Protein 2AA4 (pdb70)

Sequence (578 aa):
MTTLAIDIGGTKLAAALIGADGQIRDRRELPTPASQTPEALRDALSALVSPLQAHAQRVAIASTGIIRDGSLLALNPHNLGGLLHFPLVKTLEQLTNLPTIAINDAQAAAWAEFQALDGDITDMVFITVSTGVGGGVVSGCKLLLTGPGGLAGHIGHTLADPHGPVCGCGRTGCVEAIASGRGIAAAAQGELAGADAKTIFTRAGQGDEQAQQLIHRRSARTLARLIADIKATTDCQCVVVGGSVGLAEGYLALVETYLAQEPAAFHVDLLAAHYRHDAGLLGAALLAQGEMTTLAIDIGGTKLAAALIGADGQIRDRRELPTPASQTPEALRDALSALVSPLQAHAQRVAIASTGIIRDGSLLALNPHNLGGLLHFPLVKTLEQLTNLPTIAINDAQAAAWAEFQALDGDITDMVFITVSTGVGGGVVSGCKLLLTGPGGLAGHIGHTLADPHGPVCGCGRTGCVEAIASGRGIAAAAQGELAGADAKTIFTRAGQGDEQAQQLIHRSARTLARLIADIKATTDCQCVVVGGSVGLAEGYLALVETYLAQEPAAFHVDLLAAHYRHDAGLLGAALLAQGE

B-factor: mean 35.48, std 14.45, range [10.66, 89.27]

Foldseek 3Di:
DWEFFWEAEQFKIKTAIADPVLDTHPIDIDTDDPPLALVRNLVRVLVRCVVPLVPHQAYFYAYAAFQFPQAHDHLQRVVSPNRHRNNNQVSVCVSRVHRYDYAHLQLLLQQLQVVPDDDPFQWEKEWEAEQFIFIWTGHRNRTDLDNGRCPGRLQADALDQCAPQDPSGHHHGLRCQQHQNNLQVVDDDPSNPPTLVVLLVVVVVPPPSSVVSLLRNLLSVLVSLLVCCVVGVGQEYEYAYPSRQPPPSVVSNQVNNVPDDPSSDHHYHYGPDHPDSSSSSRRVVVVVD/DWEWFWEAEPFKIKTFIADPVLDTHPIFIDTDDPDLALVSVLVVVLVRCVVPLVVHAAYFYAYAAFAAPCAHAHLQRVVNPNRHRNNNQVSCCVSRVHHYDYAHLQLLLQQLQVVVDDPVFQWEKEWEAAQFIFIWTGHRNRTDLDNGRCPGRLQADALDQCAPQDPSGHHHGLGCQQHQNNLQVVDDDPSNPPTSVVLLVCVVVVPPSSVVSLLRNLLSVLVSLLVCCVVRVGQEYEYAYPSRQRPPNVVSNQVNNVVDDPSSDHHYHYGPDHDCSSSSSRRVVVVVD

Solvent-accessible surface area: 23504 Å² total; per-residue (Å²): 154,20,1,0,0,0,36,8,19,64,110,109,0,4,0,0,4,3,8,88,105,29,106,59,90,89,110,82,73,53,101,31,31,107,64,70,56,56,125,24,3,84,95,17,0,40,51,0,0,62,66,7,46,90,113,8,95,34,1,0,0,0,0,58,19,10,16,110,116,18,21,6,33,22,22,43,62,160,100,19,42,46,11,62,105,7,44,0,26,108,2,0,74,104,42,15,134,29,93,15,38,16,16,8,50,5,2,0,10,0,34,0,3,16,95,42,43,115,84,107,35,50,8,0,0,8,0,29,0,33,98,22,8,19,2,0,3,2,23,50,60,138,25,34,51,12,65,18,8,9,0,1,23,0,0,16,6,5,6,23,16,145,12,62,110,8,59,11,45,5,57,0,0,2,39,16,10,0,1,6,182,4,0,31,88,35,9,134,67,155,2,58,81,16,82,16,169,45,0,38,75,85,10,74,142,50,43,110,58,0,59,92,12,11,56,79,0,0,66,8,0,0,57,4,0,0,12,5,26,0,9,7,5,1,59,4,0,2,0,1,21,83,6,1,33,25,179,49,2,33,60,40,0,90,75,29,5,65,112,21,30,81,34,1,72,19,103,17,69,61,14,127,65,165,142,38,12,7,1,18,0,0,0,48,33,2,68,67,166,169,34,2,0,0,0,35,7,18,64,112,106,0,4,0,0,11,3,16,91,101,25,102,52,125,92,109,78,84,52,101,34,34,107,63,69,56,54,120,22,4,86,96,14,0,41,51,0,0,52,76,6,52,90,114,6,88,34,1,0,0,0,0,63,21,8,17,110,116,19,19,8,33,20,24,42,55,159,97,23,48,44,12,72,98,9,47,0,26,107,2,0,73,99,43,13,134,26,87,13,41,14,17,11,50,6,2,0,10,0,36,1,2,17,94,45,38,114,82,106,35,47,7,0,0,7,0,32,0,34,102,24,7,19,3,0,3,1,25,49,59,137,26,34,48,14,60,19,7,10,0,1,22,0,0,15,6,4,7,23,21,148,15,57,109,8,62,10,45,4,61,0,0,1,36,15,9,0,1,6,184,6,0,29,88,34,11,137,63,146,0,62,83,19,84,18,169,46,0,39,78,96,14,68,139,49,34,128,56,0,66,92,15,9,60,88,0,0,62,7,0,0,62,3,0,0,12,4,26,0,10,6,5,1,58,4,0,1,1,1,19,80,5,3,31,23,175,50,1,38,63,44,0,92,78,24,5,62,114,23,32,83,40,0,70,17,106,16,71,64,14,129,66,159,137,41,14,7,2,17,0,0,0,48,33,2,68,70,160

Organism: Escherichia coli (strain K12) (NCBI:txid83333)

GO terms:
  GO:0009384 N-acylmannosamine kinase activity (F, IDA)
  GO:0019262 N-acetylneuraminate catabolic process (P, IMP)
  GO:0006974 DNA damage response (P, IEP)

Structure (mmCIF, N/CA/C/O backbone):
data_2AA4
#
_entry.id   2AA4
#
_cell.length_a   40.991
_cell.length_b   75.841
_cell.length_c   166.646
_cell.angle_alpha   90.00
_cell.angle_beta   90.00
_cell.angle_gamma   90.00
#
_symmetry.space_group_name_H-M   'P 21 21 21'
#
loop_
_entity.id
_entity.type
_entity.pdbx_description
1 polymer 'Putative N-acetylmannosamine kinase'
2 non-polymer 'ZINC ION'
3 water water
#
loop_
_atom_site.group_PDB
_atom_site.id
_atom_site.type_symbol
_atom_site.label_atom_id
_atom_site.label_alt_id
_atom_site.label_comp_id
_atom_site.label_asym_id
_atom_site.label_entity_id
_atom_site.label_seq_id
_atom_site.pdbx_PDB_ins_code
_atom_site.Cartn_x
_atom_site.Cartn_y
_atom_site.Cartn_z
_atom_site.occupancy
_atom_site.B_iso_or_equiv
_atom_site.auth_seq_id
_atom_site.auth_comp_id
_atom_site.auth_asym_id
_atom_site.auth_atom_id
_atom_site.pdbx_PDB_model_num
ATOM 1 N N . MET A 1 1 ? 29.268 28.365 22.417 1.00 63.08 1 MET A N 1
ATOM 2 C CA . MET A 1 1 ? 30.629 28.266 21.805 1.00 63.88 1 MET A CA 1
ATOM 3 C C . MET A 1 1 ? 30.665 27.328 20.592 1.00 55.39 1 MET A C 1
ATOM 4 O O . MET A 1 1 ? 29.871 26.389 20.490 1.00 55.82 1 MET A O 1
ATOM 9 N N . THR A 1 2 ? 31.599 27.601 19.685 1.00 45.11 2 THR A N 1
ATOM 10 C CA . THR A 1 2 ? 31.684 26.938 18.384 1.00 40.42 2 THR A CA 1
ATOM 11 C C . THR A 1 2 ? 32.866 25.969 18.328 1.00 39.75 2 THR A C 1
ATOM 12 O O . THR A 1 2 ? 33.949 26.261 18.844 1.00 35.33 2 THR A O 1
ATOM 16 N N . THR A 1 3 ? 32.642 24.810 17.713 1.00 39.05 3 THR A N 1
ATOM 17 C CA . THR A 1 3 ? 33.704 23.841 17.477 1.00 34.23 3 THR A CA 1
ATOM 18 C C . THR A 1 3 ? 34.139 23.864 16.020 1.00 29.26 3 THR A C 1
ATOM 19 O O . THR A 1 3 ? 33.307 23.827 15.115 1.00 31.81 3 THR A O 1
ATOM 23 N N . LEU A 1 4 ? 35.448 23.952 15.806 1.00 29.22 4 LEU A N 1
ATOM 24 C CA . LEU A 1 4 ? 36.051 23.666 14.514 1.00 29.40 4 LEU A CA 1
ATOM 25 C C . LEU A 1 4 ? 36.148 22.141 14.383 1.00 31.97 4 LEU A C 1
ATOM 26 O O . LEU A 1 4 ? 37.090 21.519 14.880 1.00 31.37 4 LEU A O 1
ATOM 31 N N . ALA A 1 5 ? 35.145 21.548 13.739 1.00 35.50 5 ALA A N 1
ATOM 32 C CA . ALA A 1 5 ? 35.107 20.108 13.514 1.00 34.35 5 ALA A CA 1
ATOM 33 C C . ALA A 1 5 ? 35.918 19.759 12.277 1.00 33.95 5 ALA A C 1
ATOM 34 O O . ALA A 1 5 ? 35.840 20.451 11.265 1.00 30.38 5 ALA A O 1
ATOM 36 N N . ILE A 1 6 ? 36.711 18.695 12.374 1.00 29.72 6 ILE A N 1
ATOM 37 C CA . ILE A 1 6 ? 37.538 18.230 11.263 1.00 29.39 6 ILE A CA 1
ATOM 38 C C . ILE A 1 6 ? 37.284 16.740 11.039 1.00 31.82 6 ILE A C 1
ATOM 39 O O . ILE A 1 6 ? 37.083 15.989 11.994 1.00 33.60 6 ILE A O 1
ATOM 44 N N . ASP A 1 7 ? 37.250 16.331 9.774 1.00 34.96 7 ASP A N 1
ATOM 45 C CA . ASP A 1 7 ? 37.160 14.922 9.411 1.00 37.64 7 ASP A CA 1
ATOM 46 C C . ASP A 1 7 ? 38.318 14.568 8.487 1.00 40.59 7 ASP A C 1
ATOM 47 O O . ASP A 1 7 ? 38.415 15.079 7.371 1.00 37.32 7 ASP A O 1
ATOM 52 N N . ILE A 1 8 ? 39.199 13.699 8.975 1.00 40.24 8 ILE A N 1
ATOM 53 C CA . ILE A 1 8 ? 40.361 13.250 8.222 1.00 40.40 8 ILE A CA 1
ATOM 54 C C . ILE A 1 8 ? 40.099 11.841 7.706 1.00 42.30 8 ILE A C 1
ATOM 55 O O . ILE A 1 8 ? 39.897 10.908 8.482 1.00 42.45 8 ILE A O 1
ATOM 60 N N . GLY A 1 9 ? 40.071 11.707 6.387 1.00 48.54 9 GLY A N 1
ATOM 61 C CA . GLY A 1 9 ? 39.830 10.420 5.748 1.00 53.62 9 GLY A CA 1
ATOM 62 C C . GLY A 1 9 ? 41.002 10.023 4.878 1.00 55.08 9 GLY A C 1
ATOM 63 O O . GLY A 1 9 ? 42.058 10.657 4.919 1.00 53.34 9 GLY A O 1
ATOM 64 N N . GLY A 1 10 ? 40.818 8.965 4.095 1.00 59.85 10 GLY A N 1
ATOM 65 C CA . GLY A 1 10 ? 41.856 8.495 3.183 1.00 58.55 10 GLY A CA 1
ATOM 66 C C . GLY A 1 10 ? 41.987 9.382 1.958 1.00 59.29 10 GLY A C 1
ATOM 67 O O . GLY A 1 10 ? 43.094 9.632 1.478 1.00 58.57 10 GLY A O 1
ATOM 68 N N . THR A 1 11 ? 40.855 9.867 1.457 1.00 59.74 11 THR A N 1
ATOM 69 C CA . THR A 1 11 ? 40.849 10.679 0.244 1.00 60.04 11 THR A CA 1
ATOM 70 C C . THR A 1 11 ? 40.753 12.181 0.523 1.00 59.73 11 THR A C 1
ATOM 71 O O . THR A 1 11 ? 41.527 12.971 -0.023 1.00 55.75 11 THR A O 1
ATOM 75 N N . LYS A 1 12 ? 39.810 12.571 1.376 1.00 59.81 12 LYS A N 1
ATOM 76 C CA . LYS A 1 12 ? 39.523 13.989 1.576 1.00 59.84 12 LYS A CA 1
ATOM 77 C C . LYS A 1 12 ? 39.593 14.449 3.028 1.00 56.78 12 LYS A C 1
ATOM 78 O O . LYS A 1 12 ? 39.186 13.735 3.950 1.00 56.50 12 LYS A O 1
ATOM 84 N N . LEU A 1 13 ? 40.122 15.655 3.207 1.00 52.40 13 LEU A N 1
ATOM 85 C CA . LEU A 1 13 ? 40.147 16.324 4.494 1.00 47.81 13 LEU A CA 1
ATOM 86 C C . LEU A 1 13 ? 39.035 17.370 4.504 1.00 45.98 13 LEU A C 1
ATOM 87 O O . LEU A 1 13 ? 39.017 18.257 3.654 1.00 47.19 13 LEU A O 1
ATOM 92 N N . ALA A 1 14 ? 38.106 17.256 5.453 1.00 41.71 14 ALA A N 1
ATOM 93 C CA . ALA A 1 14 ? 36.994 18.202 5.562 1.00 35.33 14 ALA A CA 1
ATOM 94 C C . ALA A 1 14 ? 36.957 18.901 6.926 1.00 38.07 14 ALA A C 1
ATOM 95 O O . ALA A 1 14 ? 37.423 18.352 7.926 1.00 35.23 14 ALA A O 1
ATOM 97 N N . ALA A 1 15 ? 36.412 20.118 6.946 1.00 39.25 15 ALA A N 1
ATOM 98 C CA . ALA A 1 15 ? 36.322 20.936 8.161 1.00 39.36 15 ALA A CA 1
ATOM 99 C C . ALA A 1 15 ? 35.130 21.890 8.136 1.00 38.96 15 ALA A C 1
ATOM 100 O O . ALA A 1 15 ? 34.766 22.411 7.084 1.00 43.95 15 ALA A O 1
ATOM 102 N N . ALA A 1 16 ? 34.539 22.130 9.303 1.00 37.35 16 ALA A N 1
ATOM 103 C CA . ALA A 1 16 ? 33.393 23.031 9.421 1.00 39.64 16 ALA A CA 1
ATOM 104 C C . ALA A 1 16 ? 33.330 23.712 10.783 1.00 36.23 16 ALA A C 1
ATOM 105 O O . ALA A 1 16 ? 34.003 23.297 11.730 1.00 39.00 16 ALA A O 1
ATOM 107 N N . LEU A 1 17 ? 32.514 24.757 10.873 1.00 37.55 17 LEU A N 1
ATOM 108 C CA . LEU A 1 17 ? 32.200 25.384 12.156 1.00 35.23 17 LEU A CA 1
ATOM 109 C C . LEU A 1 17 ? 30.834 24.910 12.629 1.00 36.40 17 LEU A C 1
ATOM 110 O O . LEU A 1 17 ? 29.847 24.985 11.892 1.00 40.22 17 LEU A O 1
ATOM 115 N N . ILE A 1 18 ? 30.780 24.405 13.856 1.00 37.38 18 ILE A N 1
ATOM 116 C CA . ILE A 1 18 ? 29.549 23.836 14.388 1.00 38.44 18 ILE A CA 1
ATOM 117 C C . ILE A 1 18 ? 29.262 24.348 15.798 1.00 40.31 18 ILE A C 1
ATOM 118 O O . ILE A 1 18 ? 29.989 24.038 16.748 1.00 32.83 18 ILE A O 1
ATOM 123 N N . GLY A 1 19 ? 28.191 25.131 15.916 1.00 40.92 19 GLY A N 1
ATOM 124 C CA . GLY A 1 19 ? 27.769 25.690 17.197 1.00 46.28 19 GLY A CA 1
ATOM 125 C C . GLY A 1 19 ? 26.861 24.752 17.973 1.00 51.35 19 GLY A C 1
ATOM 126 O O . GLY A 1 19 ? 26.749 23.566 17.645 1.00 51.55 19 GLY A O 1
ATOM 127 N N . ALA A 1 20 ? 26.202 25.291 18.998 1.00 52.82 20 ALA A N 1
ATOM 128 C CA . ALA A 1 20 ? 25.361 24.496 19.898 1.00 55.09 20 ALA A CA 1
ATOM 129 C C . ALA A 1 20 ? 24.096 23.952 19.229 1.00 55.60 20 ALA A C 1
ATOM 130 O O . ALA A 1 20 ? 23.564 22.920 19.643 1.00 58.65 20 ALA A O 1
ATOM 132 N N . ASP A 1 21 ? 23.629 24.640 18.189 1.00 53.90 21 ASP A N 1
ATOM 133 C CA . ASP A 1 21 ? 22.429 24.233 17.458 1.00 53.27 21 ASP A CA 1
ATOM 134 C C . ASP A 1 21 ? 22.651 23.003 16.567 1.00 53.04 21 ASP A C 1
ATOM 135 O O . ASP A 1 21 ? 21.693 22.411 16.062 1.00 50.50 21 ASP A O 1
ATOM 140 N N . GLY A 1 22 ? 23.915 22.635 16.369 1.00 53.69 22 GLY A N 1
ATOM 141 C CA . GLY A 1 22 ? 24.269 21.473 15.558 1.00 50.91 22 GLY A CA 1
ATOM 142 C C . GLY A 1 22 ? 24.284 21.738 14.062 1.00 50.64 22 GLY A C 1
ATOM 143 O O . GLY A 1 22 ? 24.344 20.804 13.263 1.00 48.76 22 GLY A O 1
ATOM 144 N N . GLN A 1 23 ? 24.233 23.010 13.678 1.00 51.65 23 GLN A N 1
ATOM 145 C CA . GLN A 1 23 ? 24.255 23.384 12.266 1.00 51.87 23 GLN A CA 1
ATOM 146 C C . GLN A 1 23 ? 25.674 23.367 11.715 1.00 50.10 23 GLN A C 1
ATOM 147 O O . GLN A 1 23 ? 26.556 24.042 12.250 1.00 49.85 23 GLN A O 1
ATOM 153 N N . ILE A 1 24 ? 25.889 22.599 10.652 1.00 48.24 24 ILE A N 1
ATOM 154 C CA . ILE A 1 24 ? 27.181 22.568 9.978 1.00 49.90 24 ILE A CA 1
ATOM 155 C C . ILE A 1 24 ? 27.372 23.797 9.095 1.00 50.27 24 ILE A C 1
ATOM 156 O O . ILE A 1 24 ? 26.708 23.946 8.069 1.00 51.00 24 ILE A O 1
ATOM 161 N N . ARG A 1 25 ? 28.246 24.708 9.516 1.00 52.37 25 ARG A N 1
ATOM 162 C CA . ARG A 1 25 ? 28.423 25.991 8.835 1.00 52.16 25 ARG A CA 1
ATOM 163 C C . ARG A 1 25 ? 29.804 26.137 8.227 1.00 54.53 25 ARG A C 1
ATOM 164 O O . ARG A 1 25 ? 30.788 25.681 8.799 1.00 49.07 25 ARG A O 1
ATOM 172 N N . ASP A 1 26 ? 29.870 26.794 7.075 1.00 55.10 26 ASP A N 1
ATOM 173 C CA . ASP A 1 26 ? 31.140 27.157 6.459 1.00 58.33 26 ASP A CA 1
ATOM 174 C C . ASP A 1 26 ? 31.984 25.921 6.166 1.00 57.33 26 ASP A C 1
ATOM 175 O O . ASP A 1 26 ? 33.189 25.907 6.417 1.00 56.85 26 ASP A O 1
ATOM 180 N N . ARG A 1 27 ? 31.343 24.885 5.635 1.00 60.05 27 ARG A N 1
ATOM 181 C CA . ARG A 1 27 ? 32.034 23.634 5.315 1.00 62.06 27 ARG A CA 1
ATOM 182 C C . ARG A 1 27 ? 33.083 23.822 4.214 1.00 62.20 27 ARG A C 1
ATOM 183 O O . ARG A 1 27 ? 32.793 24.400 3.173 1.00 64.56 27 ARG A O 1
ATOM 191 N N . ARG A 1 28 ? 34.301 23.350 4.468 1.00 62.71 28 ARG A N 1
ATOM 192 C CA . ARG A 1 28 ? 35.395 23.413 3.496 1.00 63.80 28 ARG A CA 1
ATOM 193 C C . ARG A 1 28 ? 35.927 22.008 3.226 1.00 64.91 28 ARG A C 1
ATOM 194 O O . ARG A 1 28 ? 35.562 21.061 3.926 1.00 64.36 28 ARG A O 1
ATOM 202 N N . GLU A 1 29 ? 36.799 21.877 2.226 1.00 66.49 29 GLU A N 1
ATOM 203 C CA . GLU A 1 29 ? 37.352 20.575 1.852 1.00 67.08 29 GLU A CA 1
ATOM 204 C C . GLU A 1 29 ? 38.694 20.679 1.125 1.00 66.10 29 GLU A C 1
ATOM 205 O O . GLU A 1 29 ? 38.953 21.644 0.408 1.00 68.44 29 GLU A O 1
ATOM 211 N N . LEU A 1 30 ? 39.540 19.672 1.330 1.00 65.33 30 LEU A N 1
ATOM 212 C CA . LEU A 1 30 ? 40.826 19.541 0.644 1.00 65.33 30 LEU A CA 1
ATOM 213 C C . LEU A 1 30 ? 41.150 18.054 0.431 1.00 67.41 30 LEU A C 1
ATOM 214 O O . LEU A 1 30 ? 40.721 17.211 1.222 1.00 62.02 30 LEU A O 1
ATOM 219 N N . PRO A 1 31 ? 41.891 17.722 -0.646 1.00 68.01 31 PRO A N 1
ATOM 220 C CA . PRO A 1 31 ? 42.326 16.338 -0.824 1.00 66.18 31 PRO A CA 1
ATOM 221 C C . PRO A 1 31 ? 43.473 15.968 0.121 1.00 62.75 31 PRO A C 1
ATOM 222 O O . PRO A 1 31 ? 44.343 16.800 0.395 1.00 58.17 31 PRO A O 1
ATOM 226 N N . THR A 1 32 ? 43.456 14.731 0.615 1.00 59.92 32 THR A N 1
ATOM 227 C CA . THR A 1 32 ? 44.531 14.193 1.449 1.00 57.73 32 THR A CA 1
ATOM 228 C C . THR A 1 32 ? 45.796 14.079 0.600 1.00 58.93 32 THR A C 1
ATOM 229 O O . THR A 1 32 ? 45.736 13.549 -0.512 1.00 57.37 32 THR A O 1
ATOM 233 N N . PRO A 1 33 ? 46.933 14.605 1.106 1.00 58.95 33 PRO A N 1
ATOM 234 C CA . PRO A 1 33 ? 48.230 14.520 0.429 1.00 61.61 33 PRO A CA 1
ATOM 235 C C . PRO A 1 33 ? 48.633 13.090 0.080 1.00 63.19 33 PRO A C 1
ATOM 236 O O . PRO A 1 33 ? 48.512 12.189 0.915 1.00 62.49 33 PRO A O 1
ATOM 240 N N . ALA A 1 34 ? 49.104 12.896 -1.149 1.00 64.97 34 ALA A N 1
ATOM 241 C CA . ALA A 1 34 ? 49.595 11.596 -1.594 1.00 64.10 34 ALA A CA 1
ATOM 242 C C . ALA A 1 34 ? 50.892 11.227 -0.873 1.00 61.42 34 ALA A C 1
ATOM 243 O O . ALA A 1 34 ? 51.090 10.068 -0.494 1.00 56.98 34 ALA A O 1
ATOM 245 N N . SER A 1 35 ? 51.766 12.218 -0.682 1.00 60.33 35 SER A N 1
ATOM 246 C CA . SER A 1 35 ? 52.976 12.039 0.118 1.00 60.46 35 SER A CA 1
ATOM 247 C C . SER A 1 35 ? 52.594 12.051 1.586 1.00 62.66 35 SER A C 1
ATOM 248 O O . SER A 1 35 ? 52.313 13.107 2.161 1.00 67.32 35 SER A O 1
ATOM 251 N N . GLN A 1 36 ? 52.583 10.869 2.188 1.00 58.08 36 GLN A N 1
ATOM 252 C CA . GLN A 1 36 ? 52.205 10.720 3.582 1.00 53.22 36 GLN A CA 1
ATOM 253 C C . GLN A 1 36 ? 53.350 11.125 4.516 1.00 51.64 36 GLN A C 1
ATOM 254 O O . GLN A 1 36 ? 53.825 10.322 5.315 1.00 55.41 36 GLN A O 1
ATOM 260 N N . THR A 1 37 ? 53.792 12.376 4.404 1.00 47.70 37 THR A N 1
ATOM 261 C CA . THR A 1 37 ? 54.793 12.927 5.310 1.00 48.63 37 THR A CA 1
ATOM 262 C C . THR A 1 37 ? 54.072 13.794 6.347 1.00 47.45 37 THR A C 1
ATOM 263 O O . THR A 1 37 ? 52.988 14.319 6.057 1.00 44.86 37 THR A O 1
ATOM 267 N N . PRO A 1 38 ? 54.646 13.917 7.564 1.00 45.12 38 PRO A N 1
ATOM 268 C CA . PRO A 1 38 ? 54.105 14.829 8.579 1.00 49.13 38 PRO A CA 1
ATOM 269 C C . PRO A 1 38 ? 54.105 16.305 8.156 1.00 54.63 38 PRO A C 1
ATOM 270 O O . PRO A 1 38 ? 53.185 17.042 8.526 1.00 56.87 38 PRO A O 1
ATOM 274 N N . GLU A 1 39 ? 55.115 16.727 7.392 1.00 52.26 39 GLU A N 1
ATOM 275 C CA . GLU A 1 39 ? 55.177 18.103 6.886 1.00 50.58 39 GLU A CA 1
ATOM 276 C C . GLU A 1 39 ? 54.037 18.427 5.918 1.00 48.35 39 GLU A C 1
ATOM 277 O O . GLU A 1 39 ? 53.461 19.514 5.981 1.00 50.42 39 GLU A O 1
ATOM 283 N N . ALA A 1 40 ? 53.718 17.483 5.034 1.00 42.25 40 ALA A N 1
ATOM 284 C CA . ALA A 1 40 ? 52.670 17.677 4.030 1.00 42.09 40 ALA A CA 1
ATOM 285 C C . ALA A 1 40 ? 51.271 17.650 4.639 1.00 46.69 40 ALA A C 1
ATOM 286 O O . ALA A 1 40 ? 50.392 18.392 4.198 1.00 48.58 40 ALA A O 1
ATOM 288 N N . LEU A 1 41 ? 51.061 16.790 5.637 1.00 40.60 41 LEU A N 1
ATOM 289 C CA . LEU A 1 41 ? 49.782 16.762 6.331 1.00 41.95 41 LEU A CA 1
ATOM 290 C C . LEU A 1 41 ? 49.605 18.030 7.165 1.00 43.29 41 LEU A C 1
ATOM 291 O O . LEU A 1 41 ? 48.509 18.591 7.190 1.00 40.93 41 LEU A O 1
ATOM 296 N N . ARG A 1 42 ? 50.683 18.487 7.814 1.00 41.27 42 ARG A N 1
ATOM 297 C CA . ARG A 1 42 ? 50.664 19.754 8.564 1.00 46.96 42 ARG A CA 1
ATOM 298 C C . ARG A 1 42 ? 50.262 20.940 7.682 1.00 48.38 42 ARG A C 1
ATOM 299 O O . ARG A 1 42 ? 49.448 21.765 8.091 1.00 48.56 42 ARG A O 1
ATOM 307 N N . ASP A 1 43 ? 50.827 21.006 6.475 1.00 51.98 43 ASP A N 1
ATOM 308 C CA . ASP A 1 43 ? 50.500 22.056 5.501 1.00 52.48 43 ASP A CA 1
ATOM 309 C C . ASP A 1 43 ? 49.051 21.979 5.021 1.00 49.05 43 ASP A C 1
ATOM 310 O O . ASP A 1 43 ? 48.363 22.998 4.938 1.00 49.77 43 ASP A O 1
ATOM 315 N N . ALA A 1 44 ? 48.597 20.768 4.707 1.00 44.71 44 ALA A N 1
ATOM 316 C CA . ALA A 1 44 ? 47.242 20.554 4.206 1.00 44.71 44 ALA A CA 1
ATOM 317 C C . ALA A 1 44 ? 46.166 20.794 5.270 1.00 49.53 44 ALA A C 1
ATOM 318 O O . ALA A 1 44 ? 45.044 21.194 4.945 1.00 44.73 44 ALA A O 1
ATOM 320 N N . LEU A 1 45 ? 46.505 20.538 6.532 1.00 46.63 45 LEU A N 1
ATOM 321 C CA . LEU A 1 45 ? 45.608 20.848 7.643 1.00 44.30 45 LEU A CA 1
ATOM 322 C C . LEU A 1 45 ? 45.599 22.349 7.930 1.00 47.37 45 LEU A C 1
ATOM 323 O O . LEU A 1 45 ? 44.535 22.932 8.150 1.00 46.96 45 LEU A O 1
ATOM 328 N N . SER A 1 46 ? 46.788 22.958 7.923 1.00 48.79 46 SER A N 1
ATOM 329 C CA . SER A 1 46 ? 46.950 24.395 8.154 1.00 48.61 46 SER A CA 1
ATOM 330 C C . SER A 1 46 ? 46.117 25.204 7.168 1.00 46.60 46 SER A C 1
ATOM 331 O O . SER A 1 46 ? 45.392 26.117 7.564 1.00 43.15 46 SER A O 1
ATOM 334 N N . ALA A 1 47 ? 46.218 24.839 5.892 1.00 43.88 47 ALA A N 1
ATOM 335 C CA . ALA A 1 47 ? 45.465 25.482 4.820 1.00 46.82 47 ALA A CA 1
ATOM 336 C C . ALA A 1 47 ? 43.956 25.284 4.957 1.00 46.99 47 ALA A C 1
ATOM 337 O O . ALA A 1 47 ? 43.180 26.200 4.685 1.00 47.74 47 ALA A O 1
ATOM 339 N N . LEU A 1 48 ? 43.551 24.087 5.378 1.00 48.71 48 LEU A N 1
ATOM 340 C CA . LEU A 1 48 ? 42.136 23.737 5.514 1.00 44.49 48 LEU A CA 1
ATOM 341 C C . LEU A 1 48 ? 41.402 24.559 6.582 1.00 42.61 48 LEU A C 1
ATOM 342 O O . LEU A 1 48 ? 40.264 24.985 6.372 1.00 40.38 48 LEU A O 1
ATOM 347 N N . VAL A 1 49 ? 42.066 24.790 7.711 1.00 42.19 49 VAL A N 1
ATOM 348 C CA . VAL A 1 49 ? 41.417 25.372 8.888 1.00 42.96 49 VAL A CA 1
ATOM 349 C C . VAL A 1 49 ? 41.702 26.860 9.129 1.00 48.14 49 VAL A C 1
ATOM 350 O O . VAL A 1 49 ? 41.073 27.472 9.993 1.00 49.15 49 VAL A O 1
ATOM 354 N N . SER A 1 50 ? 42.640 27.437 8.375 1.00 51.36 50 SER A N 1
ATOM 355 C CA . SER A 1 50 ? 43.006 28.855 8.549 1.00 53.95 50 SER A CA 1
ATOM 356 C C . SER A 1 50 ? 41.874 29.884 8.349 1.00 47.47 50 SER A C 1
ATOM 357 O O . SER A 1 50 ? 41.835 30.876 9.075 1.00 47.65 50 SER A O 1
ATOM 360 N N . PRO A 1 51 ? 40.960 29.668 7.375 1.00 45.72 51 PRO A N 1
ATOM 361 C CA . PRO A 1 51 ? 39.815 30.587 7.312 1.00 47.42 51 PRO A CA 1
ATOM 362 C C . PRO A 1 51 ? 38.770 30.400 8.418 1.00 50.15 51 PRO A C 1
ATOM 363 O O . PRO A 1 51 ? 37.911 31.265 8.589 1.00 51.38 51 PRO A O 1
ATOM 367 N N . LEU A 1 52 ? 38.838 29.290 9.154 1.00 49.04 52 LEU A N 1
ATOM 368 C CA . LEU A 1 52 ? 37.806 28.959 10.144 1.00 45.31 52 LEU A CA 1
ATOM 369 C C . LEU A 1 52 ? 38.252 29.124 11.597 1.00 39.95 52 LEU A C 1
ATOM 370 O O . LEU A 1 52 ? 37.426 29.373 12.478 1.00 42.37 52 LEU A O 1
ATOM 375 N N . GLN A 1 53 ? 39.553 28.993 11.835 1.00 41.68 53 GLN A N 1
ATOM 376 C CA . GLN A 1 53 ? 40.099 28.870 13.191 1.00 42.22 53 GLN A CA 1
ATOM 377 C C . GLN A 1 53 ? 39.926 30.087 14.101 1.00 43.71 53 GLN A C 1
ATOM 378 O O . GLN A 1 53 ? 39.915 29.946 15.321 1.00 40.64 53 GLN A O 1
ATOM 384 N N . ALA A 1 54 ? 39.785 31.273 13.511 1.00 44.23 54 ALA A N 1
ATOM 385 C CA . ALA A 1 54 ? 39.561 32.492 14.287 1.00 48.89 54 ALA A CA 1
ATOM 386 C C . ALA A 1 54 ? 38.119 32.606 14.778 1.00 49.39 54 ALA A C 1
ATOM 387 O O . ALA A 1 54 ? 37.787 33.527 15.522 1.00 47.52 54 ALA A O 1
ATOM 389 N N . HIS A 1 55 ? 37.272 31.668 14.359 1.00 48.20 55 HIS A N 1
ATOM 390 C CA . HIS A 1 55 ? 35.849 31.698 14.688 1.00 49.32 55 HIS A CA 1
ATOM 391 C C . HIS A 1 55 ? 35.418 30.504 15.542 1.00 46.89 55 HIS A C 1
ATOM 392 O O . HIS A 1 55 ? 34.228 30.187 15.638 1.00 46.71 55 HIS A O 1
ATOM 399 N N . ALA A 1 56 ? 36.388 29.848 16.168 1.00 39.89 56 ALA A N 1
ATOM 400 C CA . ALA A 1 56 ? 36.108 28.680 16.995 1.00 36.00 56 ALA A CA 1
ATOM 401 C C . ALA A 1 56 ? 36.812 28.749 18.342 1.00 32.08 56 ALA A C 1
ATOM 402 O O . ALA A 1 56 ? 37.836 29.414 18.490 1.00 30.32 56 ALA A O 1
ATOM 404 N N . GLN A 1 57 ? 36.247 28.052 19.320 1.00 32.58 57 GLN A N 1
ATOM 405 C CA . GLN A 1 57 ? 36.794 28.012 20.666 1.00 33.00 57 GLN A CA 1
ATOM 406 C C . GLN A 1 57 ? 37.537 26.697 20.920 1.00 35.60 57 GLN A C 1
ATOM 407 O O . GLN A 1 57 ? 38.390 26.618 21.802 1.00 34.73 57 GLN A O 1
ATOM 413 N N . ARG A 1 58 ? 37.217 25.670 20.132 1.00 37.50 58 ARG A N 1
ATOM 414 C CA . ARG A 1 58 ? 37.809 24.342 20.299 1.00 34.72 58 ARG A CA 1
ATOM 415 C C . ARG A 1 58 ? 37.860 23.563 18.990 1.00 31.89 58 ARG A C 1
ATOM 416 O O . ARG A 1 58 ? 37.058 23.787 18.090 1.00 33.49 58 ARG A O 1
ATOM 424 N N . VAL A 1 59 ? 38.816 22.648 18.893 1.00 32.39 59 VAL A N 1
ATOM 425 C CA . VAL A 1 59 ? 38.949 21.789 17.722 1.00 32.94 59 VAL A CA 1
ATOM 426 C C . VAL A 1 59 ? 38.570 20.352 18.082 1.00 30.85 59 VAL A C 1
ATOM 427 O O . VAL A 1 59 ? 38.924 19.859 19.152 1.00 34.09 59 VAL A O 1
ATOM 431 N N . ALA A 1 60 ? 37.840 19.693 17.189 1.00 30.91 60 ALA A N 1
ATOM 432 C CA . ALA A 1 60 ? 37.526 18.272 17.336 1.00 31.62 60 ALA A CA 1
ATOM 433 C C . ALA A 1 60 ? 37.741 17.547 16.013 1.00 30.51 60 ALA A C 1
ATOM 434 O O . ALA A 1 60 ? 37.204 17.949 14.984 1.00 31.26 60 ALA A O 1
ATOM 436 N N . ILE A 1 61 ? 38.536 16.482 16.045 1.00 30.61 61 ILE A N 1
ATOM 437 C CA . ILE A 1 61 ? 38.881 15.745 14.833 1.00 28.82 61 ILE A CA 1
ATOM 438 C C . ILE A 1 61 ? 38.316 14.322 14.839 1.00 31.57 61 ILE A C 1
ATOM 439 O O . ILE A 1 61 ? 38.615 13.531 15.730 1.00 33.20 61 ILE A O 1
ATOM 444 N N . ALA A 1 62 ? 37.486 14.021 13.845 1.00 29.32 62 ALA A N 1
ATOM 445 C CA . ALA A 1 62 ? 37.082 12.659 13.540 1.00 25.46 62 ALA A CA 1
ATOM 446 C C . ALA A 1 62 ? 38.078 12.138 12.517 1.00 34.84 62 ALA A C 1
ATOM 447 O O . ALA A 1 62 ? 38.293 12.762 11.478 1.00 31.59 62 ALA A O 1
ATOM 449 N N . SER A 1 63 ? 38.704 11.008 12.819 1.00 33.90 63 SER A N 1
ATOM 450 C CA . SER A 1 63 ? 39.756 10.482 11.961 1.00 33.22 63 SER A CA 1
ATOM 451 C C . SER A 1 63 ? 39.582 8.990 11.687 1.00 35.41 63 SER A C 1
ATOM 452 O O . SER A 1 63 ? 39.097 8.232 12.537 1.00 30.67 63 SER A O 1
ATOM 455 N N . THR A 1 64 ? 39.968 8.588 10.481 1.00 30.89 64 THR A N 1
ATOM 456 C CA . THR A 1 64 ? 40.071 7.188 10.128 1.00 38.80 64 THR A CA 1
ATOM 457 C C . THR A 1 64 ? 41.265 6.575 10.882 1.00 39.30 64 THR A C 1
ATOM 458 O O . THR A 1 64 ? 42.173 7.292 11.317 1.00 39.76 64 THR A O 1
ATOM 462 N N . GLY A 1 65 ? 41.256 5.259 11.061 1.00 37.05 65 GLY A N 1
ATOM 463 C CA . GLY A 1 65 ? 42.307 4.594 11.833 1.00 35.02 65 GLY A CA 1
ATOM 464 C C . GLY A 1 65 ? 42.073 4.684 13.333 1.00 31.89 65 GLY A C 1
ATOM 465 O O . GLY A 1 65 ? 40.934 4.759 13.786 1.00 34.41 65 GLY A O 1
ATOM 466 N N . ILE A 1 66 ? 43.165 4.700 14.096 1.00 32.40 66 ILE A N 1
ATOM 467 C CA . ILE A 1 66 ? 43.135 4.610 15.555 1.00 27.23 66 ILE A CA 1
ATOM 468 C C . ILE A 1 66 ? 43.776 5.855 16.174 1.00 31.67 66 ILE A C 1
ATOM 469 O O . ILE A 1 66 ? 44.860 6.264 15.764 1.00 35.47 66 ILE A O 1
ATOM 474 N N . ILE A 1 67 ? 43.109 6.456 17.157 1.00 32.48 67 ILE A N 1
ATOM 475 C CA . ILE A 1 67 ? 43.697 7.580 17.887 1.00 32.88 67 ILE A CA 1
ATOM 476 C C . ILE A 1 67 ? 44.178 7.145 19.265 1.00 29.35 67 ILE A C 1
ATOM 477 O O . ILE A 1 67 ? 43.378 6.843 20.144 1.00 33.44 67 ILE A O 1
ATOM 482 N N . ARG A 1 68 ? 45.496 7.109 19.435 1.00 33.55 68 ARG A N 1
ATOM 483 C CA . ARG A 1 68 ? 46.112 6.725 20.697 1.00 36.60 68 ARG A CA 1
ATOM 484 C C . ARG A 1 68 ? 47.018 7.850 21.194 1.00 35.67 68 ARG A C 1
ATOM 485 O O . ARG A 1 68 ? 47.967 8.229 20.509 1.00 33.56 68 ARG A O 1
ATOM 493 N N . ASP A 1 69 ? 46.714 8.371 22.384 1.00 39.17 69 ASP A N 1
ATOM 494 C CA . ASP A 1 69 ? 47.444 9.502 22.977 1.00 47.14 69 ASP A CA 1
ATOM 495 C C . ASP A 1 69 ? 47.531 10.684 22.010 1.00 46.31 69 ASP A C 1
ATOM 496 O O . ASP A 1 69 ? 48.595 11.292 21.852 1.00 46.01 69 ASP A O 1
ATOM 501 N N . GLY A 1 70 ? 46.413 10.985 21.351 1.00 41.86 70 GLY A N 1
ATOM 502 C CA . GLY A 1 70 ? 46.344 12.075 20.377 1.00 40.77 70 GLY A CA 1
ATOM 503 C C . GLY A 1 70 ? 47.140 11.861 19.101 1.00 37.20 70 GLY A C 1
ATOM 504 O O . GLY A 1 70 ? 47.316 12.791 18.315 1.00 40.81 70 GLY A O 1
ATOM 505 N N . SER A 1 71 ? 47.608 10.634 18.879 1.00 37.74 71 SER A N 1
ATOM 506 C CA . SER A 1 71 ? 48.411 10.325 17.703 1.00 38.73 71 SER A CA 1
ATOM 507 C C . SER A 1 71 ? 47.751 9.303 16.789 1.00 39.38 71 SER A C 1
ATOM 508 O O . SER A 1 71 ? 46.936 8.493 17.226 1.00 39.91 71 SER A O 1
ATOM 511 N N . LEU A 1 72 ? 48.138 9.345 15.517 1.00 35.42 72 LEU A N 1
ATOM 512 C CA . LEU A 1 72 ? 47.502 8.546 14.478 1.00 40.03 72 LEU A CA 1
ATOM 513 C C . LEU A 1 72 ? 48.129 7.159 14.373 1.00 42.27 72 LEU A C 1
ATOM 514 O O . LEU A 1 72 ? 49.334 7.018 14.168 1.00 38.02 72 LEU A O 1
ATOM 519 N N . LEU A 1 73 ? 47.289 6.142 14.517 1.00 41.16 73 LEU A N 1
ATOM 520 C CA . LEU A 1 73 ? 47.686 4.751 14.340 1.00 40.34 73 LEU A CA 1
ATOM 521 C C . LEU A 1 73 ? 46.698 4.117 13.380 1.00 34.14 73 LEU A C 1
ATOM 522 O O . LEU A 1 73 ? 45.660 4.704 13.088 1.00 32.39 73 LEU A O 1
ATOM 527 N N . ALA A 1 74 ? 47.025 2.928 12.884 1.00 35.46 74 ALA A N 1
ATOM 528 C CA . ALA A 1 74 ? 46.092 2.134 12.078 1.00 37.28 74 ALA A CA 1
ATOM 529 C C . ALA A 1 74 ? 46.335 0.645 12.280 1.00 37.74 74 ALA A C 1
ATOM 530 O O . ALA A 1 74 ? 47.406 0.238 12.739 1.00 37.43 74 ALA A O 1
ATOM 532 N N . LEU A 1 75 ? 45.337 -0.159 11.918 1.00 34.51 75 LEU A N 1
ATOM 533 C CA . LEU A 1 75 ? 45.449 -1.616 11.965 1.00 39.60 75 LEU A CA 1
ATOM 534 C C . LEU A 1 75 ? 46.428 -2.191 10.923 1.00 47.01 75 LEU A C 1
ATOM 535 O O . LEU A 1 75 ? 46.791 -3.366 10.981 1.00 51.04 75 LEU A O 1
ATOM 540 N N . ASN A 1 76 ? 46.856 -1.359 9.977 1.00 50.71 76 ASN A N 1
ATOM 541 C CA . ASN A 1 76 ? 48.035 -1.668 9.171 1.00 49.36 76 ASN A CA 1
ATOM 542 C C . ASN A 1 76 ? 49.006 -0.483 9.158 1.00 46.44 76 ASN A C 1
ATOM 543 O O . ASN A 1 76 ? 48.877 0.413 8.325 1.00 49.77 76 ASN A O 1
ATOM 548 N N . PRO A 1 77 ? 49.987 -0.484 10.084 1.00 46.35 77 PRO A N 1
ATOM 549 C CA . PRO A 1 77 ? 50.945 0.612 10.291 1.00 49.73 77 PRO A CA 1
ATOM 550 C C . PRO A 1 77 ? 51.705 1.044 9.032 1.00 51.86 77 PRO A C 1
ATOM 551 O O . PRO A 1 77 ? 52.145 2.197 8.946 1.00 51.58 77 PRO A O 1
ATOM 555 N N . HIS A 1 78 ? 51.852 0.128 8.075 1.00 55.12 78 HIS A N 1
ATOM 556 C CA . HIS A 1 78 ? 52.513 0.423 6.802 1.00 60.51 78 HIS A CA 1
ATOM 557 C C . HIS A 1 78 ? 51.650 1.311 5.899 1.00 61.47 78 HIS A C 1
ATOM 558 O O . HIS A 1 78 ? 52.177 2.025 5.044 1.00 62.85 78 HIS A O 1
ATOM 565 N N . ASN A 1 79 ? 50.332 1.266 6.094 1.00 59.33 79 ASN A N 1
ATOM 566 C CA . ASN A 1 79 ? 49.397 2.055 5.282 1.00 63.21 79 ASN A CA 1
ATOM 567 C C . ASN A 1 79 ? 49.353 3.552 5.596 1.00 59.84 79 ASN A C 1
ATOM 568 O O . ASN A 1 79 ? 48.717 4.319 4.871 1.00 61.09 79 ASN A O 1
ATOM 573 N N . LEU A 1 80 ? 50.015 3.961 6.676 1.00 56.12 80 LEU A N 1
ATOM 574 C CA . LEU A 1 80 ? 50.111 5.376 7.032 1.00 52.54 80 LEU A CA 1
ATOM 575 C C . LEU A 1 80 ? 51.404 6.018 6.524 1.00 53.89 80 LEU A C 1
ATOM 576 O O . LEU A 1 80 ? 51.511 7.242 6.476 1.00 56.32 80 LEU A O 1
ATOM 581 N N . GLY A 1 81 ? 52.380 5.193 6.153 1.00 51.40 81 GLY A N 1
ATOM 582 C CA . GLY A 1 81 ? 53.666 5.686 5.668 1.00 49.13 81 GLY A CA 1
ATOM 583 C C . GLY A 1 81 ? 54.432 6.431 6.745 1.00 51.30 81 GLY A C 1
ATOM 584 O O . GLY A 1 81 ? 54.700 5.890 7.821 1.00 52.66 81 GLY A O 1
ATOM 585 N N . GLY A 1 82 ? 54.779 7.684 6.457 1.00 49.07 82 GLY A N 1
ATOM 586 C CA . GLY A 1 82 ? 55.428 8.544 7.443 1.00 48.28 82 GLY A CA 1
ATOM 587 C C . GLY A 1 82 ? 54.436 9.182 8.404 1.00 46.87 82 GLY A C 1
ATOM 588 O O . GLY A 1 82 ? 54.826 9.987 9.253 1.00 50.17 82 GLY A O 1
ATOM 589 N N . LEU A 1 83 ? 53.157 8.824 8.272 1.00 42.19 83 LEU A N 1
ATOM 590 C CA . LEU A 1 83 ? 52.103 9.336 9.157 1.00 43.27 83 LEU A CA 1
ATOM 591 C C . LEU A 1 83 ? 51.793 8.438 10.365 1.00 42.51 83 LEU A C 1
ATOM 592 O O . LEU A 1 83 ? 50.921 8.764 11.173 1.00 40.54 83 LEU A O 1
ATOM 597 N N . LEU A 1 84 ? 52.490 7.310 10.486 1.00 38.60 84 LEU A N 1
ATOM 598 C CA . LEU A 1 84 ? 52.384 6.507 11.696 1.00 37.40 84 LEU A CA 1
ATOM 599 C C . LEU A 1 84 ? 52.913 7.335 12.859 1.00 36.03 84 LEU A C 1
ATOM 600 O O . LEU A 1 84 ? 53.992 7.920 12.767 1.00 38.87 84 LEU A O 1
ATOM 605 N N . HIS A 1 85 ? 52.121 7.395 13.930 1.00 36.27 85 HIS A N 1
ATOM 606 C CA . HIS A 1 85 ? 52.410 8.188 15.133 1.00 40.16 85 HIS A CA 1
ATOM 607 C C . HIS A 1 85 ? 52.442 9.702 14.904 1.00 39.08 85 HIS A C 1
ATOM 608 O O . HIS A 1 85 ? 53.068 10.435 15.682 1.00 34.70 85 HIS A O 1
ATOM 615 N N . PHE A 1 86 ? 51.769 10.165 13.848 1.00 35.26 86 PHE A N 1
ATOM 616 C CA . PHE A 1 86 ? 51.602 11.598 13.618 1.00 41.07 86 PHE A CA 1
ATOM 617 C C . PHE A 1 86 ? 50.865 12.233 14.789 1.00 40.97 86 PHE A C 1
ATOM 618 O O . PHE A 1 86 ? 49.746 11.825 15.102 1.00 43.24 86 PHE A O 1
ATOM 626 N N . PRO A 1 87 ? 51.479 13.248 15.423 1.00 40.99 87 PRO A N 1
ATOM 627 C CA . PRO A 1 87 ? 50.890 13.872 16.606 1.00 41.06 87 PRO A CA 1
ATOM 628 C C . PRO A 1 87 ? 49.737 14.806 16.222 1.00 43.18 87 PRO A C 1
ATOM 629 O O . PRO A 1 87 ? 49.884 16.033 16.248 1.00 41.05 87 PRO A O 1
ATOM 633 N N . LEU A 1 88 ? 48.601 14.196 15.881 1.00 43.49 88 LEU A N 1
ATOM 634 C CA . LEU A 1 88 ? 47.425 14.883 15.354 1.00 40.24 88 LEU A CA 1
ATOM 635 C C . LEU A 1 88 ? 46.902 15.994 16.257 1.00 34.72 88 LEU A C 1
ATOM 636 O O . LEU A 1 88 ? 46.722 17.121 15.800 1.00 40.76 88 LEU A O 1
ATOM 641 N N . VAL A 1 89 ? 46.660 15.674 17.528 1.00 36.35 89 VAL A N 1
ATOM 642 C CA . VAL A 1 89 ? 46.182 16.662 18.497 1.00 36.04 89 VAL A CA 1
ATOM 643 C C . VAL A 1 89 ? 47.197 17.791 18.680 1.00 39.71 89 VAL A C 1
ATOM 644 O O . VAL A 1 89 ? 46.828 18.968 18.640 1.00 37.56 89 VAL A O 1
ATOM 648 N N . LYS A 1 90 ? 48.468 17.423 18.844 1.00 40.30 90 LYS A N 1
ATOM 649 C CA . LYS A 1 90 ? 49.543 18.392 19.068 1.00 42.58 90 LYS A CA 1
ATOM 650 C C . LYS A 1 90 ? 49.700 19.349 17.885 1.00 37.89 90 LYS A C 1
ATOM 651 O O . LYS A 1 90 ? 49.893 20.553 18.074 1.00 37.79 90 LYS A O 1
ATOM 657 N N . THR A 1 91 ? 49.596 18.805 16.675 1.00 35.34 91 THR A N 1
ATOM 658 C CA . THR A 1 91 ? 49.701 19.589 15.448 1.00 37.43 91 THR A CA 1
ATOM 659 C C . THR A 1 91 ? 48.660 20.700 15.410 1.00 41.06 91 THR A C 1
ATOM 660 O O . THR A 1 91 ? 48.997 21.865 15.206 1.00 44.59 91 THR A O 1
ATOM 664 N N . LEU A 1 92 ? 47.399 20.328 15.607 1.00 41.88 92 LEU A N 1
ATOM 665 C CA . LEU A 1 92 ? 46.306 21.291 15.627 1.00 41.21 92 LEU A CA 1
ATOM 666 C C . LEU A 1 92 ? 46.499 22.319 16.735 1.00 36.18 92 LEU A C 1
ATOM 667 O O . LEU A 1 92 ? 46.315 23.517 16.520 1.00 42.17 92 LEU A O 1
ATOM 672 N N . GLU A 1 93 ? 46.872 21.848 17.921 1.00 32.97 93 GLU A N 1
ATOM 673 C CA . GLU A 1 93 ? 47.084 22.740 19.055 1.00 40.37 93 GLU A CA 1
ATOM 674 C C . GLU A 1 93 ? 48.092 23.832 18.688 1.00 44.24 93 GLU A C 1
ATOM 675 O O . GLU A 1 93 ? 47.933 24.989 19.062 1.00 46.18 93 GLU A O 1
ATOM 681 N N . GLN A 1 94 ? 49.128 23.452 17.950 1.00 45.31 94 GLN A N 1
ATOM 682 C CA . GLN A 1 94 ? 50.160 24.392 17.536 1.00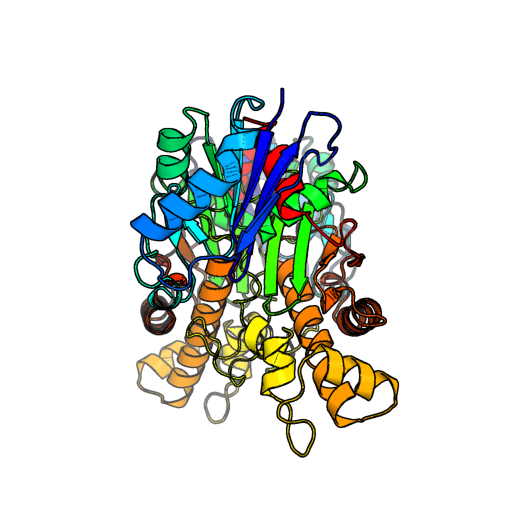 51.54 94 GLN A CA 1
ATOM 683 C C . GLN A 1 94 ? 49.687 25.319 16.414 1.00 50.54 94 GLN A C 1
ATOM 684 O O . GLN A 1 94 ? 50.041 26.501 16.390 1.00 49.13 94 GLN A O 1
ATOM 690 N N . LEU A 1 95 ? 48.886 24.781 15.498 1.00 44.18 95 LEU A N 1
ATOM 691 C CA . LEU A 1 95 ? 48.383 25.551 14.362 1.00 43.32 95 LEU A CA 1
ATOM 692 C C . LEU A 1 95 ? 47.298 26.563 14.738 1.00 44.35 95 LEU A C 1
ATOM 693 O O . LEU A 1 95 ? 47.245 27.649 14.166 1.00 41.63 95 LEU A O 1
ATOM 698 N N . THR A 1 96 ? 46.437 26.205 15.692 1.00 39.73 96 THR A N 1
ATOM 699 C CA . THR A 1 96 ? 45.258 27.022 16.009 1.00 36.93 96 THR A CA 1
ATOM 700 C C . THR A 1 96 ? 45.298 27.682 17.391 1.00 38.28 96 THR A C 1
ATOM 701 O O . THR A 1 96 ? 44.670 28.722 17.593 1.00 37.00 96 THR A O 1
ATOM 705 N N . ASN A 1 97 ? 46.029 27.070 18.325 1.00 37.63 97 ASN A N 1
ATOM 706 C CA . ASN A 1 97 ? 46.089 27.501 19.730 1.00 43.78 97 ASN A CA 1
ATOM 707 C C . ASN A 1 97 ? 44.787 27.196 20.476 1.00 40.14 97 ASN A C 1
ATOM 708 O O . ASN A 1 97 ? 44.496 27.774 21.521 1.00 43.70 97 ASN A O 1
ATOM 713 N N . LEU A 1 98 ? 44.012 26.263 19.936 1.00 37.18 98 LEU A N 1
ATOM 714 C CA . LEU A 1 98 ? 42.737 25.891 20.526 1.00 34.97 98 LEU A CA 1
ATOM 715 C C . LEU A 1 98 ? 42.837 24.534 21.208 1.00 34.72 98 LEU A C 1
ATOM 716 O O . LEU A 1 98 ? 43.631 23.689 20.784 1.00 32.72 98 LEU A O 1
ATOM 721 N N . PRO A 1 99 ? 42.050 24.327 22.282 1.00 36.29 99 PRO A N 1
ATOM 722 C CA . PRO A 1 99 ? 41.937 22.990 22.874 1.00 38.29 99 PRO A CA 1
ATOM 723 C C . PRO A 1 99 ? 41.450 21.980 21.825 1.00 36.23 99 PRO A C 1
ATOM 724 O O . PRO A 1 99 ? 40.488 22.250 21.100 1.00 30.77 99 PRO A O 1
ATOM 728 N N . THR A 1 100 ? 42.135 20.842 21.741 1.00 39.57 100 THR A N 1
ATOM 729 C CA . THR A 1 100 ? 41.944 19.895 20.643 1.00 36.03 100 THR A CA 1
ATOM 730 C C . THR A 1 100 ? 41.705 18.479 21.160 1.00 35.61 100 THR A C 1
ATOM 731 O O . THR A 1 100 ? 42.404 18.006 22.056 1.00 33.15 100 THR A O 1
ATOM 735 N N . ILE A 1 101 ? 40.684 17.824 20.613 1.00 36.75 101 ILE A N 1
ATOM 736 C CA . ILE A 1 101 ? 40.467 16.401 20.844 1.00 32.87 101 ILE A CA 1
ATOM 737 C C . ILE A 1 101 ? 40.475 15.670 19.505 1.00 32.23 101 ILE A C 1
ATOM 738 O O . ILE A 1 101 ? 40.153 16.255 18.468 1.00 35.08 101 ILE A O 1
ATOM 743 N N . ALA A 1 102 ? 40.871 14.402 19.523 1.00 30.52 102 ALA A N 1
ATOM 744 C CA . ALA A 1 102 ? 40.774 13.559 18.338 1.00 30.36 102 ALA A CA 1
ATOM 745 C C . ALA A 1 102 ? 40.126 12.232 18.705 1.00 28.20 102 ALA A C 1
ATOM 746 O O . ALA A 1 102 ? 40.324 11.726 19.807 1.00 24.88 102 ALA A O 1
ATOM 748 N N . ILE A 1 103 ? 39.342 11.689 17.776 1.00 26.93 103 ILE A N 1
ATOM 749 C CA . ILE A 1 103 ? 38.611 10.433 17.968 1.00 30.16 103 ILE A CA 1
ATOM 750 C C . ILE A 1 103 ? 38.516 9.698 16.640 1.00 28.15 103 ILE A C 1
ATOM 751 O O . ILE A 1 103 ? 38.611 10.318 15.578 1.00 30.57 103 ILE A O 1
ATOM 756 N N . ASN A 1 104 ? 38.336 8.380 16.700 1.00 27.64 104 ASN A N 1
ATOM 757 C CA . ASN A 1 104 ? 38.068 7.581 15.505 1.00 27.91 104 ASN A CA 1
ATOM 758 C C . ASN A 1 104 ? 36.761 8.037 14.849 1.00 24.31 104 ASN A C 1
ATOM 759 O O . ASN A 1 104 ? 35.797 8.348 15.548 1.00 26.61 104 ASN A O 1
ATOM 764 N N . ASP A 1 105 ? 36.735 8.079 13.516 1.00 23.69 105 ASP A N 1
ATOM 765 C CA . ASP A 1 105 ? 35.568 8.579 12.766 1.00 28.50 105 ASP A CA 1
ATOM 766 C C . ASP A 1 105 ? 34.265 7.794 12.974 1.00 27.60 105 ASP A C 1
ATOM 767 O O . ASP A 1 105 ? 33.181 8.381 12.953 1.00 27.85 105 ASP A O 1
ATOM 772 N N . ALA A 1 106 ? 34.363 6.480 13.169 1.00 25.28 106 ALA A N 1
ATOM 773 C CA . ALA A 1 106 ? 33.165 5.669 13.411 1.00 27.24 106 ALA A CA 1
ATOM 774 C C . ALA A 1 106 ? 32.659 5.829 14.841 1.00 23.46 106 ALA A C 1
ATOM 775 O O . ALA A 1 106 ? 31.450 5.752 15.093 1.00 28.12 106 ALA A O 1
ATOM 777 N N . GLN A 1 107 ? 33.589 6.068 15.767 1.00 24.34 107 GLN A N 1
ATOM 778 C CA . GLN A 1 107 ? 33.263 6.412 17.156 1.00 21.80 107 GLN A CA 1
ATOM 779 C C . GLN A 1 107 ? 32.579 7.775 17.215 1.00 26.88 107 GLN A C 1
ATOM 780 O O . GLN A 1 107 ? 31.626 7.970 17.972 1.00 24.46 107 GLN A O 1
ATOM 786 N N . ALA A 1 108 ? 33.088 8.714 16.418 1.00 27.50 108 ALA A N 1
ATOM 787 C CA . ALA A 1 108 ? 32.480 10.034 16.246 1.00 27.03 108 ALA A CA 1
ATOM 788 C C . ALA A 1 108 ? 31.056 9.905 15.710 1.00 28.66 108 ALA A C 1
ATOM 789 O O . ALA A 1 108 ? 30.116 10.463 16.275 1.00 29.16 108 ALA A O 1
ATOM 791 N N . ALA A 1 109 ? 30.911 9.152 14.621 1.00 25.73 109 ALA A N 1
ATOM 792 C CA . ALA A 1 109 ? 29.610 8.928 13.994 1.00 22.92 109 ALA A CA 1
ATOM 793 C C . ALA A 1 109 ? 28.612 8.252 14.930 1.00 26.22 109 ALA A C 1
ATOM 794 O O . ALA A 1 109 ? 27.429 8.596 14.916 1.00 27.43 109 ALA A O 1
ATOM 796 N N . ALA A 1 110 ? 29.096 7.311 15.747 1.00 29.19 110 ALA A N 1
ATOM 797 C CA . ALA A 1 110 ? 28.267 6.603 16.732 1.00 25.86 110 ALA A CA 1
ATOM 798 C C . ALA A 1 110 ? 27.650 7.542 17.758 1.00 29.93 110 ALA A C 1
ATOM 799 O O . ALA A 1 110 ? 26.463 7.428 18.092 1.00 28.22 110 ALA A O 1
ATOM 801 N N . TRP A 1 111 ? 28.465 8.463 18.265 1.00 28.33 111 TRP A N 1
ATOM 802 C CA . TRP A 1 111 ? 27.994 9.418 19.249 1.00 26.54 111 TRP A CA 1
ATOM 803 C C . TRP A 1 111 ? 26.906 10.345 18.698 1.00 24.92 111 TRP A C 1
ATOM 804 O O . TRP A 1 111 ? 25.940 10.638 19.386 1.00 31.98 111 TRP A O 1
ATOM 815 N N . ALA A 1 112 ? 27.080 10.798 17.461 1.00 22.66 112 ALA A N 1
ATOM 816 C CA . ALA A 1 112 ? 26.073 11.591 16.769 1.00 29.01 112 ALA A CA 1
ATOM 817 C C . ALA A 1 112 ? 24.781 10.800 16.585 1.00 30.97 112 ALA A C 1
ATOM 818 O O . ALA A 1 112 ? 23.688 11.328 16.801 1.00 29.86 112 ALA A O 1
ATOM 820 N N . GLU A 1 113 ? 24.909 9.535 16.191 1.00 29.41 113 GLU A N 1
ATOM 821 C CA . GLU A 1 113 ? 23.741 8.683 15.999 1.00 24.87 113 GLU A CA 1
ATOM 822 C C . GLU A 1 113 ? 23.033 8.414 17.319 1.00 24.62 113 GLU A C 1
ATOM 823 O O . GLU A 1 113 ? 21.807 8.423 17.373 1.00 26.79 113 GLU A O 1
ATOM 829 N N . PHE A 1 114 ? 23.805 8.196 18.379 1.00 21.80 114 PHE A N 1
ATOM 830 C CA . PHE A 1 114 ? 23.234 7.998 19.709 1.00 25.66 114 PHE A CA 1
ATOM 831 C C . PHE A 1 114 ? 22.406 9.203 20.159 1.00 29.02 114 PHE A C 1
ATOM 832 O O . PHE A 1 114 ? 21.305 9.045 20.689 1.00 25.89 114 PHE A O 1
ATOM 840 N N . GLN A 1 115 ? 22.935 10.404 19.933 1.00 28.08 115 GLN A N 1
ATOM 841 C CA . GLN A 1 115 ? 22.259 11.625 20.365 1.00 30.21 115 GLN A CA 1
ATOM 842 C C . GLN A 1 115 ? 20.975 11.888 19.587 1.00 28.31 115 GLN A C 1
ATOM 843 O O . GLN A 1 115 ? 20.021 12.444 20.132 1.00 36.26 115 GLN A O 1
ATOM 849 N N . ALA A 1 116 ? 20.943 11.454 18.330 1.00 26.83 116 ALA A N 1
ATOM 850 C CA . ALA A 1 116 ? 19.755 11.594 17.483 1.00 30.77 116 ALA A CA 1
ATOM 851 C C . ALA A 1 116 ? 18.649 10.582 17.801 1.00 34.74 116 ALA A C 1
ATOM 852 O O . ALA A 1 116 ? 17.556 10.668 17.247 1.00 38.85 116 ALA A O 1
ATOM 854 N N . LEU A 1 117 ? 18.938 9.623 18.680 1.00 37.34 117 LEU A N 1
ATOM 855 C CA . LEU A 1 117 ? 17.941 8.644 19.117 1.00 43.04 117 LEU A CA 1
ATOM 856 C C . LEU A 1 117 ? 17.047 9.220 20.205 1.00 50.30 117 LEU A C 1
ATOM 857 O O . LEU A 1 117 ? 17.325 10.289 20.748 1.00 57.26 117 LEU A O 1
ATOM 862 N N . ASP A 1 118 ? 15.980 8.496 20.527 1.00 61.82 118 ASP A N 1
ATOM 863 C CA . ASP A 1 118 ? 15.097 8.867 21.631 1.00 72.50 118 ASP A CA 1
ATOM 864 C C . ASP A 1 118 ? 15.790 8.677 22.987 1.00 72.80 118 ASP A C 1
ATOM 865 O O . ASP A 1 118 ? 16.770 7.930 23.100 1.00 69.75 118 ASP A O 1
ATOM 870 N N . GLY A 1 119 ? 15.270 9.355 24.008 1.00 71.65 119 GLY A N 1
ATOM 871 C CA . GLY A 1 119 ? 15.934 9.452 25.310 1.00 70.36 119 GLY A CA 1
ATOM 872 C C . GLY A 1 119 ? 16.041 8.194 26.160 1.00 67.79 119 GLY A C 1
ATOM 873 O O . GLY A 1 119 ? 16.824 8.158 27.113 1.00 71.40 119 GLY A O 1
ATOM 874 N N . ASP A 1 120 ? 15.265 7.164 25.827 1.00 59.19 120 ASP A N 1
ATOM 875 C CA . ASP A 1 120 ? 15.238 5.940 26.636 1.00 57.36 120 ASP A CA 1
ATOM 876 C C . ASP A 1 120 ? 16.441 5.009 26.417 1.00 50.36 120 ASP A C 1
ATOM 877 O O . ASP A 1 120 ? 16.838 4.290 27.331 1.00 46.80 120 ASP A O 1
ATOM 882 N N . ILE A 1 121 ? 17.020 5.033 25.219 1.00 42.38 121 ILE A N 1
ATOM 883 C CA . ILE A 1 121 ? 18.167 4.181 24.900 1.00 37.25 121 ILE A CA 1
ATOM 884 C C . ILE A 1 121 ? 19.429 4.653 25.620 1.00 32.98 121 ILE A C 1
ATOM 885 O O . ILE A 1 121 ? 19.853 5.802 25.476 1.00 30.81 121 ILE A O 1
ATOM 890 N N . THR A 1 122 ? 20.011 3.750 26.404 1.00 29.22 122 THR A N 1
ATOM 891 C CA . THR A 1 122 ? 21.253 4.021 27.116 1.00 31.47 122 THR A CA 1
ATOM 892 C C . THR A 1 122 ? 22.422 3.291 26.465 1.00 30.43 122 THR A C 1
ATOM 893 O O . THR A 1 122 ? 23.577 3.702 26.615 1.00 27.20 122 THR A O 1
ATOM 897 N N . ASP A 1 123 ? 22.107 2.207 25.750 1.00 29.91 123 ASP A N 1
ATOM 898 C CA . ASP A 1 123 ? 23.114 1.321 25.158 1.00 28.17 123 ASP A CA 1
ATOM 899 C C . ASP A 1 123 ? 22.888 1.105 23.665 1.00 27.01 123 ASP A C 1
ATOM 900 O O . ASP A 1 123 ? 21.880 0.517 23.259 1.00 24.44 123 ASP A O 1
ATOM 905 N N . MET A 1 124 ? 23.843 1.571 22.861 1.00 22.91 124 MET A N 1
ATOM 906 C CA . MET A 1 124 ? 23.737 1.522 21.407 1.00 25.22 124 MET A CA 1
ATOM 907 C C . MET A 1 124 ? 25.076 1.163 20.769 1.00 26.22 124 MET A C 1
ATOM 908 O O . MET A 1 124 ? 26.132 1.586 21.241 1.00 24.29 124 MET A O 1
ATOM 913 N N . VAL A 1 125 ? 25.026 0.387 19.689 1.00 20.08 125 VAL A N 1
ATOM 914 C CA . VAL A 1 125 ? 26.198 0.156 18.851 1.00 19.15 125 VAL A CA 1
ATOM 915 C C . VAL A 1 125 ? 25.941 0.675 17.434 1.00 20.79 125 VAL A C 1
ATOM 916 O O . VAL A 1 125 ? 24.858 0.480 16.874 1.00 22.28 125 VAL A O 1
ATOM 920 N N . PHE A 1 126 ? 26.925 1.374 16.876 1.00 22.48 126 PHE A N 1
ATOM 921 C CA . PHE A 1 126 ? 26.842 1.866 15.502 1.00 20.68 126 PHE A CA 1
ATOM 922 C C . PHE A 1 126 ? 27.785 1.065 14.620 1.00 21.95 126 PHE A C 1
ATOM 923 O O . PHE A 1 126 ? 28.913 0.770 15.016 1.00 20.35 126 PHE A O 1
ATOM 931 N N . ILE A 1 127 ? 27.303 0.688 13.440 1.00 20.82 127 ILE A N 1
ATOM 932 C CA . ILE A 1 127 ? 28.109 -0.008 12.443 1.00 20.73 127 ILE A CA 1
ATOM 933 C C . ILE A 1 127 ? 28.024 0.726 11.110 1.00 22.74 127 ILE A C 1
ATOM 934 O O . ILE A 1 127 ? 26.937 0.992 10.613 1.00 20.84 127 ILE A O 1
ATOM 939 N N . THR A 1 128 ? 29.167 1.060 10.526 1.00 17.46 128 THR A N 1
ATOM 940 C CA . THR A 1 128 ? 29.154 1.613 9.187 1.00 22.37 128 THR A CA 1
ATOM 941 C C . THR A 1 128 ? 29.775 0.630 8.211 1.00 23.98 128 THR A C 1
ATOM 942 O O . THR A 1 128 ? 30.846 0.087 8.468 1.00 24.09 128 THR A O 1
ATOM 946 N N . VAL A 1 129 ? 29.066 0.371 7.115 1.00 21.85 129 VAL A N 1
ATOM 947 C CA . VAL A 1 129 ? 29.581 -0.493 6.064 1.00 19.66 129 VAL A CA 1
ATOM 948 C C . VAL A 1 129 ? 29.637 0.308 4.779 1.00 28.26 129 VAL A C 1
ATOM 949 O O . VAL A 1 129 ? 28.606 0.700 4.231 1.00 26.42 129 VAL A O 1
ATOM 953 N N . SER A 1 130 ? 30.854 0.592 4.331 1.00 30.11 130 SER A N 1
ATOM 954 C CA . SER A 1 130 ? 31.083 1.223 3.037 1.00 31.16 130 SER A CA 1
ATOM 955 C C . SER A 1 130 ? 32.277 0.524 2.425 1.00 27.43 130 SER A C 1
ATOM 956 O O . SER A 1 130 ? 32.218 -0.683 2.179 1.00 25.49 130 SER A O 1
ATOM 959 N N . THR A 1 131 ? 33.367 1.252 2.203 1.00 27.69 131 THR A N 1
ATOM 960 C CA . THR A 1 131 ? 34.583 0.623 1.690 1.00 28.88 131 THR A CA 1
ATOM 961 C C . THR A 1 131 ? 35.131 -0.353 2.737 1.00 23.69 131 THR A C 1
ATOM 962 O O . THR A 1 131 ? 35.571 -1.453 2.404 1.00 26.90 131 THR A O 1
ATOM 966 N N . GLY A 1 132 ? 35.082 0.061 4.001 1.00 22.20 132 GLY A N 1
ATOM 967 C CA . GLY A 1 132 ? 35.450 -0.790 5.127 1.00 17.06 132 GLY A CA 1
ATOM 968 C C . GLY A 1 132 ? 34.288 -1.007 6.081 1.00 21.12 132 GLY A C 1
ATOM 969 O O . GLY A 1 132 ? 33.163 -0.591 5.806 1.00 23.49 132 GLY A O 1
ATOM 970 N N . VAL A 1 133 ? 34.548 -1.671 7.204 1.00 22.80 133 VAL A N 1
ATOM 971 C CA . VAL A 1 133 ? 33.544 -1.785 8.258 1.00 19.66 133 VAL A CA 1
ATOM 972 C C . VAL A 1 133 ? 34.065 -1.162 9.554 1.00 26.15 133 VAL A C 1
ATOM 973 O O . VAL A 1 133 ? 35.089 -1.590 10.089 1.00 27.78 133 VAL A O 1
ATOM 977 N N . GLY A 1 134 ? 33.359 -0.148 10.049 1.00 23.83 134 GLY A N 1
ATOM 978 C CA . GLY A 1 134 ? 33.733 0.512 11.297 1.00 23.22 134 GLY A CA 1
ATOM 979 C C . GLY A 1 134 ? 32.606 0.532 12.313 1.00 23.06 134 GLY A C 1
ATOM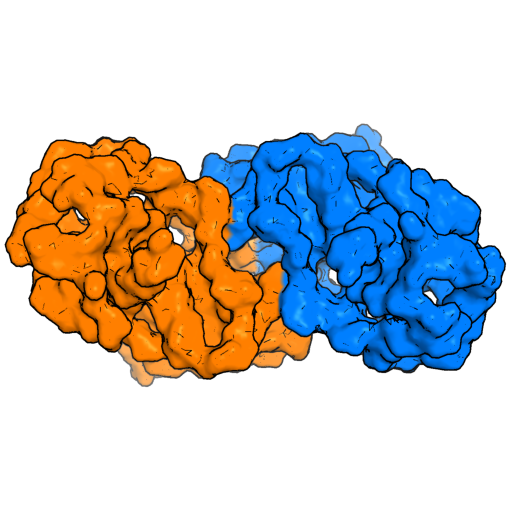 980 O O . GLY A 1 134 ? 31.439 0.353 11.966 1.00 21.63 134 GLY A O 1
ATOM 981 N N . GLY A 1 135 ? 32.952 0.744 13.576 1.00 22.74 135 GLY A N 1
ATOM 982 C CA . GLY A 1 135 ? 31.943 0.815 14.622 1.00 21.83 135 GLY A CA 1
ATOM 983 C C . GLY A 1 135 ? 32.247 1.726 15.798 1.00 23.69 135 GLY A C 1
ATOM 984 O O . GLY A 1 135 ? 33.355 2.252 15.940 1.00 19.46 135 GLY A O 1
ATOM 985 N N . GLY A 1 136 ? 31.235 1.915 16.637 1.00 21.40 136 GLY A N 1
ATOM 986 C CA . GLY A 1 136 ? 31.368 2.646 17.891 1.00 25.44 136 GLY A CA 1
ATOM 987 C C . GLY A 1 136 ? 30.432 2.025 18.912 1.00 26.00 136 GLY A C 1
ATOM 988 O O . GLY A 1 136 ? 29.333 1.587 18.570 1.00 25.63 136 GLY A O 1
ATOM 989 N N . VAL A 1 137 ? 30.880 1.961 20.160 1.00 23.82 137 VAL A N 1
ATOM 990 C CA . VAL A 1 137 ? 30.085 1.379 21.239 1.00 19.38 137 VAL A CA 1
ATOM 991 C C . VAL A 1 137 ? 29.732 2.488 22.215 1.00 24.30 137 VAL A C 1
ATOM 992 O O . VAL A 1 137 ? 30.609 3.223 22.686 1.00 23.88 137 VAL A O 1
ATOM 996 N N . VAL A 1 138 ? 28.440 2.627 22.487 1.00 25.95 138 VAL A N 1
ATOM 997 C CA . VAL A 1 138 ? 27.974 3.506 23.542 1.00 26.05 138 VAL A CA 1
ATOM 998 C C . VAL A 1 138 ? 27.328 2.637 24.606 1.00 23.49 138 VAL A C 1
ATOM 999 O O . VAL A 1 138 ? 26.356 1.939 24.329 1.00 23.69 138 VAL A O 1
ATOM 1003 N N . SER A 1 139 ? 27.892 2.672 25.813 1.00 26.18 139 SER A N 1
ATOM 1004 C CA . SER A 1 139 ? 27.351 1.945 26.963 1.00 33.02 139 SER A CA 1
ATOM 1005 C C . SER A 1 139 ? 27.064 2.933 28.090 1.00 33.72 139 SER A C 1
ATOM 1006 O O . SER A 1 139 ? 27.886 3.805 28.380 1.00 32.76 139 SER A O 1
ATOM 1009 N N . GLY A 1 140 ? 25.902 2.793 28.719 1.00 33.02 140 GLY A N 1
ATOM 1010 C CA . GLY A 1 140 ? 25.490 3.684 29.805 1.00 37.21 140 GLY A CA 1
ATOM 1011 C C . GLY A 1 140 ? 25.590 5.153 29.434 1.00 38.43 140 GLY A C 1
ATOM 1012 O O . GLY A 1 140 ? 26.079 5.962 30.224 1.00 33.16 140 GLY A O 1
ATOM 1013 N N . CYS A 1 141 ? 25.144 5.477 28.217 1.00 33.19 141 CYS A N 1
ATOM 1014 C CA . CYS A 1 141 ? 25.187 6.831 27.654 1.00 31.20 141 CYS A CA 1
ATOM 1015 C C . CYS A 1 141 ? 26.600 7.407 27.532 1.00 31.60 141 CYS A C 1
ATOM 1016 O O . CYS A 1 141 ? 26.782 8.625 27.470 1.00 35.09 141 CYS A O 1
ATOM 1019 N N . LYS A 1 142 ? 27.596 6.530 27.494 1.00 31.36 142 LYS A N 1
ATOM 1020 C CA . LYS A 1 142 ? 28.979 6.956 27.331 1.00 35.92 142 LYS A CA 1
ATOM 1021 C C . LYS A 1 142 ? 29.610 6.263 26.137 1.00 30.49 142 LYS A C 1
ATOM 1022 O O . LYS A 1 142 ? 29.486 5.049 25.978 1.00 27.56 142 LYS A O 1
ATOM 1028 N N . LEU A 1 143 ? 30.287 7.045 25.304 1.00 26.15 143 LEU A N 1
ATOM 1029 C CA . LEU A 1 143 ? 31.053 6.500 24.193 1.00 28.54 143 LEU A CA 1
ATOM 1030 C C . LEU A 1 143 ? 32.306 5.830 24.718 1.00 29.09 143 LEU A C 1
ATOM 1031 O O . LEU A 1 143 ? 33.092 6.442 25.443 1.00 30.94 143 LEU A O 1
ATOM 1036 N N . LEU A 1 144 ? 32.483 4.565 24.357 1.00 27.86 144 LEU A N 1
ATOM 1037 C CA A LEU A 1 144 ? 33.680 3.824 24.722 0.50 26.18 144 LEU A CA 1
ATOM 1038 C CA B LEU A 1 144 ? 33.686 3.847 24.734 0.50 26.79 144 LEU A CA 1
ATOM 1039 C C . LEU A 1 144 ? 34.733 3.986 23.632 1.00 26.36 144 LEU A C 1
ATOM 1040 O O . LEU A 1 144 ? 34.573 3.462 22.533 1.00 26.71 144 LEU A O 1
ATOM 1049 N N . THR A 1 145 ? 35.797 4.730 23.932 1.00 23.67 145 THR A N 1
ATOM 1050 C CA . THR A 1 145 ? 36.905 4.909 22.999 1.00 25.82 145 THR A CA 1
ATOM 1051 C C . THR A 1 145 ? 37.976 3.853 23.244 1.00 26.41 145 THR A C 1
ATOM 1052 O O . THR A 1 145 ? 38.658 3.426 22.317 1.00 24.40 145 THR A O 1
ATOM 1056 N N . GLY A 1 146 ? 38.110 3.433 24.499 1.00 26.17 146 GLY A N 1
ATOM 1057 C CA . GLY A 1 146 ? 39.182 2.529 24.909 1.00 27.98 146 GLY A CA 1
ATOM 1058 C C . GLY A 1 146 ? 40.433 3.316 25.265 1.00 30.42 146 GLY A C 1
ATOM 1059 O O . GLY A 1 146 ? 40.667 4.388 24.702 1.00 33.43 146 GLY A O 1
ATOM 1060 N N . PRO A 1 147 ? 41.243 2.794 26.207 1.00 31.31 147 PRO A N 1
ATOM 1061 C CA . PRO A 1 147 ? 42.487 3.438 26.639 1.00 31.85 147 PRO A CA 1
ATOM 1062 C C . PRO A 1 147 ? 43.478 3.687 25.497 1.00 32.93 147 PRO A C 1
ATOM 1063 O O . PRO A 1 147 ? 44.260 4.638 25.559 1.00 35.67 147 PRO A O 1
ATOM 1067 N N . GLY A 1 148 ? 43.431 2.858 24.460 1.00 26.91 148 GLY A N 1
ATOM 1068 C CA . GLY A 1 148 ? 44.278 3.056 23.281 1.00 26.95 148 GLY A CA 1
ATOM 1069 C C . GLY A 1 148 ? 43.520 3.507 22.042 1.00 26.96 148 GLY A C 1
ATOM 1070 O O . GLY A 1 148 ? 44.068 3.516 20.946 1.00 29.12 148 GLY A O 1
ATOM 1071 N N . GLY A 1 149 ? 42.258 3.880 22.226 1.00 24.75 149 GLY A N 1
ATOM 1072 C CA . GLY A 1 149 ? 41.464 4.442 21.148 1.00 25.31 149 GLY A CA 1
ATOM 1073 C C . GLY A 1 149 ? 40.984 3.388 20.171 1.00 29.68 149 GLY A C 1
ATOM 1074 O O . GLY A 1 149 ? 40.647 3.695 19.027 1.00 29.55 149 GLY A O 1
ATOM 1075 N N . LEU A 1 150 ? 40.953 2.138 20.623 1.00 23.46 150 LEU A N 1
ATOM 1076 C CA . LEU A 1 150 ? 40.690 1.009 19.739 1.00 25.17 150 LEU A CA 1
ATOM 1077 C C . LEU A 1 150 ? 39.201 0.688 19.683 1.00 25.40 150 LEU A C 1
ATOM 1078 O O . LEU A 1 150 ? 38.661 0.381 18.620 1.00 24.25 150 LEU A O 1
ATOM 1083 N N . ALA A 1 151 ? 38.542 0.759 20.835 1.00 21.37 151 ALA A N 1
ATOM 1084 C CA . ALA A 1 151 ? 37.262 0.088 21.029 1.00 25.02 151 ALA A CA 1
ATOM 1085 C C . ALA A 1 151 ? 36.321 0.345 19.857 1.00 22.75 151 ALA A C 1
ATOM 1086 O O . ALA A 1 151 ? 36.419 1.372 19.184 1.00 21.16 151 ALA A O 1
ATOM 1088 N N . GLY A 1 152 ? 35.411 -0.593 19.618 1.00 24.39 152 GLY A N 1
ATOM 1089 C CA . GLY A 1 152 ? 34.448 -0.468 18.527 1.00 22.03 152 GLY A CA 1
ATOM 1090 C C . GLY A 1 152 ? 34.979 -0.863 17.161 1.00 24.30 152 GLY A C 1
ATOM 1091 O O . GLY A 1 152 ? 34.326 -0.626 16.152 1.00 21.40 152 GLY A O 1
ATOM 1092 N N . HIS A 1 153 ? 36.159 -1.478 17.114 1.00 21.59 153 HIS A N 1
ATOM 1093 C CA . HIS A 1 153 ? 36.722 -1.927 15.840 1.00 22.27 153 HIS A CA 1
ATOM 1094 C C . HIS A 1 153 ? 36.178 -3.297 15.439 1.00 24.27 153 HIS A C 1
ATOM 1095 O O . HIS A 1 153 ? 36.924 -4.262 15.255 1.00 22.90 153 HIS A O 1
ATOM 1102 N N . ILE A 1 154 ? 34.859 -3.349 15.281 1.00 25.28 154 ILE A N 1
ATOM 1103 C CA . ILE A 1 154 ? 34.118 -4.593 15.089 1.00 20.94 154 ILE A CA 1
ATOM 1104 C C . ILE A 1 154 ? 34.198 -5.139 13.669 1.00 21.23 154 ILE A C 1
ATOM 1105 O O . ILE A 1 154 ? 33.788 -6.271 13.413 1.00 22.63 154 ILE A O 1
ATOM 1110 N N . GLY A 1 155 ? 34.720 -4.340 12.745 1.00 18.80 155 GLY A N 1
ATOM 1111 C CA . GLY A 1 155 ? 34.983 -4.832 11.399 1.00 19.24 155 GLY A CA 1
ATOM 1112 C C . GLY A 1 155 ? 36.093 -5.867 11.404 1.00 22.67 155 GLY A C 1
ATOM 1113 O O . GLY A 1 155 ? 36.201 -6.679 10.486 1.00 18.61 155 GLY A O 1
ATOM 1114 N N . HIS A 1 156 ? 36.907 -5.837 12.461 1.00 21.07 156 HIS A N 1
ATOM 1115 C CA . HIS A 1 156 ? 38.066 -6.711 12.587 1.00 19.70 156 HIS A CA 1
ATOM 1116 C C . HIS A 1 156 ? 37.921 -7.737 13.714 1.00 19.41 156 HIS A C 1
ATOM 1117 O O . HIS A 1 156 ? 38.866 -8.061 14.448 1.00 19.60 156 HIS A O 1
ATOM 1124 N N . THR A 1 157 ? 36.700 -8.241 13.817 1.00 17.53 157 THR A N 1
ATOM 1125 C CA . THR A 1 157 ? 36.388 -9.397 14.619 1.00 17.62 157 THR A CA 1
ATOM 1126 C C . THR A 1 157 ? 36.088 -10.531 13.647 1.00 17.61 157 THR A C 1
ATOM 1127 O O . THR A 1 157 ? 35.777 -10.294 12.479 1.00 23.34 157 THR A O 1
ATOM 1131 N N . LEU A 1 158 ? 36.178 -11.759 14.129 1.00 19.55 158 LEU A N 1
ATOM 1132 C CA . LEU A 1 158 ? 36.138 -12.926 13.264 1.00 19.42 158 LEU A CA 1
ATOM 1133 C C . LEU A 1 158 ? 34.755 -13.227 12.682 1.00 17.41 158 LEU A C 1
ATOM 1134 O O . LEU A 1 158 ? 33.768 -13.345 13.413 1.00 20.21 158 LEU A O 1
ATOM 1139 N N . ALA A 1 159 ? 34.702 -13.343 11.359 1.00 15.02 159 ALA A N 1
ATOM 1140 C CA . ALA A 1 159 ? 33.513 -13.817 10.656 1.00 18.87 159 ALA A CA 1
ATOM 1141 C C . ALA A 1 159 ? 33.642 -15.287 10.248 1.00 15.35 159 ALA A C 1
ATOM 1142 O O . ALA A 1 159 ? 32.668 -16.041 10.321 1.00 22.84 159 ALA A O 1
ATOM 1144 N N . ASP A 1 160 ? 34.835 -15.681 9.801 1.00 16.86 160 ASP A N 1
ATOM 1145 C CA . ASP A 1 160 ? 35.097 -17.047 9.335 1.00 16.12 160 ASP A CA 1
ATOM 1146 C C . ASP A 1 160 ? 36.600 -17.315 9.372 1.00 22.64 160 ASP A C 1
ATOM 1147 O O . ASP A 1 160 ? 37.354 -16.623 8.694 1.00 24.23 160 ASP A O 1
ATOM 1152 N N . PRO A 1 161 ? 37.043 -18.315 10.168 1.00 21.46 161 PRO A N 1
ATOM 1153 C CA . PRO A 1 161 ? 38.467 -18.693 10.232 1.00 21.73 161 PRO A CA 1
ATOM 1154 C C . PRO A 1 161 ? 39.054 -19.266 8.935 1.00 24.52 161 PRO A C 1
ATOM 1155 O O . PRO A 1 161 ? 40.278 -19.327 8.805 1.00 22.78 161 PRO A O 1
ATOM 1159 N N . HIS A 1 162 ? 38.196 -19.673 7.997 1.00 18.94 162 HIS A N 1
ATOM 1160 C CA . HIS A 1 162 ? 38.629 -20.063 6.654 1.00 20.25 162 HIS A CA 1
ATOM 1161 C C . HIS A 1 162 ? 38.200 -19.026 5.611 1.00 22.85 162 HIS A C 1
ATOM 1162 O O . HIS A 1 162 ? 38.078 -19.335 4.425 1.00 23.82 162 HIS A O 1
ATOM 1169 N N . GLY A 1 163 ? 37.973 -17.795 6.070 1.00 22.12 163 GLY A N 1
ATOM 1170 C CA . GLY A 1 163 ? 37.633 -16.677 5.196 1.00 20.45 163 GLY A CA 1
ATOM 1171 C C . GLY A 1 163 ? 38.878 -16.073 4.573 1.00 26.20 163 GLY A C 1
ATOM 1172 O O . GLY A 1 163 ? 39.993 -16.528 4.855 1.00 21.51 163 GLY A O 1
ATOM 1173 N N . PRO A 1 164 ? 38.699 -15.053 3.710 1.00 22.08 164 PRO A N 1
ATOM 1174 C CA . PRO A 1 164 ? 39.835 -14.367 3.083 1.00 22.62 164 PRO A CA 1
ATOM 1175 C C . PRO A 1 164 ? 40.649 -13.540 4.074 1.00 25.49 164 PRO A C 1
ATOM 1176 O O . PRO A 1 164 ? 40.123 -13.087 5.093 1.00 25.66 164 PRO A O 1
ATOM 1180 N N . VAL A 1 165 ? 41.927 -13.362 3.767 1.00 22.75 165 VAL A N 1
ATOM 1181 C CA . VAL A 1 165 ? 42.833 -12.587 4.603 1.00 25.70 165 VAL A CA 1
ATOM 1182 C C . VAL A 1 165 ? 42.465 -11.098 4.551 1.00 29.70 165 VAL A C 1
ATOM 1183 O O . VAL A 1 165 ? 42.256 -10.518 3.483 1.00 29.98 165 VAL A O 1
ATOM 1187 N N . CYS A 1 166 ? 42.366 -10.496 5.726 1.00 27.13 166 CYS A N 1
ATOM 1188 C CA . CYS A 1 166 ? 42.010 -9.102 5.848 1.00 28.58 166 CYS A CA 1
ATOM 1189 C C . CYS A 1 166 ? 43.265 -8.240 5.751 1.00 29.04 166 CYS A C 1
ATOM 1190 O O . CYS A 1 166 ? 44.382 -8.725 5.961 1.00 31.60 166 CYS A O 1
ATOM 1193 N N . GLY A 1 167 ? 43.076 -6.963 5.431 1.00 27.59 167 GLY A N 1
ATOM 1194 C CA . GLY A 1 167 ? 44.179 -6.007 5.355 1.00 29.85 167 GLY A CA 1
ATOM 1195 C C . GLY A 1 167 ? 44.853 -5.738 6.691 1.00 32.09 167 GLY A C 1
ATOM 1196 O O . GLY A 1 167 ? 45.986 -5.254 6.729 1.00 37.23 167 GLY A O 1
ATOM 1197 N N . CYS A 1 168 ? 44.168 -6.054 7.791 1.00 29.51 168 CYS A N 1
ATOM 1198 C CA . CYS A 1 168 ? 44.756 -5.903 9.124 1.00 24.24 168 CYS A CA 1
ATOM 1199 C C . CYS A 1 168 ? 45.764 -7.017 9.434 1.00 23.50 168 CYS A C 1
ATOM 1200 O O . CYS A 1 168 ? 46.549 -6.906 10.379 1.00 24.64 168 CYS A O 1
ATOM 1203 N N . GLY A 1 169 ? 45.743 -8.080 8.631 1.00 22.85 169 GLY A N 1
ATOM 1204 C CA . GLY A 1 169 ? 46.617 -9.225 8.842 1.00 20.28 169 GLY A CA 1
ATOM 1205 C C . GLY A 1 169 ? 45.918 -10.456 9.395 1.00 24.15 169 GLY A C 1
ATOM 1206 O O . GLY A 1 169 ? 46.446 -11.572 9.291 1.00 21.58 169 GLY A O 1
ATOM 1207 N N . ARG A 1 170 ? 44.738 -10.270 9.988 1.00 20.06 170 ARG A N 1
ATOM 1208 C CA . ARG A 1 170 ? 43.953 -11.414 10.452 1.00 17.91 170 ARG A CA 1
ATOM 1209 C C . ARG A 1 170 ? 43.315 -12.137 9.274 1.00 20.58 170 ARG A C 1
ATOM 1210 O O . ARG A 1 170 ? 43.089 -11.554 8.221 1.00 17.41 170 ARG A O 1
ATOM 1218 N N . THR A 1 171 ? 43.015 -13.413 9.471 1.00 18.97 171 THR A N 1
ATOM 1219 C CA . THR A 1 171 ? 42.242 -14.161 8.505 1.00 20.93 171 THR A CA 1
ATOM 1220 C C . THR A 1 171 ? 40.765 -14.112 8.865 1.00 19.72 171 THR A C 1
ATOM 1221 O O . THR A 1 171 ? 40.389 -14.380 10.008 1.00 21.89 171 THR A O 1
ATOM 1225 N N . GLY A 1 172 ? 39.942 -13.727 7.893 1.00 19.07 172 GLY A N 1
ATOM 1226 C CA . GLY A 1 172 ? 38.495 -13.890 7.980 1.00 15.67 172 GLY A CA 1
ATOM 1227 C C . GLY A 1 172 ? 37.717 -12.881 8.802 1.00 19.79 172 GLY A C 1
ATOM 1228 O O . GLY A 1 172 ? 36.666 -13.212 9.361 1.00 16.30 172 GLY A O 1
ATOM 1229 N N . CYS A 1 173 ? 38.219 -11.651 8.863 1.00 18.82 173 CYS A N 1
ATOM 1230 C CA . CYS A 1 173 ? 37.516 -10.559 9.523 1.00 20.22 173 CYS A CA 1
ATOM 1231 C C . CYS A 1 173 ? 36.202 -10.247 8.814 1.00 20.42 173 CYS A C 1
ATOM 1232 O O . CYS A 1 173 ? 36.103 -10.392 7.598 1.00 15.71 173 CYS A O 1
ATOM 1235 N N . VAL A 1 174 ? 35.212 -9.800 9.581 1.00 18.75 174 VAL A N 1
ATOM 1236 C CA . VAL A 1 174 ? 33.967 -9.273 9.032 1.00 17.69 174 VAL A CA 1
ATOM 1237 C C . VAL A 1 174 ? 34.235 -8.339 7.849 1.00 22.61 174 VAL A C 1
ATOM 1238 O O . VAL A 1 174 ? 33.678 -8.534 6.771 1.00 22.67 174 VAL A O 1
ATOM 1242 N N . GLU A 1 175 ? 35.117 -7.356 8.042 1.00 21.33 175 GLU A N 1
ATOM 1243 C CA . GLU A 1 175 ? 35.438 -6.395 6.989 1.00 23.91 175 GLU A CA 1
ATOM 1244 C C . GLU A 1 175 ? 35.859 -7.020 5.654 1.00 23.45 175 GLU A C 1
ATOM 1245 O O . GLU A 1 175 ? 35.499 -6.509 4.596 1.00 22.21 175 GLU A O 1
ATOM 1251 N N . ALA A 1 176 ? 36.610 -8.122 5.714 1.00 17.94 176 ALA A N 1
ATOM 1252 C CA . ALA A 1 176 ? 37.169 -8.753 4.518 1.00 21.32 176 ALA A CA 1
ATOM 1253 C C . ALA A 1 176 ? 36.116 -9.489 3.678 1.00 21.81 176 ALA A C 1
ATOM 1254 O O . ALA A 1 176 ? 36.386 -9.905 2.547 1.00 23.02 176 ALA A O 1
ATOM 1256 N N . ILE A 1 177 ? 34.927 -9.654 4.246 1.00 22.44 177 ILE A N 1
ATOM 1257 C CA . ILE A 1 177 ? 33.838 -10.390 3.609 1.00 17.32 177 ILE A CA 1
ATOM 1258 C C . ILE A 1 177 ? 32.665 -9.463 3.317 1.00 23.56 177 ILE A C 1
ATOM 1259 O O . ILE A 1 177 ? 32.128 -9.465 2.209 1.00 22.08 177 ILE A O 1
ATOM 1264 N N . ALA A 1 178 ? 32.304 -8.646 4.306 1.00 21.51 178 ALA A N 1
ATOM 1265 C CA . ALA A 1 178 ? 31.039 -7.911 4.292 1.00 19.81 178 ALA A CA 1
ATOM 1266 C C . ALA A 1 178 ? 31.113 -6.498 3.724 1.00 25.15 178 ALA A C 1
ATOM 1267 O O . ALA A 1 178 ? 30.099 -5.964 3.275 1.00 23.03 178 ALA A O 1
ATOM 1269 N N . SER A 1 179 ? 32.304 -5.900 3.737 1.00 22.35 179 SER A N 1
ATOM 1270 C CA . SER A 1 179 ? 32.477 -4.520 3.287 1.00 22.67 179 SER A CA 1
ATOM 1271 C C . SER A 1 179 ? 32.369 -4.415 1.779 1.00 21.12 179 SER A C 1
ATOM 1272 O O . SER A 1 179 ? 32.403 -5.426 1.080 1.00 26.40 179 SER A O 1
ATOM 1275 N N . GLY A 1 180 ? 32.255 -3.184 1.282 1.00 23.37 180 GLY A N 1
ATOM 1276 C CA . GLY A 1 180 ? 32.250 -2.918 -0.160 1.00 20.57 180 GLY A CA 1
ATOM 1277 C C . GLY A 1 180 ? 33.468 -3.455 -0.890 1.00 27.20 180 GLY A C 1
ATOM 1278 O O . GLY A 1 180 ? 33.347 -3.988 -1.996 1.00 27.87 180 GLY A O 1
ATOM 1279 N N . ARG A 1 181 ? 34.643 -3.317 -0.275 1.00 25.97 181 ARG A N 1
ATOM 1280 C CA . ARG A 1 181 ? 35.868 -3.886 -0.836 1.00 26.60 181 ARG A CA 1
ATOM 1281 C C . ARG A 1 181 ? 35.876 -5.404 -0.728 1.00 25.81 181 ARG A C 1
ATOM 1282 O O . ARG A 1 181 ? 36.400 -6.083 -1.605 1.00 28.55 181 ARG A O 1
ATOM 1290 N N . GLY A 1 182 ? 35.296 -5.926 0.349 1.00 21.07 182 GLY A N 1
ATOM 1291 C CA . GLY A 1 182 ? 35.123 -7.371 0.510 1.00 22.58 182 GLY A CA 1
ATOM 1292 C C . GLY A 1 182 ? 34.209 -7.957 -0.558 1.00 19.79 182 GLY A C 1
ATOM 1293 O O . GLY A 1 182 ? 34.503 -9.011 -1.123 1.00 20.69 182 GLY A O 1
ATOM 1294 N N . ILE A 1 183 ? 33.101 -7.269 -0.831 1.00 17.83 183 ILE A N 1
ATOM 1295 C CA . ILE A 1 183 ? 32.153 -7.686 -1.871 1.00 19.12 183 ILE A CA 1
ATOM 1296 C C . ILE A 1 183 ? 32.835 -7.689 -3.242 1.00 24.42 183 ILE A C 1
ATOM 1297 O O . ILE A 1 183 ? 32.718 -8.656 -3.996 1.00 21.14 183 ILE A O 1
ATOM 1302 N N . ALA A 1 184 ? 33.576 -6.624 -3.547 1.00 27.72 184 ALA A N 1
ATOM 1303 C CA . ALA A 1 184 ? 34.271 -6.518 -4.834 1.00 29.25 184 ALA A CA 1
ATOM 1304 C C . ALA A 1 184 ? 35.373 -7.569 -5.004 1.00 30.34 184 ALA A C 1
ATOM 1305 O O . ALA A 1 184 ? 35.605 -8.053 -6.109 1.00 34.53 184 ALA A O 1
ATOM 1307 N N . ALA A 1 185 ? 36.033 -7.932 -3.908 1.00 28.16 185 ALA A N 1
ATOM 1308 C CA . ALA A 1 185 ? 37.167 -8.866 -3.968 1.00 29.69 185 ALA A CA 1
ATOM 1309 C C . ALA A 1 185 ? 36.774 -10.324 -4.248 1.00 28.50 185 ALA A C 1
ATOM 1310 O O . ALA A 1 185 ? 37.572 -11.086 -4.788 1.00 28.81 185 ALA A O 1
ATOM 1312 N N . ALA A 1 186 ? 35.552 -10.707 -3.884 1.00 26.43 186 ALA A N 1
ATOM 1313 C CA . ALA A 1 186 ? 35.094 -12.089 -4.056 1.00 25.45 186 ALA A CA 1
ATOM 1314 C C . ALA A 1 186 ? 34.362 -12.323 -5.380 1.00 23.92 186 ALA A C 1
ATOM 1315 O O . ALA A 1 186 ? 33.930 -13.440 -5.671 1.00 29.97 186 ALA A O 1
ATOM 1317 N N . ALA A 1 187 ? 34.222 -11.262 -6.167 1.00 26.75 187 ALA A N 1
ATOM 1318 C CA . ALA A 1 187 ? 33.545 -11.313 -7.464 1.00 27.80 187 ALA A CA 1
ATOM 1319 C C . ALA A 1 187 ? 34.369 -12.089 -8.480 1.00 30.36 187 ALA A C 1
ATOM 1320 O O . ALA A 1 187 ? 35.568 -11.851 -8.633 1.00 32.19 187 ALA A O 1
ATOM 1322 N N . GLN A 1 188 ? 33.715 -13.022 -9.165 1.00 30.59 188 GLN A N 1
ATOM 1323 C CA . GLN A 1 188 ? 34.377 -13.882 -10.142 1.00 35.56 188 GLN A CA 1
ATOM 1324 C C . GLN A 1 188 ? 33.702 -13.745 -11.506 1.00 37.27 188 GLN A C 1
ATOM 1325 O O . GLN A 1 188 ? 32.666 -13.087 -11.623 1.00 34.44 188 GLN A O 1
ATOM 1331 N N . GLY A 1 189 ? 34.292 -14.358 -12.531 1.00 37.08 189 GLY A N 1
ATOM 1332 C CA . GLY A 1 189 ? 33.733 -14.319 -13.884 1.00 42.25 189 GLY A CA 1
ATOM 1333 C C . GLY A 1 189 ? 33.793 -12.924 -14.479 1.00 40.91 189 GLY A C 1
ATOM 1334 O O . GLY A 1 189 ? 34.798 -12.222 -14.319 1.00 40.15 189 GLY A O 1
ATOM 1335 N N . GLU A 1 190 ? 32.717 -12.510 -15.149 1.00 40.27 190 GLU A N 1
ATOM 1336 C CA . GLU A 1 190 ? 32.665 -11.161 -15.721 1.00 47.49 190 GLU A CA 1
ATOM 1337 C C . GLU A 1 190 ? 32.460 -10.107 -14.643 1.00 45.12 190 GLU A C 1
ATOM 1338 O O . GLU A 1 190 ? 32.708 -8.921 -14.872 1.00 48.28 190 GLU A O 1
ATOM 1344 N N . LEU A 1 191 ? 32.010 -10.548 -13.469 1.00 42.77 191 LEU A N 1
ATOM 1345 C CA . LEU A 1 191 ? 31.720 -9.639 -12.370 1.00 37.91 191 LEU A CA 1
ATOM 1346 C C . LEU A 1 191 ? 33.005 -9.123 -11.732 1.00 33.58 191 LEU A C 1
ATOM 1347 O O . LEU A 1 191 ? 33.008 -8.057 -11.132 1.00 36.31 191 LEU A O 1
ATOM 1352 N N . ALA A 1 192 ? 34.093 -9.879 -11.886 1.00 31.47 192 ALA A N 1
ATOM 1353 C CA . ALA A 1 192 ? 35.406 -9.486 -11.369 1.00 33.81 192 ALA A CA 1
ATOM 1354 C C . ALA A 1 192 ? 35.825 -8.121 -11.906 1.00 34.60 192 ALA A C 1
ATOM 1355 O O . ALA A 1 192 ? 35.827 -7.898 -13.118 1.00 33.27 192 ALA A O 1
ATOM 1357 N N . GLY A 1 193 ? 36.158 -7.209 -10.995 1.00 32.52 193 GLY A N 1
ATOM 1358 C CA . GLY A 1 193 ? 36.593 -5.860 -11.363 1.00 31.00 193 GLY A CA 1
ATOM 1359 C C . GLY A 1 193 ? 35.531 -4.800 -11.137 1.00 32.55 193 GLY A C 1
ATOM 1360 O O . GLY A 1 193 ? 35.834 -3.603 -11.116 1.00 34.71 193 GLY A O 1
ATOM 1361 N N . ALA A 1 194 ? 34.284 -5.238 -10.979 1.00 32.32 194 ALA A N 1
ATOM 1362 C CA . ALA A 1 194 ? 33.172 -4.341 -10.690 1.00 34.80 194 ALA A CA 1
ATOM 1363 C C . ALA A 1 194 ? 33.218 -3.881 -9.232 1.00 41.40 194 ALA A C 1
ATOM 1364 O O . ALA A 1 194 ? 33.550 -4.664 -8.339 1.00 45.03 194 ALA A O 1
ATOM 1366 N N . ASP A 1 195 ? 32.877 -2.619 -8.987 1.00 34.48 195 ASP A N 1
ATOM 1367 C CA . ASP A 1 195 ? 32.837 -2.113 -7.622 1.00 33.11 195 ASP A CA 1
ATOM 1368 C C . ASP A 1 195 ? 31.558 -2.562 -6.916 1.00 37.19 195 ASP A C 1
ATOM 1369 O O . ASP A 1 195 ? 30.684 -3.167 -7.538 1.00 34.77 195 ASP A O 1
ATOM 1374 N N . ALA A 1 196 ? 31.438 -2.252 -5.628 1.00 30.90 196 ALA A N 1
ATOM 1375 C CA . ALA A 1 196 ? 30.277 -2.680 -4.854 1.00 33.38 196 ALA A CA 1
ATOM 1376 C C . ALA A 1 196 ? 28.972 -2.057 -5.355 1.00 34.18 196 ALA A C 1
ATOM 1377 O O . ALA A 1 196 ? 27.908 -2.685 -5.276 1.00 35.78 196 ALA A O 1
ATOM 1379 N N . LYS A 1 197 ? 29.061 -0.834 -5.878 1.00 35.22 197 LYS A N 1
ATOM 1380 C CA . LYS A 1 197 ? 27.895 -0.134 -6.415 1.00 37.64 197 LYS A CA 1
ATOM 1381 C C . LYS A 1 197 ? 27.320 -0.888 -7.610 1.00 34.58 197 LYS A C 1
ATOM 1382 O O . LYS A 1 197 ? 26.117 -1.176 -7.658 1.00 38.40 197 LYS A O 1
ATOM 1388 N N . THR A 1 198 ? 28.193 -1.216 -8.558 1.00 32.45 198 THR A N 1
ATOM 1389 C CA . THR A 1 198 ? 27.820 -1.984 -9.740 1.00 32.14 198 THR A CA 1
ATOM 1390 C C . THR A 1 198 ? 27.236 -3.343 -9.360 1.00 34.25 198 THR A C 1
ATOM 1391 O O . THR A 1 198 ? 26.207 -3.752 -9.897 1.00 37.14 198 THR A O 1
ATOM 1395 N N . ILE A 1 199 ? 27.885 -4.017 -8.412 1.00 29.69 199 ILE A N 1
ATOM 1396 C CA . ILE A 1 199 ? 27.424 -5.309 -7.916 1.00 25.42 199 ILE A CA 1
ATOM 1397 C C . ILE A 1 199 ? 26.016 -5.215 -7.307 1.00 27.89 199 ILE A C 1
ATOM 1398 O O . ILE A 1 199 ? 25.176 -6.091 -7.536 1.00 31.89 199 ILE A O 1
ATOM 1403 N N . PHE A 1 200 ? 25.754 -4.138 -6.569 1.00 26.78 200 PHE A N 1
ATOM 1404 C CA . PHE A 1 200 ? 24.429 -3.889 -6.002 1.00 30.52 200 PHE A CA 1
ATOM 1405 C C . PHE A 1 200 ? 23.346 -3.668 -7.056 1.00 33.39 200 PHE A C 1
ATOM 1406 O O . PHE A 1 200 ? 22.212 -4.121 -6.881 1.00 34.14 200 PHE A O 1
ATOM 1414 N N . THR A 1 201 ? 23.694 -2.974 -8.138 1.00 30.31 201 THR A N 1
ATOM 1415 C CA . THR A 1 201 ? 22.734 -2.716 -9.211 1.00 37.42 201 THR A CA 1
ATOM 1416 C C . THR A 1 201 ? 22.383 -4.018 -9.929 1.00 35.64 201 THR A C 1
ATOM 1417 O O . THR A 1 201 ? 21.205 -4.371 -10.046 1.00 34.55 201 THR A O 1
ATOM 1421 N N . ARG A 1 202 ? 23.415 -4.734 -10.371 1.00 30.98 202 ARG A N 1
ATOM 1422 C CA . ARG A 1 202 ? 23.259 -6.010 -11.067 1.00 29.41 202 ARG A CA 1
ATOM 1423 C C . ARG A 1 202 ? 22.474 -7.037 -10.264 1.00 30.52 202 ARG A C 1
ATOM 1424 O O . ARG A 1 202 ? 21.693 -7.801 -10.834 1.00 37.53 202 ARG A O 1
ATOM 1432 N N . ALA A 1 203 ? 22.657 -7.026 -8.945 1.00 31.47 203 ALA A N 1
ATOM 1433 C CA . ALA A 1 203 ? 21.881 -7.866 -8.028 1.00 31.71 203 ALA A CA 1
ATOM 1434 C C . ALA A 1 203 ? 20.379 -7.592 -8.097 1.00 35.53 203 ALA A C 1
ATOM 1435 O O . ALA A 1 203 ? 19.564 -8.523 -8.112 1.00 33.03 203 ALA A O 1
ATOM 1437 N N . GLY A 1 204 ? 20.021 -6.311 -8.141 1.00 38.04 204 GLY A N 1
ATOM 1438 C CA . GLY A 1 204 ? 18.620 -5.899 -8.164 1.00 37.18 204 GL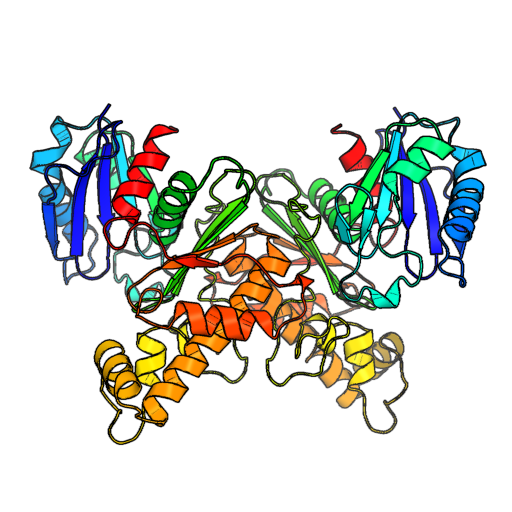Y A CA 1
ATOM 1439 C C . GLY A 1 204 ? 17.951 -6.295 -9.462 1.00 39.15 204 GLY A C 1
ATOM 1440 O O . GLY A 1 204 ? 16.728 -6.467 -9.517 1.00 40.53 204 GLY A O 1
ATOM 1441 N N . GLN A 1 205 ? 18.777 -6.460 -10.495 1.00 39.97 205 GLN A N 1
ATOM 1442 C CA . GLN A 1 205 ? 18.338 -6.848 -11.831 1.00 38.46 205 GLN A CA 1
ATOM 1443 C C . GLN A 1 205 ? 18.270 -8.366 -12.009 1.00 39.75 205 GLN A C 1
ATOM 1444 O O . GLN A 1 205 ? 17.863 -8.855 -13.062 1.00 43.77 205 GLN A O 1
ATOM 1450 N N . GLY A 1 206 ? 18.666 -9.104 -10.975 1.00 39.45 206 GLY A N 1
ATOM 1451 C CA . GLY A 1 206 ? 18.536 -10.561 -10.969 1.00 34.54 206 GLY A CA 1
ATOM 1452 C C . GLY A 1 206 ? 19.812 -11.344 -11.234 1.00 33.42 206 GLY A C 1
ATOM 1453 O O . GLY A 1 206 ? 19.756 -12.552 -11.452 1.00 35.64 206 GLY A O 1
ATOM 1454 N N . ASP A 1 207 ? 20.958 -10.663 -11.227 1.00 32.44 207 ASP A N 1
ATOM 1455 C CA . ASP A 1 207 ? 22.257 -11.326 -11.360 1.00 30.77 207 ASP A CA 1
ATOM 1456 C C . ASP A 1 207 ? 22.492 -12.126 -10.079 1.00 28.46 207 ASP A C 1
ATOM 1457 O O . ASP A 1 207 ? 22.653 -11.553 -9.001 1.00 28.19 207 ASP A O 1
ATOM 1462 N N . GLU A 1 208 ? 22.498 -13.451 -10.215 1.00 29.28 208 GLU A N 1
ATOM 1463 C CA . GLU A 1 208 ? 22.571 -14.369 -9.077 1.00 33.95 208 GLU A CA 1
ATOM 1464 C C . GLU A 1 208 ? 23.909 -14.318 -8.329 1.00 31.17 208 GLU A C 1
ATOM 1465 O O . GLU A 1 208 ? 23.925 -14.435 -7.101 1.00 23.28 208 GLU A O 1
ATOM 1471 N N . GLN A 1 209 ? 25.018 -14.135 -9.056 1.00 21.88 209 GLN A N 1
ATOM 1472 C CA . GLN A 1 209 ? 26.325 -14.023 -8.401 1.00 29.87 209 GLN A CA 1
ATOM 1473 C C . GLN A 1 209 ? 26.386 -12.763 -7.549 1.00 26.01 209 GLN A C 1
ATOM 1474 O O . GLN A 1 209 ? 26.788 -12.814 -6.387 1.00 28.36 209 GLN A O 1
ATOM 1480 N N . ALA A 1 210 ? 25.964 -11.643 -8.131 1.00 22.66 210 ALA A N 1
ATOM 1481 C CA . ALA A 1 210 ? 25.952 -10.363 -7.434 1.00 27.12 210 ALA A CA 1
ATOM 1482 C C . ALA A 1 210 ? 25.091 -10.436 -6.179 1.00 25.94 210 ALA A C 1
ATOM 1483 O O . ALA A 1 210 ? 25.486 -9.935 -5.118 1.00 30.10 210 ALA A O 1
ATOM 1485 N N . GLN A 1 211 ? 23.930 -11.080 -6.296 1.00 26.03 211 GLN A N 1
ATOM 1486 C CA . GLN A 1 211 ? 23.043 -11.290 -5.155 1.00 27.30 211 GLN A CA 1
ATOM 1487 C C . GLN A 1 211 ? 23.712 -12.118 -4.065 1.00 26.88 211 GLN A C 1
ATOM 1488 O O . GLN A 1 211 ? 23.616 -11.783 -2.890 1.00 25.93 211 GLN A O 1
ATOM 1494 N N . GLN A 1 212 ? 24.384 -13.199 -4.457 1.00 26.50 212 GLN A N 1
ATOM 1495 C CA . GLN A 1 212 ? 25.095 -14.042 -3.498 1.00 26.58 212 GLN A CA 1
ATOM 1496 C C . GLN A 1 212 ? 26.165 -13.266 -2.731 1.00 24.25 212 GLN A C 1
ATOM 1497 O O . GLN A 1 212 ? 26.274 -13.413 -1.521 1.00 25.60 212 GLN A O 1
ATOM 1503 N N . LEU A 1 213 ? 26.924 -12.426 -3.431 1.00 20.43 213 LEU A N 1
ATOM 1504 C CA . LEU A 1 213 ? 27.922 -11.559 -2.788 1.00 23.57 213 LEU A CA 1
ATOM 1505 C C . LEU A 1 213 ? 27.339 -10.609 -1.735 1.00 22.59 213 LEU A C 1
ATOM 1506 O O . LEU A 1 213 ? 27.944 -10.391 -0.688 1.00 18.83 213 LEU A O 1
ATOM 1511 N N . ILE A 1 214 ? 26.159 -10.064 -2.012 1.00 24.91 214 ILE A N 1
ATOM 1512 C CA . ILE A 1 214 ? 25.469 -9.173 -1.071 1.00 26.31 214 ILE A CA 1
ATOM 1513 C C . ILE A 1 214 ? 24.774 -9.937 0.059 1.00 24.38 214 ILE A C 1
ATOM 1514 O O . ILE A 1 214 ? 24.759 -9.481 1.202 1.00 26.01 214 ILE A O 1
ATOM 1519 N N . HIS A 1 215 ? 24.219 -11.107 -0.256 1.00 25.49 215 HIS A N 1
ATOM 1520 C CA . HIS A 1 215 ? 23.612 -11.973 0.762 1.00 22.12 215 HIS A CA 1
ATOM 1521 C C . HIS A 1 215 ? 24.670 -12.403 1.774 1.00 22.86 215 HIS A C 1
ATOM 1522 O O . HIS A 1 215 ? 24.419 -12.414 2.981 1.00 25.56 215 HIS A O 1
ATOM 1529 N N A ARG A 1 216 ? 25.848 -12.751 1.254 0.50 22.88 216 ARG A N 1
ATOM 1530 N N B ARG A 1 216 ? 25.850 -12.747 1.266 0.50 18.20 216 ARG A N 1
ATOM 1531 C CA A ARG A 1 216 ? 27.018 -13.148 2.038 0.50 25.34 216 ARG A CA 1
ATOM 1532 C CA B ARG A 1 216 ? 26.984 -13.159 2.086 0.50 15.83 216 ARG A CA 1
ATOM 1533 C C A ARG A 1 216 ? 27.484 -12.023 2.965 0.50 24.46 216 ARG A C 1
ATOM 1534 C C B ARG A 1 216 ? 27.481 -12.017 2.981 0.50 17.65 216 ARG A C 1
ATOM 1535 O O A ARG A 1 216 ? 27.826 -12.268 4.118 0.50 28.09 216 ARG A O 1
ATOM 1536 O O B ARG A 1 216 ? 27.842 -12.242 4.132 0.50 20.41 216 ARG A O 1
ATOM 1551 N N . SER A 1 217 ? 27.480 -10.797 2.454 1.00 20.72 217 SER A N 1
ATOM 1552 C CA . SER A 1 217 ? 27.780 -9.603 3.257 1.00 20.18 217 SER A CA 1
ATOM 1553 C C . SER A 1 217 ? 26.724 -9.360 4.349 1.00 21.20 217 SER A C 1
ATOM 1554 O O . SER A 1 217 ? 27.063 -9.088 5.506 1.00 19.75 217 SER A O 1
ATOM 1557 N N . ALA A 1 218 ? 25.450 -9.484 3.980 1.00 23.28 218 ALA A N 1
ATOM 1558 C CA . ALA A 1 218 ? 24.333 -9.270 4.914 1.00 21.04 218 ALA A CA 1
ATOM 1559 C C . ALA A 1 218 ? 24.293 -10.326 6.015 1.00 19.42 218 ALA A C 1
ATOM 1560 O O . ALA A 1 218 ? 24.026 -10.014 7.179 1.00 20.51 218 ALA A O 1
ATOM 1562 N N . ARG A 1 219 ? 24.567 -11.572 5.635 1.00 16.04 219 ARG A N 1
ATOM 1563 C CA . ARG A 1 219 ? 24.626 -12.682 6.574 1.00 18.82 219 ARG A CA 1
ATOM 1564 C C . ARG A 1 219 ? 25.798 -12.520 7.547 1.00 19.12 219 ARG A C 1
ATOM 1565 O O . ARG A 1 219 ? 25.643 -12.710 8.759 1.00 20.04 219 ARG A O 1
ATOM 1573 N N . THR A 1 220 ? 26.957 -12.151 7.012 1.00 17.57 220 THR A N 1
ATOM 1574 C CA . THR A 1 220 ? 28.130 -11.878 7.831 1.00 20.30 220 THR A CA 1
ATOM 1575 C C . THR A 1 220 ? 27.858 -10.772 8.850 1.00 20.56 220 THR A C 1
ATOM 1576 O O . THR A 1 220 ? 28.183 -10.926 10.031 1.00 24.03 220 THR A O 1
ATOM 1580 N N . LEU A 1 221 ? 27.240 -9.681 8.399 1.00 18.88 221 LEU A N 1
ATOM 1581 C CA . LEU A 1 221 ? 26.886 -8.574 9.287 1.00 18.11 221 LEU A CA 1
ATOM 1582 C C . LEU A 1 221 ? 25.877 -8.962 10.374 1.00 21.12 221 LEU A C 1
ATOM 1583 O O . LEU A 1 221 ? 25.961 -8.469 11.490 1.00 23.83 221 LEU A O 1
ATOM 1588 N N . ALA A 1 222 ? 24.934 -9.841 10.044 1.00 18.89 222 ALA A N 1
ATOM 1589 C CA . ALA A 1 222 ? 23.953 -10.323 11.019 1.00 22.42 222 ALA A CA 1
ATOM 1590 C C . ALA A 1 222 ? 24.618 -11.095 12.156 1.00 15.09 222 ALA A C 1
ATOM 1591 O O . ALA A 1 222 ? 24.244 -10.942 13.317 1.00 20.11 222 ALA A O 1
ATOM 1593 N N . ARG A 1 223 ? 25.593 -11.933 11.803 1.00 17.93 223 ARG A N 1
ATOM 1594 C CA . ARG A 1 223 ? 26.318 -12.741 12.776 1.00 17.60 223 ARG A CA 1
ATOM 1595 C C . ARG A 1 223 ? 27.200 -11.867 13.669 1.00 16.39 223 ARG A C 1
ATOM 1596 O O . ARG A 1 223 ? 27.338 -12.126 14.862 1.00 22.31 223 ARG A O 1
ATOM 1604 N N . LEU A 1 224 ? 27.789 -10.833 13.077 1.00 14.79 224 LEU A N 1
ATOM 1605 C CA . LEU A 1 224 ? 28.493 -9.800 13.833 1.00 15.62 224 LEU A CA 1
ATOM 1606 C C . LEU A 1 224 ? 27.567 -9.130 14.854 1.00 19.34 224 LEU A C 1
ATOM 1607 O O . LEU A 1 224 ? 27.927 -8.968 16.023 1.00 17.94 224 LEU A O 1
ATOM 1612 N N . ILE A 1 225 ? 26.375 -8.744 14.406 1.00 19.60 225 ILE A N 1
ATOM 1613 C CA . ILE A 1 225 ? 25.390 -8.101 15.276 1.00 18.74 225 ILE A CA 1
ATOM 1614 C C . ILE A 1 225 ? 24.955 -9.015 16.419 1.00 17.66 225 ILE A C 1
ATOM 1615 O O . ILE A 1 225 ? 24.811 -8.564 17.556 1.00 23.51 225 ILE A O 1
ATOM 1620 N N . ALA A 1 226 ? 24.774 -10.301 16.117 1.00 18.53 226 ALA A N 1
ATOM 1621 C CA . ALA A 1 226 ? 24.537 -11.305 17.150 1.00 16.41 226 ALA A CA 1
ATOM 1622 C C . ALA A 1 226 ? 25.698 -11.384 18.158 1.00 18.72 226 ALA A C 1
ATOM 1623 O O . ALA A 1 226 ? 25.463 -11.462 19.359 1.00 21.60 226 ALA A O 1
ATOM 1625 N N . ASP A 1 227 ? 26.939 -11.350 17.669 1.00 17.46 227 ASP A N 1
ATOM 1626 C CA . ASP A 1 227 ? 28.129 -11.317 18.537 1.00 19.71 227 ASP A CA 1
ATOM 1627 C C . ASP A 1 227 ? 28.140 -10.087 19.444 1.00 19.33 227 ASP A C 1
ATOM 1628 O O . ASP A 1 227 ? 28.369 -10.192 20.644 1.00 18.11 227 ASP A O 1
ATOM 1633 N N . ILE A 1 228 ? 27.926 -8.920 18.842 1.00 17.96 228 ILE A N 1
ATOM 1634 C CA . ILE A 1 228 ? 27.925 -7.649 19.563 1.00 21.60 228 ILE A CA 1
ATOM 1635 C C . ILE A 1 228 ? 26.813 -7.581 20.610 1.00 18.32 228 ILE A C 1
ATOM 1636 O O . ILE A 1 228 ? 27.012 -7.018 21.684 1.00 19.31 228 ILE A O 1
ATOM 1641 N N . LYS A 1 229 ? 25.651 -8.150 20.289 1.00 20.89 229 LYS A N 1
ATOM 1642 C CA . LYS A 1 229 ? 24.552 -8.264 21.247 1.00 19.31 229 LYS A CA 1
ATOM 1643 C C . LYS A 1 229 ? 24.961 -9.129 22.447 1.00 20.99 229 LYS A C 1
ATOM 1644 O O . LYS A 1 229 ? 24.676 -8.780 23.594 1.00 23.04 229 LYS A O 1
ATOM 1650 N N . ALA A 1 230 ? 25.645 -10.240 22.183 1.00 19.40 230 ALA A N 1
ATOM 1651 C CA . ALA A 1 230 ? 26.121 -11.123 23.246 1.00 18.10 230 ALA A CA 1
ATOM 1652 C C . ALA A 1 230 ? 27.150 -10.426 24.138 1.00 23.24 230 ALA A C 1
ATOM 1653 O O . ALA A 1 230 ? 27.176 -10.643 25.349 1.00 22.01 230 ALA A O 1
ATOM 1655 N N . THR A 1 231 ? 27.983 -9.583 23.527 1.00 22.92 231 THR A N 1
ATOM 1656 C CA . THR A 1 231 ? 29.090 -8.932 24.223 1.00 25.88 231 THR A CA 1
ATOM 1657 C C . THR A 1 231 ? 28.667 -7.670 24.982 1.00 24.04 231 THR A C 1
ATOM 1658 O O . THR A 1 231 ? 29.048 -7.491 26.142 1.00 21.19 231 THR A O 1
ATOM 1662 N N . THR A 1 232 ? 27.868 -6.818 24.337 1.00 19.68 232 THR A N 1
ATOM 1663 C CA . THR A 1 232 ? 27.562 -5.479 24.862 1.00 19.69 232 THR A CA 1
ATOM 1664 C C . THR A 1 232 ? 26.174 -5.360 25.470 1.00 21.35 232 THR A C 1
ATOM 1665 O O . THR A 1 232 ? 25.936 -4.481 26.302 1.00 23.86 232 THR A O 1
ATOM 1669 N N . ASP A 1 233 ? 25.261 -6.224 25.037 1.00 21.29 233 ASP A N 1
ATOM 1670 C CA . ASP A 1 233 ? 23.837 -6.120 25.391 1.00 21.15 233 ASP A CA 1
ATOM 1671 C C . ASP A 1 233 ? 23.191 -4.810 24.908 1.00 22.92 233 ASP A C 1
ATOM 1672 O O . ASP A 1 233 ? 22.288 -4.267 25.564 1.00 25.59 233 ASP A O 1
ATOM 1677 N N . CYS A 1 234 ? 23.656 -4.307 23.763 1.00 22.44 234 CYS A N 1
ATOM 1678 C CA . CYS A 1 234 ? 23.119 -3.071 23.175 1.00 25.52 234 CYS A CA 1
ATOM 1679 C C . CYS A 1 234 ? 21.616 -3.185 22.948 1.00 24.50 234 CYS A C 1
ATOM 1680 O O . CYS A 1 234 ? 21.114 -4.267 22.638 1.00 27.23 234 CYS A O 1
ATOM 1683 N N . GLN A 1 235 ? 20.902 -2.075 23.129 1.00 25.64 235 GLN A N 1
ATOM 1684 C CA . GLN A 1 235 ? 19.447 -2.059 22.978 1.00 27.47 235 GLN A CA 1
ATOM 1685 C C . GLN A 1 235 ? 19.043 -1.913 21.523 1.00 26.40 235 GLN A C 1
ATOM 1686 O O . GLN A 1 235 ? 17.961 -2.346 21.128 1.00 28.98 235 GLN A O 1
ATOM 1692 N N . CYS A 1 236 ? 19.921 -1.302 20.731 1.00 26.04 236 CYS A N 1
ATOM 1693 C CA . CYS A 1 236 ? 19.709 -1.177 19.293 1.00 23.31 236 CYS A CA 1
ATOM 1694 C C . CYS A 1 236 ? 21.027 -1.012 18.539 1.00 24.42 236 CYS A C 1
ATOM 1695 O O . CYS A 1 236 ? 22.034 -0.567 19.108 1.00 21.87 236 CYS A O 1
ATOM 1698 N N . VAL A 1 237 ? 21.012 -1.383 17.261 1.00 22.23 237 VAL A N 1
ATOM 1699 C CA . VAL A 1 237 ? 22.172 -1.214 16.392 1.00 22.37 237 VAL A CA 1
ATOM 1700 C C . VAL A 1 237 ? 21.813 -0.295 15.230 1.00 21.56 237 VAL A C 1
ATOM 1701 O O . VAL A 1 237 ? 20.871 -0.564 14.489 1.00 22.37 237 VAL A O 1
ATOM 1705 N N . VAL A 1 238 ? 22.553 0.805 15.098 1.00 24.62 238 VAL A N 1
ATOM 1706 C CA . VAL A 1 238 ? 22.364 1.757 14.005 1.00 17.62 238 VAL A CA 1
ATOM 1707 C C . VAL A 1 238 ? 23.369 1.449 12.896 1.00 22.96 238 VAL A C 1
ATOM 1708 O O . VAL A 1 238 ? 24.576 1.358 13.151 1.00 20.89 238 VAL A O 1
ATOM 1712 N N . VAL A 1 239 ? 22.871 1.275 11.673 1.00 16.95 239 VAL A N 1
ATOM 1713 C CA . VAL A 1 239 ? 23.708 0.852 10.554 1.00 19.45 239 VAL A CA 1
ATOM 1714 C C . VAL A 1 239 ? 23.786 1.940 9.475 1.00 24.29 239 VAL A C 1
ATOM 1715 O O . VAL A 1 239 ? 22.766 2.367 8.931 1.00 22.55 239 VAL A O 1
ATOM 1719 N N . GLY A 1 240 ? 25.000 2.386 9.169 1.00 25.35 240 GLY A N 1
ATOM 1720 C CA . GLY A 1 240 ? 25.200 3.434 8.172 1.00 20.01 240 GLY A CA 1
ATOM 1721 C C . GLY A 1 240 ? 26.160 3.014 7.080 1.00 20.86 240 GLY A C 1
ATOM 1722 O O . GLY A 1 240 ? 26.455 1.826 6.917 1.00 21.48 240 GLY A O 1
ATOM 1723 N N . GLY A 1 241 ? 26.655 3.996 6.333 1.00 20.28 241 GLY A N 1
ATOM 1724 C CA . GLY A 1 241 ? 27.583 3.736 5.235 1.00 21.30 241 GLY A CA 1
ATOM 1725 C C . GLY A 1 241 ? 26.896 3.431 3.920 1.00 22.54 241 GLY A C 1
ATOM 1726 O O . GLY A 1 241 ? 25.735 3.015 3.888 1.00 24.40 241 GLY A O 1
ATOM 1727 N N . SER A 1 242 ? 27.628 3.622 2.826 1.00 25.01 242 SER A N 1
ATOM 1728 C CA . SER A 1 242 ? 27.077 3.465 1.481 1.00 25.60 242 SER A CA 1
ATOM 1729 C C . SER A 1 242 ? 26.516 2.067 1.234 1.00 27.27 242 SER A C 1
ATOM 1730 O O . SER A 1 242 ? 25.471 1.915 0.599 1.00 31.44 242 SER A O 1
ATOM 1733 N N . VAL A 1 243 ? 27.198 1.048 1.748 1.00 28.25 243 VAL A N 1
ATOM 1734 C CA . VAL A 1 243 ? 26.692 -0.320 1.662 1.00 22.79 243 VAL A CA 1
ATOM 1735 C C . VAL A 1 243 ? 25.560 -0.559 2.671 1.00 25.46 243 VAL A C 1
ATOM 1736 O O . VAL A 1 243 ? 24.520 -1.114 2.321 1.00 26.59 243 VAL A O 1
ATOM 1740 N N . GLY A 1 244 ? 25.751 -0.117 3.913 1.00 25.53 244 GLY A N 1
ATOM 1741 C CA . GLY A 1 244 ? 24.764 -0.357 4.970 1.00 20.87 244 GLY A CA 1
ATOM 1742 C C . GLY A 1 244 ? 23.411 0.300 4.728 1.00 23.91 244 GLY A C 1
ATOM 1743 O O . GLY A 1 244 ? 22.374 -0.216 5.155 1.00 23.25 244 GLY A O 1
ATOM 1744 N N . LEU A 1 245 ? 23.432 1.443 4.046 1.00 20.48 245 LEU A N 1
ATOM 1745 C CA . LEU A 1 245 ? 22.225 2.195 3.702 1.00 24.69 245 LEU A CA 1
ATOM 1746 C C . LEU A 1 245 ? 21.662 1.846 2.325 1.00 27.08 245 LEU A C 1
ATOM 1747 O O . LEU A 1 245 ? 20.649 2.415 1.917 1.00 27.64 245 LEU A O 1
ATOM 1752 N N . ALA A 1 246 ? 22.309 0.921 1.612 1.00 25.23 246 ALA A N 1
ATOM 1753 C CA . ALA A 1 246 ? 21.847 0.527 0.277 1.00 25.81 246 ALA A CA 1
ATOM 1754 C C . ALA A 1 246 ? 20.457 -0.088 0.349 1.00 25.81 246 ALA A C 1
ATOM 1755 O O . ALA A 1 246 ? 20.107 -0.737 1.335 1.00 27.61 246 ALA A O 1
ATOM 1757 N N . GLU A 1 247 ? 19.663 0.138 -0.689 1.00 27.33 247 GLU A N 1
ATOM 1758 C CA . GLU A 1 247 ? 18.269 -0.301 -0.706 1.00 31.39 247 GLU A CA 1
ATOM 1759 C C . GLU A 1 247 ? 18.127 -1.813 -0.505 1.00 28.41 247 GLU A C 1
ATOM 1760 O O . GLU A 1 247 ? 18.711 -2.613 -1.242 1.00 29.90 247 GLU A O 1
ATOM 1766 N N . GLY A 1 248 ? 17.365 -2.191 0.514 1.00 27.18 248 GLY A N 1
ATOM 1767 C CA . GLY A 1 248 ? 17.091 -3.598 0.805 1.00 28.25 248 GLY A CA 1
ATOM 1768 C C . GLY A 1 248 ? 18.105 -4.279 1.715 1.00 24.72 248 GLY A C 1
ATOM 1769 O O . GLY A 1 248 ? 17.839 -5.363 2.230 1.00 23.71 248 GLY A O 1
ATOM 1770 N N . TYR A 1 249 ? 19.263 -3.652 1.909 1.00 19.53 249 TYR A N 1
ATOM 1771 C CA . TYR A 1 249 ? 20.370 -4.283 2.638 1.00 26.49 249 TYR A CA 1
ATOM 1772 C C . TYR A 1 249 ? 20.049 -4.525 4.115 1.00 22.72 249 TYR A C 1
ATOM 1773 O O . TYR A 1 249 ? 20.224 -5.636 4.617 1.00 23.58 249 TYR A O 1
ATOM 1782 N N . LEU A 1 250 ? 19.567 -3.494 4.801 1.00 22.54 250 LEU A N 1
ATOM 1783 C CA . LEU A 1 250 ? 19.261 -3.616 6.222 1.00 23.91 250 LEU A CA 1
ATOM 1784 C C . LEU A 1 250 ? 18.159 -4.649 6.492 1.00 24.16 250 LEU A C 1
ATOM 1785 O O . LEU A 1 250 ? 18.242 -5.416 7.451 1.00 28.75 250 LEU A O 1
ATOM 1790 N N . ALA A 1 251 ? 17.138 -4.666 5.636 1.00 26.00 251 ALA A N 1
ATOM 1791 C CA . ALA A 1 251 ? 16.034 -5.622 5.745 1.00 25.29 251 ALA A CA 1
ATOM 1792 C C . ALA A 1 251 ? 16.544 -7.052 5.614 1.00 23.08 251 ALA A C 1
ATOM 1793 O O . ALA A 1 251 ? 16.071 -7.956 6.307 1.00 26.39 251 ALA A O 1
ATOM 1795 N N . LEU A 1 252 ? 17.520 -7.238 4.732 1.00 22.42 252 LEU A N 1
ATOM 1796 C CA . LEU A 1 252 ? 18.169 -8.531 4.533 1.00 26.31 252 LEU A CA 1
ATOM 1797 C C . LEU A 1 252 ? 18.984 -8.949 5.773 1.00 23.19 252 LEU A C 1
ATOM 1798 O O . LEU A 1 252 ? 18.892 -10.094 6.222 1.00 26.26 252 LEU A O 1
ATOM 1803 N N . VAL A 1 253 ? 19.748 -8.014 6.336 1.00 22.63 253 VAL A N 1
ATOM 1804 C CA . VAL A 1 253 ? 20.491 -8.252 7.585 1.00 19.61 253 VAL A CA 1
ATOM 1805 C C . VAL A 1 253 ? 19.526 -8.646 8.704 1.00 23.75 253 VAL A C 1
ATOM 1806 O O . VAL A 1 253 ? 19.754 -9.617 9.428 1.00 24.08 253 VAL A O 1
ATOM 1810 N N . GLU A 1 254 ? 18.441 -7.879 8.811 1.00 24.98 254 GLU A N 1
ATOM 1811 C CA . GLU A 1 254 ? 17.360 -8.111 9.768 1.00 25.17 254 GLU A CA 1
ATOM 1812 C C . GLU A 1 254 ? 16.744 -9.510 9.632 1.00 21.79 254 GLU A C 1
ATOM 1813 O O . GLU A 1 254 ? 16.478 -10.172 10.633 1.00 32.60 254 GLU A O 1
ATOM 1819 N N . THR A 1 255 ? 16.523 -9.951 8.395 1.00 23.61 255 THR A N 1
ATOM 1820 C CA . THR A 1 255 ? 16.009 -11.298 8.104 1.00 23.31 255 THR A CA 1
ATOM 1821 C C . THR A 1 255 ? 16.944 -12.406 8.611 1.00 23.63 255 THR A C 1
ATOM 1822 O O . THR A 1 255 ? 16.497 -13.374 9.239 1.00 26.91 255 THR A O 1
ATOM 1826 N N . TYR A 1 256 ? 18.237 -12.242 8.340 1.00 20.32 256 TYR A N 1
ATOM 1827 C CA . TYR A 1 256 ? 19.270 -13.180 8.782 1.00 24.18 256 TYR A CA 1
ATOM 1828 C C . TYR A 1 256 ? 19.453 -13.200 10.298 1.00 21.75 256 TYR A C 1
ATOM 1829 O O . TYR A 1 256 ? 19.611 -14.269 10.891 1.00 23.72 256 TYR A O 1
ATOM 1838 N N . LEU A 1 257 ? 19.419 -12.022 10.919 1.00 23.89 257 LEU A N 1
ATOM 1839 C CA . LEU A 1 257 ? 19.514 -11.931 12.373 1.00 23.35 257 LEU A CA 1
ATOM 1840 C C . LEU A 1 257 ? 18.346 -12.658 13.038 1.00 23.56 257 LEU A C 1
ATOM 1841 O O . LEU A 1 257 ? 18.533 -13.330 14.057 1.00 24.72 257 LEU A O 1
ATOM 1846 N N . ALA A 1 258 ? 17.157 -12.543 12.440 1.00 22.08 258 ALA A N 1
ATOM 1847 C CA . ALA A 1 258 ? 15.928 -13.167 12.963 1.00 23.72 258 ALA A CA 1
ATOM 1848 C C . ALA A 1 258 ? 15.974 -14.688 13.004 1.00 23.62 258 ALA A C 1
ATOM 1849 O O . ALA A 1 258 ? 15.201 -15.312 13.734 1.00 28.54 258 ALA A O 1
ATOM 1851 N N . GLN A 1 259 ? 16.872 -15.278 12.217 1.00 26.03 259 GLN A N 1
ATOM 1852 C CA . GLN A 1 259 ? 17.091 -16.725 12.214 1.00 25.44 259 GLN A CA 1
ATOM 1853 C C . GLN A 1 259 ? 17.917 -17.185 13.420 1.00 21.83 259 GLN A C 1
ATOM 1854 O O . GLN A 1 259 ? 17.912 -18.367 13.758 1.00 27.51 259 GLN A O 1
ATOM 1860 N N . GLU A 1 260 ? 18.634 -16.261 14.058 1.00 22.73 260 GLU A N 1
ATOM 1861 C CA . GLU A 1 260 ? 19.390 -16.580 15.280 1.00 23.13 260 GLU A CA 1
ATOM 1862 C C . GLU A 1 260 ? 18.420 -16.722 16.460 1.00 24.83 260 GLU A C 1
ATOM 1863 O O . GLU A 1 260 ? 17.284 -16.254 16.373 1.00 28.71 260 GLU A O 1
ATOM 1869 N N . PRO A 1 261 ? 18.852 -17.369 17.564 1.00 23.76 261 PRO A N 1
ATOM 1870 C CA . PRO A 1 261 ? 17.978 -17.435 18.738 1.00 20.93 261 PRO A CA 1
ATOM 1871 C C . PRO A 1 261 ? 17.615 -16.058 19.288 1.00 25.77 261 PRO A C 1
ATOM 1872 O O . PRO A 1 261 ? 18.381 -15.105 19.130 1.00 25.71 261 PRO A O 1
ATOM 1876 N N . ALA A 1 262 ? 16.458 -15.985 19.945 1.00 25.01 262 ALA A N 1
ATOM 1877 C CA . ALA A 1 262 ? 15.824 -14.731 20.371 1.00 23.75 262 ALA A CA 1
ATOM 1878 C C . ALA A 1 262 ? 16.707 -13.792 21.191 1.00 21.08 262 ALA A C 1
ATOM 1879 O O . ALA A 1 262 ? 16.608 -12.576 21.060 1.00 21.51 262 ALA A O 1
ATOM 1881 N N . ALA A 1 263 ? 17.563 -14.359 22.037 1.00 23.45 263 ALA A N 1
ATOM 1882 C CA . ALA A 1 263 ? 18.425 -13.557 22.909 1.00 26.94 263 ALA A CA 1
ATOM 1883 C C . ALA A 1 263 ? 19.417 -12.692 22.126 1.00 25.21 263 ALA A C 1
ATOM 1884 O O . ALA A 1 263 ? 19.878 -11.659 22.619 1.00 22.60 263 ALA A O 1
ATOM 1886 N N . PHE A 1 264 ? 19.704 -13.103 20.894 1.00 20.38 264 PHE A N 1
ATOM 1887 C CA . PHE A 1 264 ? 20.648 -12.398 20.030 1.00 21.21 264 PHE A CA 1
ATOM 1888 C C . PHE A 1 264 ? 19.999 -11.321 19.162 1.00 21.06 264 PHE A C 1
ATOM 1889 O O . PHE A 1 264 ? 20.701 -10.552 18.505 1.00 21.14 264 PHE A O 1
ATOM 1897 N N . HIS A 1 265 ? 18.668 -11.250 19.193 1.00 18.81 265 HIS A N 1
ATOM 1898 C CA . HIS A 1 265 ? 17.927 -10.243 18.433 1.00 21.33 265 HIS A CA 1
ATOM 1899 C C . HIS A 1 265 ? 18.052 -8.869 19.071 1.00 21.98 265 HIS A C 1
ATOM 1900 O O . HIS A 1 265 ? 18.036 -8.724 20.289 1.00 24.20 265 HIS A O 1
ATOM 1907 N N . VAL A 1 266 ? 18.157 -7.857 18.224 1.00 24.21 266 VAL A N 1
ATOM 1908 C CA . VAL A 1 266 ? 18.259 -6.485 18.671 1.00 22.20 266 VAL A CA 1
ATOM 1909 C C . VAL A 1 266 ? 17.671 -5.609 17.555 1.00 25.88 266 VAL A C 1
ATOM 1910 O O . VAL A 1 266 ? 17.750 -5.967 16.376 1.00 26.74 266 VAL A O 1
ATOM 1914 N N . ASP A 1 267 ? 17.046 -4.494 17.926 1.00 23.20 267 ASP A N 1
ATOM 1915 C CA . ASP A 1 267 ? 16.423 -3.613 16.941 1.00 25.52 267 ASP A CA 1
ATOM 1916 C C . ASP A 1 267 ? 17.471 -2.961 16.054 1.00 24.17 267 ASP A C 1
ATOM 1917 O O . ASP A 1 267 ? 18.456 -2.405 16.552 1.00 21.51 267 ASP A O 1
ATOM 1922 N N . LEU A 1 268 ? 17.253 -3.032 14.741 1.00 19.43 268 LEU A N 1
ATOM 1923 C CA . LEU A 1 268 ? 18.155 -2.405 13.780 1.00 23.73 268 LEU A CA 1
ATOM 1924 C C . LEU A 1 268 ? 17.511 -1.148 13.201 1.00 24.33 268 LEU A C 1
ATOM 1925 O O . LEU A 1 268 ? 16.336 -1.159 12.851 1.00 26.03 268 LEU A O 1
ATOM 1930 N N . LEU A 1 269 ? 18.287 -0.068 13.128 1.00 24.20 269 LEU A N 1
ATOM 1931 C CA . LEU A 1 269 ? 17.817 1.224 12.628 1.00 27.78 269 LEU A CA 1
ATOM 1932 C C . LEU A 1 269 ? 18.786 1.736 11.582 1.00 26.52 269 LEU A C 1
ATOM 1933 O O . LEU A 1 269 ? 19.992 1.562 11.729 1.00 24.45 269 LEU A O 1
ATOM 1938 N N . ALA A 1 270 ? 18.258 2.370 10.537 1.00 23.91 270 ALA A N 1
ATOM 1939 C CA . ALA A 1 270 ? 19.083 3.054 9.548 1.00 22.52 270 ALA A CA 1
ATOM 1940 C C . ALA A 1 270 ? 19.730 4.287 10.175 1.00 28.92 270 ALA A C 1
ATOM 1941 O O . ALA A 1 270 ? 19.151 4.912 11.068 1.00 25.44 270 ALA A O 1
ATOM 1943 N N . ALA A 1 271 ? 20.931 4.626 9.716 1.00 25.11 271 ALA A N 1
ATOM 1944 C CA . ALA A 1 271 ? 21.617 5.815 10.206 1.00 27.96 271 ALA A CA 1
ATOM 1945 C C . ALA A 1 271 ? 20.804 7.057 9.917 1.00 30.69 271 ALA A C 1
ATOM 1946 O O . ALA A 1 271 ? 20.275 7.218 8.819 1.00 34.68 271 ALA A O 1
ATOM 1948 N N . HIS A 1 272 ? 20.713 7.930 10.915 1.00 34.12 272 HIS A N 1
ATOM 1949 C CA . HIS A 1 272 ? 20.024 9.205 10.779 1.00 34.87 272 HIS A CA 1
ATOM 1950 C C . HIS A 1 272 ? 20.797 10.163 9.876 1.00 37.34 272 HIS A C 1
ATOM 1951 O O . HIS A 1 272 ? 20.199 10.954 9.148 1.00 38.07 272 HIS A O 1
ATOM 1958 N N . TYR A 1 273 ? 22.124 10.088 9.919 1.00 36.73 273 TYR A N 1
ATOM 1959 C CA . TYR A 1 273 ? 22.961 10.953 9.094 1.00 35.46 273 TYR A CA 1
ATOM 1960 C C . TYR A 1 273 ? 23.608 10.174 7.967 1.00 41.47 273 TYR A C 1
ATOM 1961 O O . TYR A 1 273 ? 24.313 9.194 8.206 1.00 44.75 273 TYR A O 1
ATOM 1970 N N . ARG A 1 274 ? 23.366 10.616 6.737 1.00 49.37 274 ARG A N 1
ATOM 1971 C CA . ARG A 1 274 ? 23.942 9.976 5.558 1.00 48.93 274 ARG A CA 1
ATOM 1972 C C . ARG A 1 274 ? 25.337 10.531 5.280 1.00 50.44 274 ARG A C 1
ATOM 1973 O O . ARG A 1 274 ? 26.222 9.806 4.816 1.00 51.73 274 ARG A O 1
ATOM 1981 N N . HIS A 1 275 ? 25.524 11.818 5.567 1.00 50.16 275 HIS A N 1
ATOM 1982 C CA . HIS A 1 275 ? 26.830 12.461 5.436 1.00 51.76 275 HIS A CA 1
ATOM 1983 C C . HIS A 1 275 ? 27.170 13.259 6.695 1.00 48.30 275 HIS A C 1
ATOM 1984 O O . HIS A 1 275 ? 26.280 13.623 7.468 1.00 44.59 275 HIS A O 1
ATOM 1991 N N . ASP A 1 276 ? 28.466 13.498 6.894 1.00 43.53 276 ASP A N 1
ATOM 1992 C CA . ASP A 1 276 ? 28.988 14.408 7.925 1.00 42.85 276 ASP A CA 1
ATOM 1993 C C . ASP A 1 276 ? 28.689 14.053 9.388 1.00 40.39 276 ASP A C 1
ATOM 1994 O O . ASP A 1 276 ? 28.703 14.927 10.255 1.00 40.86 276 ASP A O 1
ATOM 1999 N N . ALA A 1 277 ? 28.446 12.774 9.664 1.00 33.99 277 ALA A N 1
ATOM 2000 C CA . ALA A 1 277 ? 28.155 12.326 11.028 1.00 30.50 277 ALA A CA 1
ATOM 2001 C C . ALA A 1 277 ? 29.401 12.362 11.909 1.00 28.84 277 ALA A C 1
ATOM 2002 O O . ALA A 1 277 ? 29.307 12.524 13.124 1.00 28.20 277 ALA A O 1
ATOM 2004 N N . GLY A 1 278 ? 30.565 12.206 11.287 1.00 29.50 278 GLY A N 1
ATOM 2005 C CA . GLY A 1 278 ? 31.829 12.304 11.993 1.00 29.17 278 GLY A CA 1
ATOM 2006 C C . GLY A 1 278 ? 32.070 13.706 12.517 1.00 27.00 278 GLY A C 1
ATOM 2007 O O . GLY A 1 278 ? 32.421 13.873 13.684 1.00 27.07 278 GLY A O 1
ATOM 2008 N N . LEU A 1 279 ? 31.874 14.707 11.654 1.00 28.66 279 LEU A N 1
ATOM 2009 C CA . LEU A 1 279 ? 32.020 16.123 12.036 1.00 32.60 279 LEU A CA 1
ATOM 2010 C C . LEU A 1 279 ? 31.079 16.479 13.178 1.00 30.55 279 LEU A C 1
ATOM 2011 O O . LEU A 1 279 ? 31.495 17.083 14.166 1.00 34.42 279 LEU A O 1
ATOM 2016 N N . LEU A 1 280 ? 29.813 16.092 13.025 1.00 33.70 280 LEU A N 1
ATOM 2017 C CA . LEU A 1 280 ? 28.771 16.327 14.023 1.00 30.90 280 LEU A CA 1
ATOM 2018 C C . LEU A 1 280 ? 29.091 15.641 15.342 1.00 33.54 280 LEU A C 1
ATOM 2019 O O . LEU A 1 280 ? 28.998 16.255 16.404 1.00 28.33 280 LEU A O 1
ATOM 2024 N N . GLY A 1 281 ? 29.477 14.369 15.267 1.00 29.26 281 GLY A N 1
ATOM 2025 C CA . GLY A 1 281 ? 29.832 13.609 16.456 1.00 24.45 281 GLY A CA 1
ATOM 2026 C C . GLY A 1 281 ? 31.013 14.188 17.206 1.00 26.07 281 GLY A C 1
ATOM 2027 O O . GLY A 1 281 ? 30.991 14.266 18.434 1.00 26.69 281 GLY A O 1
ATOM 2028 N N . ALA A 1 282 ? 32.038 14.594 16.458 1.00 25.21 282 ALA A N 1
ATOM 2029 C CA . ALA A 1 282 ? 33.242 15.202 17.027 1.00 28.68 282 ALA A CA 1
ATOM 2030 C C . ALA A 1 282 ? 32.927 16.493 17.784 1.00 29.74 282 ALA A C 1
ATOM 2031 O O . ALA A 1 282 ? 33.382 16.687 18.916 1.00 29.62 282 ALA A O 1
ATOM 2033 N N . ALA A 1 283 ? 32.135 17.361 17.159 1.00 30.66 283 ALA A N 1
ATOM 2034 C CA . ALA A 1 283 ? 31.713 18.614 17.777 1.00 32.91 283 ALA A CA 1
ATOM 2035 C C . ALA A 1 283 ? 30.849 18.363 19.012 1.00 34.39 283 ALA A C 1
ATOM 2036 O O . ALA A 1 283 ? 30.962 19.084 20.000 1.00 30.06 283 ALA A O 1
ATOM 2038 N N . LEU A 1 284 ? 30.001 17.334 18.953 1.00 33.00 284 LEU A N 1
ATOM 2039 C CA . LEU A 1 284 ? 29.158 16.963 20.088 1.00 33.66 284 LEU A CA 1
ATOM 2040 C C . LEU A 1 284 ? 29.990 16.453 21.260 1.00 34.17 284 LEU A C 1
ATOM 2041 O O . LEU A 1 284 ? 29.666 16.719 22.421 1.00 36.02 284 LEU A O 1
ATOM 2046 N N . LEU A 1 285 ? 31.061 15.722 20.953 1.00 32.18 285 LEU A N 1
ATOM 2047 C CA . LEU A 1 285 ? 31.958 15.210 21.983 1.00 31.45 285 LEU A CA 1
ATOM 2048 C C . LEU A 1 285 ? 32.829 16.317 22.562 1.00 35.60 285 LEU A C 1
ATOM 2049 O O . LEU A 1 285 ? 33.228 16.256 23.724 1.00 38.15 285 LEU A O 1
ATOM 2054 N N . ALA A 1 286 ? 33.118 17.325 21.741 1.00 39.27 286 ALA A N 1
ATOM 2055 C CA . ALA A 1 286 ? 33.878 18.493 22.171 1.00 41.10 286 ALA A CA 1
ATOM 2056 C C . ALA A 1 286 ? 33.071 19.366 23.132 1.00 48.97 286 ALA A C 1
ATOM 2057 O O . ALA A 1 286 ? 33.648 20.061 23.969 1.00 48.73 286 ALA A O 1
ATOM 2059 N N . GLN A 1 287 ? 31.743 19.323 23.002 1.00 52.97 287 GLN A N 1
ATOM 2060 C CA . GLN A 1 287 ? 30.828 20.093 23.853 1.00 59.58 287 GLN A CA 1
ATOM 2061 C C . GLN A 1 287 ? 30.880 19.643 25.311 1.00 64.12 287 GLN A C 1
ATOM 2062 O O . GLN A 1 287 ? 30.768 20.464 26.222 1.00 68.31 287 GLN A O 1
ATOM 2068 N N . GLY A 1 288 ? 31.059 18.342 25.522 1.00 67.44 288 GLY A N 1
ATOM 2069 C CA . GLY A 1 288 ? 31.225 17.787 26.863 1.00 70.66 288 GLY A CA 1
ATOM 2070 C C . GLY A 1 288 ? 32.689 17.710 27.251 1.00 75.65 288 GLY A C 1
ATOM 2071 O O . GLY A 1 288 ? 33.203 16.634 27.562 1.00 77.46 288 GLY A O 1
ATOM 2072 N N . GLU A 1 289 ? 33.360 18.859 27.233 1.00 80.34 289 GLU A N 1
ATOM 2073 C CA . GLU A 1 289 ? 34.787 18.934 27.526 1.00 83.52 289 GLU A CA 1
ATOM 2074 C C . GLU A 1 289 ? 35.090 20.171 28.376 1.00 83.93 289 GLU A C 1
ATOM 2075 O O . GLU A 1 289 ? 35.762 20.092 29.405 1.00 82.74 289 GLU A O 1
ATOM 2082 N N . MET B 1 1 ? 29.445 -3.968 58.254 1.00 62.20 1 MET B N 1
ATOM 2083 C CA . MET B 1 1 ? 28.416 -4.558 57.348 1.00 63.34 1 MET B CA 1
ATOM 2084 C C . MET B 1 1 ? 28.863 -5.896 56.776 1.00 53.30 1 MET B C 1
ATOM 2085 O O . MET B 1 1 ? 29.980 -6.033 56.278 1.00 52.12 1 MET B O 1
ATOM 2090 N N . THR B 1 2 ? 27.969 -6.875 56.857 1.00 41.63 2 THR B N 1
ATOM 2091 C CA . THR B 1 2 ? 28.206 -8.211 56.332 1.00 38.98 2 THR B CA 1
ATOM 2092 C C . THR B 1 2 ? 27.233 -8.496 55.187 1.00 40.81 2 THR B C 1
ATOM 2093 O O . THR B 1 2 ? 26.044 -8.177 55.276 1.00 39.28 2 THR B O 1
ATOM 2097 N N . THR B 1 3 ? 27.749 -9.072 54.104 1.00 39.77 3 THR B N 1
ATOM 2098 C CA . THR B 1 3 ? 26.913 -9.490 52.989 1.00 34.65 3 THR B CA 1
ATOM 2099 C C . THR B 1 3 ? 26.645 -10.991 53.076 1.00 30.52 3 THR B C 1
ATOM 2100 O O . THR B 1 3 ? 27.559 -11.794 53.321 1.00 29.91 3 THR B O 1
ATOM 2104 N N . LEU B 1 4 ? 25.378 -11.356 52.905 1.00 29.94 4 LEU B N 1
ATOM 2105 C CA . LEU B 1 4 ? 25.007 -12.744 52.661 1.00 32.30 4 LEU B CA 1
ATOM 2106 C C . LEU B 1 4 ? 25.211 -13.002 51.171 1.00 31.92 4 LEU B C 1
ATOM 2107 O O . LEU B 1 4 ? 24.459 -12.498 50.338 1.00 32.26 4 LEU B O 1
ATOM 2112 N N . ALA B 1 5 ? 26.249 -13.760 50.840 1.00 32.80 5 ALA B N 1
ATOM 2113 C CA . ALA B 1 5 ? 26.599 -14.000 49.450 1.00 34.53 5 ALA B CA 1
ATOM 2114 C C . ALA B 1 5 ? 26.077 -15.361 49.021 1.00 34.83 5 ALA B C 1
ATOM 2115 O O . ALA B 1 5 ? 26.297 -16.350 49.707 1.00 31.50 5 ALA B O 1
ATOM 2117 N N . ILE B 1 6 ? 25.387 -15.407 47.885 1.00 30.98 6 ILE B N 1
ATOM 2118 C CA . ILE B 1 6 ? 24.828 -16.661 47.375 1.00 32.15 6 ILE B CA 1
ATOM 2119 C C . ILE B 1 6 ? 25.346 -16.950 45.964 1.00 31.99 6 ILE B C 1
ATOM 2120 O O . ILE B 1 6 ? 25.438 -16.048 45.128 1.00 32.69 6 ILE B O 1
ATOM 2125 N N . ASP B 1 7 ? 25.706 -18.203 45.715 1.00 33.61 7 ASP B N 1
ATOM 2126 C CA . ASP B 1 7 ? 26.024 -18.652 44.369 1.00 36.56 7 ASP B CA 1
ATOM 2127 C C . ASP B 1 7 ? 25.031 -19.730 43.915 1.00 41.74 7 ASP B C 1
ATOM 2128 O O . ASP B 1 7 ? 25.034 -20.857 44.425 1.00 36.93 7 ASP B O 1
ATOM 2133 N N . ILE B 1 8 ? 24.183 -19.367 42.955 1.00 40.49 8 ILE B N 1
ATOM 2134 C CA . ILE B 1 8 ? 23.201 -20.288 42.393 1.00 40.53 8 ILE B CA 1
ATOM 2135 C C . ILE B 1 8 ? 23.729 -20.922 41.111 1.00 40.48 8 ILE B C 1
ATOM 2136 O O . ILE B 1 8 ? 23.859 -20.266 40.079 1.00 41.19 8 ILE B O 1
ATOM 2141 N N . GLY B 1 9 ? 24.055 -22.206 41.198 1.00 50.15 9 GLY B N 1
ATOM 2142 C CA . GLY B 1 9 ? 24.531 -22.956 40.044 1.00 53.73 9 GLY B CA 1
ATOM 2143 C C . GLY B 1 9 ? 23.526 -24.003 39.607 1.00 54.85 9 GLY B C 1
ATOM 2144 O O . GLY B 1 9 ? 22.421 -24.085 40.153 1.00 48.71 9 GLY B O 1
ATOM 2145 N N . GLY B 1 10 ? 23.917 -24.801 38.616 1.00 58.56 10 GLY B N 1
ATOM 2146 C CA . GLY B 1 10 ? 23.069 -25.863 38.090 1.00 57.31 10 GLY B CA 1
ATOM 2147 C C . GLY B 1 10 ? 22.970 -27.055 39.024 1.00 59.51 10 GLY B C 1
ATOM 2148 O O . GLY B 1 10 ? 21.912 -27.675 39.127 1.00 58.69 10 GLY B O 1
ATOM 2149 N N . THR B 1 11 ? 24.072 -27.366 39.710 1.00 60.59 11 THR B N 1
ATOM 2150 C CA . THR B 1 11 ? 24.144 -28.530 40.598 1.00 59.46 11 THR B CA 1
ATOM 2151 C C . THR B 1 11 ? 24.062 -28.176 42.084 1.00 59.60 11 THR B C 1
ATOM 2152 O O . THR B 1 11 ? 23.397 -28.871 42.852 1.00 57.53 11 THR B O 1
ATOM 2156 N N . LYS B 1 12 ? 24.736 -27.101 42.487 1.00 58.88 12 LYS B N 1
ATOM 2157 C CA . LYS B 1 12 ? 24.782 -26.718 43.900 1.00 59.01 12 LYS B CA 1
ATOM 2158 C C . LYS B 1 12 ? 24.364 -25.274 44.165 1.00 56.37 12 LYS B C 1
ATOM 2159 O O . LYS B 1 12 ? 24.643 -24.373 43.370 1.00 56.23 12 LYS B O 1
ATOM 2165 N N . LEU B 1 13 ? 23.671 -25.078 45.283 1.00 51.80 13 LEU B N 1
ATOM 2166 C CA . LEU B 1 13 ? 23.341 -23.752 45.794 1.00 47.72 13 LEU B CA 1
ATOM 2167 C C . LEU B 1 13 ? 24.217 -23.472 47.009 1.00 46.82 13 LEU B C 1
ATOM 2168 O O . LEU B 1 13 ? 24.090 -24.138 48.035 1.00 48.22 13 LEU B O 1
ATOM 2173 N N . ALA B 1 14 ? 25.110 -22.493 46.889 1.00 43.23 14 ALA B N 1
ATOM 2174 C CA . ALA B 1 14 ? 26.045 -22.172 47.965 1.00 35.69 14 ALA B CA 1
ATOM 2175 C C . ALA B 1 14 ? 25.772 -20.788 48.545 1.00 37.80 14 ALA B C 1
ATOM 2176 O O . ALA B 1 14 ? 25.262 -19.910 47.855 1.00 39.33 14 ALA B O 1
ATOM 2178 N N . ALA B 1 15 ? 26.093 -20.614 49.824 1.00 40.08 15 ALA B N 1
ATOM 2179 C CA . ALA B 1 15 ? 25.966 -19.327 50.501 1.00 38.75 15 ALA B CA 1
ATOM 2180 C C . ALA B 1 15 ? 27.035 -19.170 51.580 1.00 39.39 15 ALA B C 1
ATOM 2181 O O . ALA B 1 15 ? 27.500 -20.153 52.155 1.00 42.27 15 ALA B O 1
ATOM 2183 N N . ALA B 1 16 ? 27.424 -17.928 51.842 1.00 36.84 16 ALA B N 1
ATOM 2184 C CA . ALA B 1 16 ? 28.444 -17.631 52.838 1.00 37.33 16 ALA B CA 1
ATOM 2185 C C . ALA B 1 16 ? 28.204 -16.255 53.420 1.00 34.54 16 ALA B C 1
ATOM 2186 O O . ALA B 1 16 ? 27.361 -15.502 52.930 1.00 37.35 16 ALA B O 1
ATOM 2188 N N . LEU B 1 17 ? 28.938 -15.943 54.483 1.00 38.98 17 LEU B N 1
ATOM 2189 C CA . LEU B 1 17 ? 28.938 -14.607 55.055 1.00 35.70 17 LEU B CA 1
ATOM 2190 C C . LEU B 1 17 ? 30.285 -13.952 54.766 1.00 37.30 17 LEU B C 1
ATOM 2191 O O . LEU B 1 17 ? 31.342 -14.493 55.101 1.00 39.61 17 LEU B O 1
ATOM 2196 N N . ILE B 1 18 ? 30.235 -12.801 54.104 1.00 38.44 18 ILE B N 1
ATOM 2197 C CA . ILE B 1 18 ? 31.438 -12.088 53.705 1.00 37.27 18 ILE B CA 1
ATOM 2198 C C . ILE B 1 18 ? 31.359 -10.658 54.224 1.00 38.38 18 ILE B C 1
ATOM 2199 O O . ILE B 1 18 ? 30.428 -9.917 53.896 1.00 35.10 18 ILE B O 1
ATOM 2204 N N . GLY B 1 19 ? 32.325 -10.291 55.062 1.00 38.85 19 GLY B N 1
ATOM 2205 C CA . GLY B 1 19 ? 32.395 -8.949 55.621 1.00 44.11 19 GLY B CA 1
ATOM 2206 C C . GLY B 1 19 ? 33.272 -8.042 54.783 1.00 49.57 19 GLY B C 1
ATOM 2207 O O . GLY B 1 19 ? 33.610 -8.372 53.643 1.00 49.74 19 GLY B O 1
ATOM 2208 N N . ALA B 1 20 ? 33.649 -6.904 55.360 1.00 51.19 20 ALA B N 1
ATOM 2209 C CA . ALA B 1 20 ? 34.457 -5.892 54.678 1.00 53.55 20 ALA B CA 1
ATOM 2210 C C . ALA B 1 20 ? 35.860 -6.380 54.312 1.00 53.67 20 ALA B C 1
ATOM 2211 O O . ALA B 1 20 ? 36.436 -5.937 53.317 1.00 55.16 20 ALA B O 1
ATOM 2213 N N . ASP B 1 21 ? 36.394 -7.299 55.112 1.00 52.10 21 ASP B N 1
ATOM 2214 C CA . ASP B 1 21 ? 37.722 -7.870 54.881 1.00 51.82 21 ASP B CA 1
ATOM 2215 C C . ASP B 1 21 ? 37.763 -8.864 53.718 1.00 50.20 21 ASP B C 1
ATOM 2216 O O . ASP B 1 21 ? 38.835 -9.323 53.325 1.00 43.21 21 ASP B O 1
ATOM 2221 N N . GLY B 1 22 ? 36.591 -9.209 53.189 1.00 50.63 22 GLY B N 1
ATOM 2222 C CA . GLY B 1 22 ? 36.487 -10.087 52.030 1.00 48.67 22 GLY B CA 1
ATOM 2223 C C . GLY B 1 22 ? 36.735 -11.559 52.304 1.00 50.28 22 GLY B C 1
ATOM 2224 O O . GLY B 1 22 ? 36.920 -12.341 51.372 1.00 47.02 22 GLY B O 1
ATOM 2225 N N . GLN B 1 23 ? 36.739 -11.946 53.578 1.00 51.51 23 GLN B N 1
ATOM 2226 C CA . GLN B 1 23 ? 36.948 -13.346 53.932 1.00 51.81 23 GLN B CA 1
ATOM 2227 C C . GLN B 1 23 ? 35.636 -14.116 53.864 1.00 49.57 23 GLN B C 1
ATOM 2228 O O . GLN B 1 23 ? 34.581 -13.592 54.223 1.00 47.02 23 GLN B O 1
ATOM 2234 N N . ILE B 1 24 ? 35.715 -15.358 53.395 1.00 48.68 24 ILE B N 1
ATOM 2235 C CA . ILE B 1 24 ? 34.545 -16.230 53.270 1.00 50.36 24 ILE B CA 1
ATOM 2236 C C . ILE B 1 24 ? 34.325 -17.013 54.561 1.00 48.91 24 ILE B C 1
ATOM 2237 O O . ILE B 1 24 ? 35.138 -17.859 54.937 1.00 49.25 24 ILE B O 1
ATOM 2242 N N . ARG B 1 25 ? 33.223 -16.714 55.239 1.00 50.44 25 ARG B N 1
ATOM 2243 C CA . ARG B 1 25 ? 32.928 -17.320 56.535 1.00 53.16 25 ARG B CA 1
ATOM 2244 C C . ARG B 1 25 ? 31.612 -18.090 56.518 1.00 54.52 25 ARG B C 1
ATOM 2245 O O . ARG B 1 25 ? 30.673 -17.719 55.801 1.00 47.03 25 ARG B O 1
ATOM 2253 N N . ASP B 1 26 ? 31.569 -19.163 57.311 1.00 54.98 26 ASP B N 1
ATOM 2254 C CA . ASP B 1 26 ? 30.367 -19.981 57.524 1.00 59.14 26 ASP B CA 1
ATOM 2255 C C . ASP B 1 26 ? 29.763 -20.485 56.212 1.00 57.74 26 ASP B C 1
ATOM 2256 O O . ASP B 1 26 ? 28.563 -20.334 55.967 1.00 55.38 26 ASP B O 1
ATOM 2261 N N . ARG B 1 27 ? 30.616 -21.084 55.384 1.00 59.81 27 ARG B N 1
ATOM 2262 C CA . ARG B 1 27 ? 30.256 -21.513 54.036 1.00 61.31 27 ARG B CA 1
ATOM 2263 C C . ARG B 1 27 ? 29.299 -22.699 54.049 1.00 62.75 27 ARG B C 1
ATOM 2264 O O . ARG B 1 27 ? 29.650 -23.793 54.495 1.00 64.46 27 ARG B O 1
ATOM 2272 N N . ARG B 1 28 ? 28.086 -22.468 53.555 1.00 63.72 28 ARG B N 1
ATOM 2273 C CA . ARG B 1 28 ? 27.043 -23.492 53.515 1.00 64.62 28 ARG B CA 1
ATOM 2274 C C . ARG B 1 28 ? 26.738 -23.942 52.089 1.00 65.67 28 ARG B C 1
ATOM 2275 O O . ARG B 1 28 ? 27.007 -23.219 51.126 1.00 64.10 28 ARG B O 1
ATOM 2283 N N . GLU B 1 29 ? 26.168 -25.137 51.965 1.00 66.83 29 GLU B N 1
ATOM 2284 C CA . GLU B 1 29 ? 25.910 -25.729 50.659 1.00 67.08 29 GLU B CA 1
ATOM 2285 C C . GLU B 1 29 ? 24.665 -26.611 50.662 1.00 67.76 29 GLU B C 1
ATOM 2286 O O . GLU B 1 29 ? 24.411 -27.342 51.620 1.00 68.67 29 GLU B O 1
ATOM 2292 N N . LEU B 1 30 ? 23.899 -26.521 49.578 1.00 67.07 30 LEU B N 1
ATOM 2293 C CA . LEU B 1 30 ? 22.724 -27.357 49.346 1.00 65.50 30 LEU B CA 1
ATOM 2294 C C . LEU B 1 30 ? 22.677 -27.755 47.875 1.00 67.81 30 LEU B C 1
ATOM 2295 O O . LEU B 1 30 ? 23.141 -26.995 47.020 1.00 63.47 30 LEU B O 1
ATOM 2300 N N . PRO B 1 31 ? 22.121 -28.945 47.566 1.00 68.87 31 PRO B N 1
ATOM 2301 C CA . PRO B 1 31 ? 21.963 -29.293 46.155 1.00 66.81 31 PRO B CA 1
ATOM 2302 C C . PRO B 1 31 ? 20.860 -28.465 45.502 1.00 62.23 31 PRO B C 1
ATOM 2303 O O . PRO B 1 31 ? 19.921 -28.035 46.176 1.00 58.73 31 PRO B O 1
ATOM 2307 N N . THR B 1 32 ? 20.996 -28.224 44.203 1.00 59.17 32 THR B N 1
ATOM 2308 C CA . THR B 1 32 ? 19.949 -27.573 43.432 1.00 56.80 32 THR B CA 1
ATOM 2309 C C . THR B 1 32 ? 18.828 -28.586 43.214 1.00 58.35 32 THR B C 1
ATOM 2310 O O . THR B 1 32 ? 19.089 -29.694 42.739 1.00 57.88 32 THR B O 1
ATOM 2314 N N . PRO B 1 33 ? 17.585 -28.219 43.588 1.00 59.21 33 PRO B N 1
ATOM 2315 C CA . PRO B 1 33 ? 16.413 -29.084 43.431 1.00 61.67 33 PRO B CA 1
ATOM 2316 C C . PRO B 1 33 ? 16.262 -29.635 42.015 1.00 63.84 33 PRO B C 1
ATOM 2317 O O . PRO B 1 33 ? 16.466 -28.905 41.039 1.00 60.97 33 PRO B O 1
ATOM 2321 N N . ALA B 1 34 ? 15.923 -30.920 41.923 1.00 65.83 34 ALA B N 1
ATOM 2322 C CA . ALA B 1 34 ? 15.699 -31.584 40.643 1.00 64.14 34 ALA B CA 1
ATOM 2323 C C . ALA B 1 34 ? 14.439 -31.044 39.981 1.00 61.10 34 ALA B C 1
ATOM 2324 O O . ALA B 1 34 ? 14.409 -30.831 38.769 1.00 58.95 34 ALA B O 1
ATOM 2326 N N . SER B 1 35 ? 13.405 -30.815 40.787 1.00 58.73 35 SER B N 1
ATOM 2327 C CA . SER B 1 35 ? 12.184 -30.182 40.303 1.00 60.63 35 SER B CA 1
ATOM 2328 C C . SER B 1 35 ? 12.403 -28.684 40.150 1.00 61.21 35 SER B C 1
ATOM 2329 O O . SER B 1 35 ? 12.625 -27.970 41.129 1.00 64.39 35 SER B O 1
ATOM 2332 N N . GLN B 1 36 ? 12.337 -28.215 38.911 1.00 57.59 36 GLN B N 1
ATOM 2333 C CA . GLN B 1 36 ? 12.551 -26.808 38.611 1.00 53.02 36 GLN B CA 1
ATOM 2334 C C . GLN B 1 36 ? 11.255 -26.012 38.746 1.00 50.03 36 GLN B C 1
ATOM 2335 O O . GLN B 1 36 ? 10.754 -25.462 37.770 1.00 52.43 36 GLN B O 1
ATOM 2341 N N . THR B 1 37 ? 10.717 -25.968 39.964 1.00 48.54 37 THR B N 1
ATOM 2342 C CA . THR B 1 37 ? 9.501 -25.209 40.264 1.00 46.44 37 THR B CA 1
ATOM 2343 C C . THR B 1 37 ? 9.865 -24.028 41.162 1.00 44.09 37 THR B C 1
ATOM 2344 O O . THR B 1 37 ? 10.822 -24.118 41.928 1.00 42.16 37 THR B O 1
ATOM 2348 N N . PRO B 1 38 ? 9.118 -22.911 41.060 1.00 43.47 38 PRO B N 1
ATOM 2349 C CA . PRO B 1 38 ? 9.383 -21.736 41.896 1.00 47.92 38 PRO B CA 1
ATOM 2350 C C . PRO B 1 38 ? 9.229 -22.002 43.396 1.00 53.34 38 PRO B C 1
ATOM 2351 O O . PRO B 1 38 ? 9.909 -21.368 44.208 1.00 54.10 38 PRO B O 1
ATOM 2355 N N . GLU B 1 39 ? 8.342 -22.929 43.749 1.00 51.85 39 GLU B N 1
ATOM 2356 C CA . GLU B 1 39 ? 8.133 -23.318 45.140 1.00 50.82 39 GLU B CA 1
ATOM 2357 C C . GLU B 1 39 ? 9.342 -24.063 45.688 1.00 47.75 39 GLU B C 1
ATOM 2358 O O . GLU B 1 39 ? 9.762 -23.812 46.815 1.00 51.50 39 GLU B O 1
ATOM 2364 N N . ALA B 1 40 ? 9.900 -24.970 44.887 1.00 42.28 40 ALA B N 1
ATOM 2365 C CA . ALA B 1 40 ? 11.035 -25.788 45.316 1.00 40.22 40 ALA B CA 1
ATOM 2366 C C . ALA B 1 40 ? 12.312 -24.969 45.509 1.00 46.56 40 ALA B C 1
ATOM 2367 O O . ALA B 1 40 ? 13.089 -25.233 46.434 1.00 48.11 40 ALA B O 1
ATOM 2369 N N . LEU B 1 41 ? 12.527 -23.985 44.635 1.00 43.42 41 LEU B N 1
ATOM 2370 C CA . LEU B 1 41 ? 13.702 -23.118 44.738 1.00 42.98 41 LEU B CA 1
ATOM 2371 C C . LEU B 1 41 ? 13.561 -22.158 45.915 1.00 41.44 41 LEU B C 1
ATOM 2372 O O . LEU B 1 41 ? 14.521 -21.939 46.644 1.00 42.13 41 LEU B O 1
ATOM 2377 N N . ARG B 1 42 ? 12.363 -21.608 46.110 1.00 41.09 42 ARG B N 1
ATOM 2378 C CA . ARG B 1 42 ? 12.096 -20.746 47.262 1.00 47.43 42 ARG B CA 1
ATOM 2379 C C . ARG B 1 42 ? 12.283 -21.496 48.581 1.00 48.88 42 ARG B C 1
ATOM 2380 O O . ARG B 1 42 ? 12.761 -20.920 49.557 1.00 51.30 42 ARG B O 1
ATOM 2388 N N . ASP B 1 43 ? 11.919 -22.778 48.592 1.00 50.02 43 ASP B N 1
ATOM 2389 C CA . ASP B 1 43 ? 12.173 -23.658 49.735 1.00 52.40 43 ASP B CA 1
ATOM 2390 C C . ASP B 1 43 ? 13.669 -23.849 49.974 1.00 49.49 43 ASP B C 1
ATOM 2391 O O . ASP B 1 43 ? 14.137 -23.743 51.108 1.00 51.05 43 ASP B O 1
ATOM 2396 N N . ALA B 1 44 ? 14.407 -24.133 48.902 1.00 46.84 44 ALA B N 1
ATOM 2397 C CA . ALA B 1 44 ? 15.838 -24.441 48.996 1.00 48.18 44 ALA B CA 1
ATOM 2398 C C . ALA B 1 44 ? 16.699 -23.214 49.318 1.00 50.66 44 ALA B C 1
ATOM 2399 O O . ALA B 1 44 ? 17.752 -23.336 49.947 1.00 44.87 44 ALA B O 1
ATOM 2401 N N . LEU B 1 45 ? 16.244 -22.042 48.882 1.00 47.78 45 LEU B N 1
ATOM 2402 C CA . LEU B 1 45 ? 16.941 -20.789 49.165 1.00 43.70 45 LEU B CA 1
ATOM 2403 C C . LEU B 1 45 ? 16.704 -20.353 50.611 1.00 47.67 45 LEU B C 1
ATOM 2404 O O . LEU B 1 45 ? 17.630 -19.897 51.285 1.00 44.68 45 LEU B O 1
ATOM 2409 N N . SER B 1 46 ? 15.464 -20.508 51.076 1.00 48.79 46 SER B N 1
ATOM 2410 C CA . SER B 1 46 ? 15.094 -20.254 52.470 1.00 48.53 46 SER B CA 1
ATOM 2411 C C . SER B 1 46 ? 15.865 -21.151 53.432 1.00 46.51 46 SER B C 1
ATOM 2412 O O . SER B 1 46 ? 16.326 -20.697 54.479 1.00 46.35 46 SER B O 1
ATOM 2415 N N . ALA B 1 47 ? 15.998 -22.422 53.067 1.00 46.53 47 ALA B N 1
ATOM 2416 C CA . ALA B 1 47 ? 16.720 -23.392 53.878 1.00 46.79 47 ALA B CA 1
ATOM 2417 C C . ALA B 1 47 ? 18.218 -23.095 53.899 1.00 48.41 47 ALA B C 1
ATOM 2418 O O . ALA B 1 47 ? 18.881 -23.280 54.923 1.00 50.09 47 ALA B O 1
ATOM 2420 N N . LEU B 1 48 ? 18.738 -22.629 52.765 1.00 49.60 48 LEU B N 1
ATOM 2421 C CA . LEU B 1 48 ? 20.161 -22.339 52.613 1.00 44.35 48 LEU B CA 1
ATOM 2422 C C . LEU B 1 48 ? 20.603 -21.138 53.441 1.00 41.84 48 LEU B C 1
ATOM 2423 O O . LEU B 1 48 ? 21.654 -21.179 54.074 1.00 42.90 48 LEU B O 1
ATOM 2428 N N . VAL B 1 49 ? 19.788 -20.084 53.445 1.00 41.86 49 VAL B N 1
ATOM 2429 C CA . VAL B 1 49 ? 20.177 -18.809 54.045 1.00 42.18 49 VAL B CA 1
ATOM 2430 C C . VAL B 1 49 ? 19.668 -18.560 55.474 1.00 49.33 49 VAL B C 1
ATOM 2431 O O . VAL B 1 49 ? 20.082 -17.587 56.113 1.00 49.72 49 VAL B O 1
ATOM 2435 N N . SER B 1 50 ? 18.786 -19.430 55.956 1.00 51.89 50 SER B N 1
ATOM 2436 C CA . SER B 1 50 ? 18.199 -19.271 57.281 1.00 54.13 50 SER B CA 1
ATOM 2437 C C . SER B 1 50 ? 19.262 -18.923 58.317 1.00 47.48 50 SER B C 1
ATOM 2438 O O . SER B 1 50 ? 19.238 -17.843 58.907 1.00 47.55 50 SER B O 1
ATOM 2441 N N . PRO B 1 51 ? 20.195 -19.845 58.533 1.00 45.13 51 PRO B N 1
ATOM 2442 C CA . PRO B 1 51 ? 21.112 -19.761 59.673 1.00 47.86 51 PRO B CA 1
ATOM 2443 C C . PRO B 1 51 ? 22.118 -18.627 59.508 1.00 51.72 51 PRO B C 1
ATOM 2444 O O . PRO B 1 51 ? 22.907 -18.365 60.416 1.00 53.85 51 PRO B O 1
ATOM 2448 N N . LEU B 1 52 ? 22.086 -17.964 58.356 1.00 49.27 52 LEU B N 1
ATOM 2449 C CA . LEU B 1 52 ? 23.028 -16.877 58.066 1.00 44.40 52 LEU B CA 1
ATOM 2450 C C . LEU B 1 52 ? 22.397 -15.489 58.044 1.00 40.66 52 LEU B C 1
ATOM 2451 O O . LEU B 1 52 ? 23.072 -14.499 58.317 1.00 45.07 52 LEU B O 1
ATOM 2456 N N . GLN B 1 53 ? 21.106 -15.422 57.728 1.00 43.38 53 GLN B N 1
ATOM 2457 C CA . GLN B 1 53 ? 20.445 -14.157 57.380 1.00 43.44 53 GLN B CA 1
ATOM 2458 C C . GLN B 1 53 ? 20.339 -13.113 58.498 1.00 45.36 53 GLN B C 1
ATOM 2459 O O . GLN B 1 53 ? 20.187 -11.917 58.219 1.00 44.81 53 GLN B O 1
ATOM 2465 N N . ALA B 1 54 ? 20.414 -13.555 59.752 1.00 48.17 54 ALA B N 1
ATOM 2466 C CA . ALA B 1 54 ? 20.378 -12.628 60.888 1.00 50.32 54 ALA B CA 1
ATOM 2467 C C . ALA B 1 54 ? 21.724 -11.923 61.067 1.00 51.79 54 ALA B C 1
ATOM 2468 O O . ALA B 1 54 ? 21.800 -10.843 61.668 1.00 49.44 54 ALA B O 1
ATOM 2470 N N . HIS B 1 55 ? 22.777 -12.534 60.527 1.00 49.85 55 HIS B N 1
ATOM 2471 C CA . HIS B 1 55 ? 24.130 -12.003 60.651 1.00 50.38 55 HIS B CA 1
ATOM 2472 C C . HIS B 1 55 ? 24.547 -11.115 59.475 1.00 50.01 55 HIS B C 1
ATOM 2473 O O . HIS B 1 55 ? 25.696 -10.670 59.409 1.00 51.02 55 HIS B O 1
ATOM 2480 N N . ALA B 1 56 ? 23.616 -10.848 58.559 1.00 43.73 56 ALA B N 1
ATOM 2481 C CA . ALA B 1 56 ? 23.914 -10.050 57.369 1.00 37.86 56 ALA B CA 1
ATOM 2482 C C . ALA B 1 56 ? 22.985 -8.842 57.245 1.00 33.93 56 ALA B C 1
ATOM 2483 O O . ALA B 1 56 ? 21.918 -8.815 57.852 1.00 36.67 56 ALA B O 1
ATOM 2485 N N . GLN B 1 57 ? 23.395 -7.847 56.461 1.00 33.20 57 GLN B N 1
ATOM 2486 C CA . GLN B 1 57 ? 22.618 -6.611 56.302 1.00 35.93 57 GLN B CA 1
ATOM 2487 C C . GLN B 1 57 ? 22.221 -6.349 54.845 1.00 37.94 57 GLN B C 1
ATOM 2488 O O . GLN B 1 57 ? 21.500 -5.386 54.547 1.00 36.66 57 GLN B O 1
ATOM 2494 N N . ARG B 1 58 ? 22.714 -7.201 53.948 1.00 39.61 58 ARG B N 1
ATOM 2495 C CA . ARG B 1 58 ? 22.375 -7.153 52.524 1.00 36.10 58 ARG B CA 1
ATOM 2496 C C . ARG B 1 58 ? 22.692 -8.499 51.890 1.00 32.42 58 ARG B C 1
ATOM 2497 O O . ARG B 1 58 ? 23.531 -9.251 52.399 1.00 37.78 58 ARG B O 1
ATOM 2505 N N . VAL B 1 59 ? 21.998 -8.811 50.800 1.00 32.58 59 VAL B N 1
ATOM 2506 C CA . VAL B 1 59 ? 22.162 -10.090 50.104 1.00 32.00 59 VAL B CA 1
ATOM 2507 C C . VAL B 1 59 ? 22.715 -9.860 48.695 1.00 31.86 59 VAL B C 1
ATOM 2508 O O . VAL B 1 59 ? 22.346 -8.890 48.026 1.00 32.54 59 VAL B O 1
ATOM 2512 N N . ALA B 1 60 ? 23.615 -10.736 48.255 1.00 30.06 60 ALA B N 1
ATOM 2513 C CA . ALA B 1 60 ? 24.151 -10.649 46.900 1.00 31.39 60 ALA B CA 1
ATOM 2514 C C . ALA B 1 60 ? 24.266 -12.018 46.235 1.00 29.02 60 ALA B C 1
ATOM 2515 O O . ALA B 1 60 ? 24.957 -12.907 46.727 1.00 33.12 60 ALA B O 1
ATOM 2517 N N . ILE B 1 61 ? 23.581 -12.174 45.108 1.00 32.30 61 ILE B N 1
ATOM 2518 C CA . ILE B 1 61 ? 23.497 -13.463 44.432 1.00 27.16 61 ILE B CA 1
ATOM 2519 C C . ILE B 1 61 ? 24.316 -13.477 43.143 1.00 30.60 61 ILE B C 1
ATOM 2520 O O . ILE B 1 61 ? 24.158 -12.607 42.288 1.00 33.49 61 ILE B O 1
ATOM 2525 N N . ALA B 1 62 ? 25.2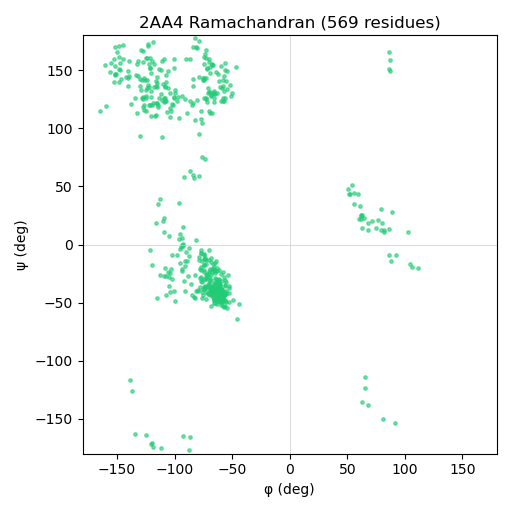06 -14.457 43.022 1.00 26.56 62 ALA B N 1
ATOM 2526 C CA . ALA B 1 62 ? 25.810 -14.785 41.740 1.00 26.92 62 ALA B CA 1
ATOM 2527 C C . ALA B 1 62 ? 25.036 -15.965 41.156 1.00 34.69 62 ALA B C 1
ATOM 2528 O O . ALA B 1 62 ? 24.896 -17.014 41.788 1.00 31.95 62 ALA B O 1
ATOM 2530 N N . SER B 1 63 ? 24.506 -15.787 39.956 1.00 31.87 63 SER B N 1
ATOM 2531 C CA . SER B 1 63 ? 23.720 -16.842 39.352 1.00 33.97 63 SER B CA 1
ATOM 2532 C C . SER B 1 63 ? 24.263 -17.248 37.997 1.00 30.74 63 SER B C 1
ATOM 2533 O O . SER B 1 63 ? 24.698 -16.411 37.218 1.00 30.76 63 SER B O 1
ATOM 2536 N N . THR B 1 64 ? 24.227 -18.543 37.719 1.00 31.90 64 THR B N 1
ATOM 2537 C CA . THR B 1 64 ? 24.375 -19.018 36.354 1.00 38.86 64 THR B CA 1
ATOM 2538 C C . THR B 1 64 ? 23.135 -18.562 35.561 1.00 39.04 64 THR B C 1
ATOM 2539 O O . THR B 1 64 ? 22.068 -18.314 36.132 1.00 39.39 64 THR B O 1
ATOM 2543 N N . GLY B 1 65 ? 23.278 -18.413 34.256 1.00 36.65 65 GLY B N 1
ATOM 2544 C CA . GLY B 1 65 ? 22.184 -17.878 33.459 1.00 33.59 65 GLY B CA 1
ATOM 2545 C C . GLY B 1 65 ? 22.274 -16.371 33.336 1.00 31.93 65 GLY B C 1
ATOM 2546 O O . GLY B 1 65 ? 23.355 -15.793 33.420 1.00 31.33 65 GLY B O 1
ATOM 2547 N N . ILE B 1 66 ? 21.127 -15.737 33.137 1.00 30.34 66 ILE B N 1
ATOM 2548 C CA . ILE B 1 66 ? 21.051 -14.300 32.898 1.00 29.70 66 ILE B CA 1
ATOM 2549 C C . ILE B 1 66 ? 20.120 -13.673 33.928 1.00 30.17 66 ILE B C 1
ATOM 2550 O O . ILE B 1 66 ? 19.041 -14.200 34.205 1.00 33.95 66 ILE B O 1
ATOM 2555 N N . ILE B 1 67 ? 20.547 -12.562 34.511 1.00 30.15 67 ILE B N 1
ATOM 2556 C CA . ILE B 1 67 ? 19.690 -11.814 35.414 1.00 32.45 67 ILE B CA 1
ATOM 2557 C C . ILE B 1 67 ? 19.142 -10.571 34.719 1.00 31.41 67 ILE B C 1
ATOM 2558 O O . ILE B 1 67 ? 19.887 -9.655 34.363 1.00 31.86 67 ILE B O 1
ATOM 2563 N N . ARG B 1 68 ? 17.829 -10.545 34.530 1.00 32.82 68 ARG B N 1
ATOM 2564 C CA . ARG B 1 68 ? 17.170 -9.395 33.931 1.00 36.52 68 ARG B CA 1
ATOM 2565 C C . ARG B 1 68 ? 16.045 -8.964 34.842 1.00 36.73 68 ARG B C 1
ATOM 2566 O O . ARG B 1 68 ? 15.179 -9.777 35.182 1.00 34.51 68 ARG B O 1
ATOM 2574 N N . ASP B 1 69 ? 16.067 -7.685 35.223 1.00 40.49 69 ASP B N 1
ATOM 2575 C CA . ASP B 1 69 ? 15.096 -7.099 36.155 1.00 47.30 69 ASP B CA 1
ATOM 2576 C C . ASP B 1 69 ? 14.978 -7.948 37.415 1.00 46.97 69 ASP B C 1
ATOM 2577 O O . ASP B 1 69 ? 13.873 -8.296 37.840 1.00 48.24 69 ASP B O 1
ATOM 2582 N N . GLY B 1 70 ? 16.133 -8.309 37.974 1.00 41.28 70 GLY B N 1
ATOM 2583 C CA . GLY B 1 70 ? 16.215 -9.164 39.157 1.00 40.62 70 GLY B CA 1
ATOM 2584 C C . GLY B 1 70 ? 15.668 -10.574 39.013 1.00 36.04 70 GLY B C 1
ATOM 2585 O O . GLY B 1 70 ? 15.479 -11.271 40.009 1.00 38.20 70 GLY B O 1
ATOM 2586 N N . SER B 1 71 ? 15.430 -11.002 37.777 1.00 36.86 71 SER B N 1
ATOM 2587 C CA . SER B 1 71 ? 14.785 -12.285 37.514 1.00 39.31 71 SER B CA 1
ATOM 2588 C C . SER B 1 71 ? 15.637 -13.207 36.637 1.00 39.78 71 SER B C 1
ATOM 2589 O O . SER B 1 71 ? 16.472 -12.746 35.856 1.00 41.13 71 SER B O 1
ATOM 2592 N N . LEU B 1 72 ? 15.399 -14.508 36.766 1.00 35.58 72 LEU B N 1
ATOM 2593 C CA . LEU B 1 72 ? 16.237 -15.530 36.147 1.00 39.51 72 LEU B CA 1
ATOM 2594 C C . LEU B 1 72 ? 15.864 -15.817 34.690 1.00 42.04 72 LEU B C 1
ATOM 2595 O O . LEU B 1 72 ? 14.727 -16.176 34.383 1.00 38.69 72 LEU B O 1
ATOM 2600 N N . LEU B 1 73 ? 16.839 -15.639 33.800 1.00 43.84 73 LEU B N 1
ATOM 2601 C CA . LEU B 1 73 ? 16.692 -15.945 32.376 1.00 40.18 73 LEU B CA 1
ATOM 2602 C C . LEU B 1 73 ? 17.835 -16.852 31.936 1.00 35.37 73 LEU B C 1
ATOM 2603 O O . LEU B 1 73 ? 18.813 -17.021 32.662 1.00 32.62 73 LEU B O 1
ATOM 2608 N N . ALA B 1 74 ? 17.706 -17.443 30.753 1.00 31.30 74 ALA B N 1
ATOM 2609 C CA . ALA B 1 74 ? 18.763 -18.284 30.206 1.00 33.83 74 ALA B CA 1
ATOM 2610 C C . ALA B 1 74 ? 18.844 -18.132 28.688 1.00 38.09 74 ALA B C 1
ATOM 2611 O O . ALA B 1 74 ? 17.882 -17.683 28.050 1.00 38.16 74 ALA B O 1
ATOM 2613 N N . LEU B 1 75 ? 19.993 -18.495 28.114 1.00 33.19 75 LEU B N 1
ATOM 2614 C CA . LEU B 1 75 ? 20.148 -18.492 26.657 1.00 38.98 75 LEU B CA 1
ATOM 2615 C C . LEU B 1 75 ? 19.322 -19.598 25.996 1.00 44.67 75 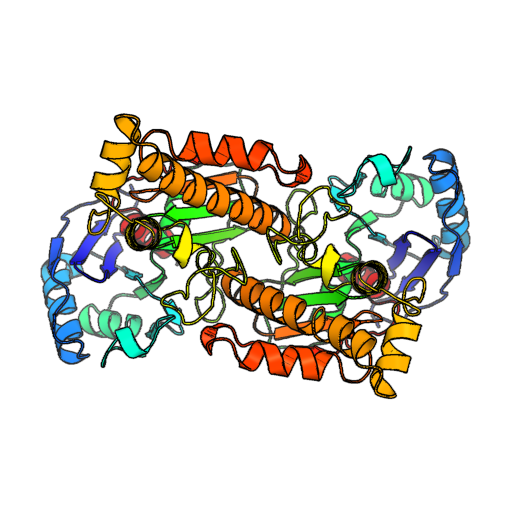LEU B C 1
ATOM 2616 O O . LEU B 1 75 ? 18.837 -19.436 24.873 1.00 49.02 75 LEU B O 1
ATOM 2621 N N . ASN B 1 76 ? 19.179 -20.716 26.700 1.00 45.63 76 ASN B N 1
ATOM 2622 C CA . ASN B 1 76 ? 18.175 -21.717 26.377 1.00 47.45 76 ASN B CA 1
ATOM 2623 C C . ASN B 1 76 ? 17.112 -21.721 27.477 1.00 45.26 76 ASN B C 1
ATOM 2624 O O . ASN B 1 76 ? 17.265 -22.422 28.484 1.00 47.42 76 ASN B O 1
ATOM 2629 N N . PRO B 1 77 ? 16.033 -20.931 27.292 1.00 43.58 77 PRO B N 1
ATOM 2630 C CA . PRO B 1 77 ? 14.959 -20.756 28.285 1.00 47.20 77 PRO B CA 1
ATOM 2631 C C . PRO B 1 77 ? 14.273 -22.055 28.686 1.00 47.04 77 PRO B C 1
ATOM 2632 O O . PRO B 1 77 ? 13.713 -22.142 29.778 1.00 44.95 77 PRO B O 1
ATOM 2636 N N . HIS B 1 78 ? 14.336 -23.052 27.808 1.00 50.77 78 HIS B N 1
ATOM 2637 C CA . HIS B 1 78 ? 13.732 -24.361 28.045 1.00 58.76 78 HIS B CA 1
ATOM 2638 C C . HIS B 1 78 ? 14.453 -25.155 29.140 1.00 60.82 78 HIS B C 1
ATOM 2639 O O . HIS B 1 78 ? 13.870 -26.064 29.737 1.00 61.13 78 HIS B O 1
ATOM 2646 N N . ASN B 1 79 ? 15.708 -24.796 29.411 1.00 58.48 79 ASN B N 1
ATOM 2647 C CA . ASN B 1 79 ? 16.507 -25.454 30.449 1.00 62.62 79 ASN B CA 1
ATOM 2648 C C . ASN B 1 79 ? 16.126 -25.082 31.889 1.00 59.84 79 ASN B C 1
ATOM 2649 O O . ASN B 1 79 ? 16.568 -25.736 32.835 1.00 59.52 79 ASN B O 1
ATOM 2654 N N . LEU B 1 80 ? 15.315 -24.037 32.051 1.00 55.63 80 LEU B N 1
ATOM 2655 C CA . LEU B 1 80 ? 14.911 -23.569 33.382 1.00 52.45 80 LEU B CA 1
ATOM 2656 C C . LEU B 1 80 ? 13.625 -24.204 33.904 1.00 52.92 80 LEU B C 1
ATOM 2657 O O . LEU B 1 80 ? 13.321 -24.095 35.094 1.00 56.19 80 LEU B O 1
ATOM 2662 N N . GLY B 1 81 ? 12.875 -24.863 33.023 1.00 51.74 81 GLY B N 1
ATOM 2663 C CA . GLY B 1 81 ? 11.600 -25.481 33.395 1.00 48.23 81 GLY B CA 1
ATOM 2664 C C . GLY B 1 81 ? 10.557 -24.455 33.804 1.00 48.93 81 GLY B C 1
ATOM 2665 O O . GLY B 1 81 ? 10.125 -23.640 32.990 1.00 50.46 81 GLY B O 1
ATOM 2666 N N . GLY B 1 82 ? 10.163 -24.490 35.075 1.00 47.61 82 GLY B N 1
ATOM 2667 C CA . GLY B 1 82 ? 9.214 -23.516 35.619 1.00 48.16 82 GLY B CA 1
ATOM 2668 C C . GLY B 1 82 ? 9.880 -22.339 36.315 1.00 46.92 82 GLY B C 1
ATOM 2669 O O . GLY B 1 82 ? 9.208 -21.527 36.963 1.00 48.40 82 GLY B O 1
ATOM 2670 N N . LEU B 1 83 ? 11.202 -22.243 36.172 1.00 41.74 83 LEU B N 1
ATOM 2671 C CA . LEU B 1 83 ? 11.979 -21.173 36.789 1.00 39.88 83 LEU B CA 1
ATOM 2672 C C . LEU B 1 83 ? 12.243 -19.994 35.851 1.00 40.77 83 LEU B C 1
ATOM 2673 O O . LEU B 1 83 ? 12.972 -19.066 36.215 1.00 40.75 83 LEU B O 1
ATOM 2678 N N . LEU B 1 84 ? 11.663 -20.023 34.652 1.00 33.45 84 LEU B N 1
ATOM 2679 C CA . LEU B 1 84 ? 11.821 -18.905 33.718 1.00 37.39 84 LEU B CA 1
ATOM 2680 C C . LEU B 1 84 ? 11.149 -17.657 34.285 1.00 35.67 84 LEU B C 1
ATOM 2681 O O . LEU B 1 84 ? 9.978 -17.692 34.664 1.00 37.37 84 LEU B O 1
ATOM 2686 N N . HIS B 1 85 ? 11.917 -16.573 34.361 1.00 31.93 85 HIS B N 1
ATOM 2687 C CA . HIS B 1 85 ? 11.497 -15.314 34.999 1.00 40.03 85 HIS B CA 1
ATOM 2688 C C . HIS B 1 85 ? 11.205 -15.430 36.508 1.00 37.91 85 HIS B C 1
ATOM 2689 O O . HIS B 1 85 ? 10.425 -14.645 37.051 1.00 34.48 85 HIS B O 1
ATOM 2696 N N . PHE B 1 86 ? 11.819 -16.410 37.174 1.00 33.85 86 PHE B N 1
ATOM 2697 C CA . PHE B 1 86 ? 11.736 -16.518 38.631 1.00 41.69 86 PHE B CA 1
ATOM 2698 C C . PHE B 1 86 ? 12.252 -15.221 39.268 1.00 42.01 86 PHE B C 1
ATOM 2699 O O . PHE B 1 86 ? 13.393 -14.827 39.010 1.00 38.94 86 PHE B O 1
ATOM 2707 N N . PRO B 1 87 ? 11.413 -14.564 40.100 1.00 39.85 87 PRO B N 1
ATOM 2708 C CA . PRO B 1 87 ? 11.720 -13.265 40.711 1.00 39.70 87 PRO B CA 1
ATOM 2709 C C . PRO B 1 87 ? 12.758 -13.389 41.833 1.00 42.11 87 PRO B C 1
ATOM 2710 O O . PRO B 1 87 ? 12.427 -13.270 43.018 1.00 38.22 87 PRO B O 1
ATOM 2714 N N . LEU B 1 88 ? 14.009 -13.602 41.433 1.00 42.39 88 LEU B N 1
ATOM 2715 C CA . LEU B 1 88 ? 15.099 -13.974 42.337 1.00 42.34 88 LEU B CA 1
ATOM 2716 C C . LEU B 1 88 ? 15.410 -12.931 43.419 1.00 36.59 88 LEU B C 1
ATOM 2717 O O . LEU B 1 88 ? 15.585 -13.280 44.587 1.00 40.68 88 LEU B O 1
ATOM 2722 N N . VAL B 1 89 ? 15.477 -11.661 43.023 1.00 37.14 89 VAL B N 1
ATOM 2723 C CA . VAL B 1 89 ? 15.741 -10.558 43.955 1.00 36.52 89 VAL B CA 1
ATOM 2724 C C . VAL B 1 89 ? 14.567 -10.323 44.916 1.00 40.10 89 VAL B C 1
ATOM 2725 O O . VAL B 1 89 ? 14.773 -10.139 46.119 1.00 37.01 89 VAL B O 1
ATOM 2729 N N . LYS B 1 90 ? 13.346 -10.354 44.381 1.00 41.94 90 LYS B N 1
ATOM 2730 C CA . LYS B 1 90 ? 12.132 -10.184 45.184 1.00 43.21 90 LYS B CA 1
ATOM 2731 C C . LYS B 1 90 ? 11.960 -11.318 46.201 1.00 39.09 90 LYS B C 1
ATOM 2732 O O . LYS B 1 90 ? 11.573 -11.070 47.344 1.00 42.97 90 LYS B O 1
ATOM 2738 N N . THR B 1 91 ? 12.268 -12.546 45.786 1.00 37.12 91 THR B N 1
ATOM 2739 C CA . THR B 1 91 ? 12.196 -13.724 46.659 1.00 36.41 91 THR B CA 1
ATOM 2740 C C . THR B 1 91 ? 13.057 -13.568 47.912 1.00 42.51 91 THR B C 1
ATOM 2741 O O . THR B 1 91 ? 12.570 -13.729 49.034 1.00 45.89 91 THR B O 1
ATOM 2745 N N . LEU B 1 92 ? 14.333 -13.255 47.711 1.00 43.14 92 LEU B N 1
ATOM 2746 C CA . LEU B 1 92 ? 15.257 -13.049 48.820 1.00 40.55 92 LEU B CA 1
ATOM 2747 C C . LEU B 1 92 ? 14.826 -11.872 49.687 1.00 36.95 92 LEU B C 1
ATOM 2748 O O . LEU B 1 92 ? 14.887 -11.939 50.915 1.00 44.68 92 LEU B O 1
ATOM 2753 N N . GLU B 1 93 ? 14.390 -10.794 49.043 1.00 34.28 93 GLU B N 1
ATOM 2754 C CA . GLU B 1 93 ? 13.932 -9.610 49.762 1.00 41.67 93 GLU B CA 1
ATOM 2755 C C . GLU B 1 93 ? 12.722 -9.928 50.640 1.00 46.16 93 GLU B C 1
ATOM 2756 O O . GLU B 1 93 ? 12.517 -9.292 51.675 1.00 49.50 93 GLU B O 1
ATOM 2762 N N . GLN B 1 94 ? 11.921 -10.906 50.224 1.00 47.55 94 GLN B N 1
ATOM 2763 C CA . GLN B 1 94 ? 10.785 -11.362 51.024 1.00 50.90 94 GLN B CA 1
ATOM 2764 C C . GLN B 1 94 ? 11.230 -12.308 52.139 1.00 50.23 94 GLN B C 1
ATOM 2765 O O . GLN B 1 94 ? 10.719 -12.238 53.257 1.00 50.36 94 GLN B O 1
ATOM 2771 N N . LEU B 1 95 ? 12.190 -13.178 51.831 1.00 44.93 95 LEU B N 1
ATOM 2772 C CA . LEU B 1 95 ? 12.678 -14.176 52.783 1.00 43.38 95 LEU B CA 1
ATOM 2773 C C . LEU B 1 95 ? 13.572 -13.605 53.886 1.00 45.15 95 LEU B C 1
ATOM 2774 O O . LEU B 1 95 ? 13.625 -14.153 54.988 1.00 44.66 95 LEU B O 1
ATOM 2779 N N . THR B 1 96 ? 14.293 -12.528 53.586 1.00 40.38 96 THR B N 1
ATOM 2780 C CA . THR B 1 96 ? 15.326 -12.046 54.500 1.00 39.08 96 THR B CA 1
ATOM 2781 C C . THR B 1 96 ? 15.082 -10.622 54.988 1.00 39.95 96 THR B C 1
ATOM 2782 O O . THR B 1 96 ? 15.668 -10.197 55.988 1.00 40.40 96 THR B O 1
ATOM 2786 N N . ASN B 1 97 ? 14.227 -9.896 54.271 1.00 41.65 97 ASN B N 1
ATOM 2787 C CA . ASN B 1 97 ? 13.986 -8.471 54.514 1.00 45.93 97 ASN B CA 1
ATOM 2788 C C . ASN B 1 97 ? 15.250 -7.619 54.316 1.00 43.28 97 ASN B C 1
ATOM 2789 O O . ASN B 1 97 ? 15.380 -6.536 54.891 1.00 46.31 97 ASN B O 1
ATOM 2794 N N . LEU B 1 98 ? 16.172 -8.116 53.491 1.00 39.01 98 LEU B N 1
ATOM 2795 C CA . LEU B 1 98 ? 17.450 -7.450 53.253 1.00 35.65 98 LEU B CA 1
ATOM 2796 C C . LEU B 1 98 ? 17.563 -7.001 51.801 1.00 35.76 98 LEU B C 1
ATOM 2797 O O . LEU B 1 98 ? 17.162 -7.738 50.895 1.00 35.60 98 LEU B O 1
ATOM 2802 N N . PRO B 1 99 ? 18.102 -5.788 51.574 1.00 35.33 99 PRO B N 1
ATOM 2803 C CA . PRO B 1 99 ? 18.382 -5.310 50.218 1.00 39.14 99 PRO B CA 1
ATOM 2804 C C . PRO B 1 99 ? 19.178 -6.348 49.424 1.00 37.87 99 PRO B C 1
ATOM 28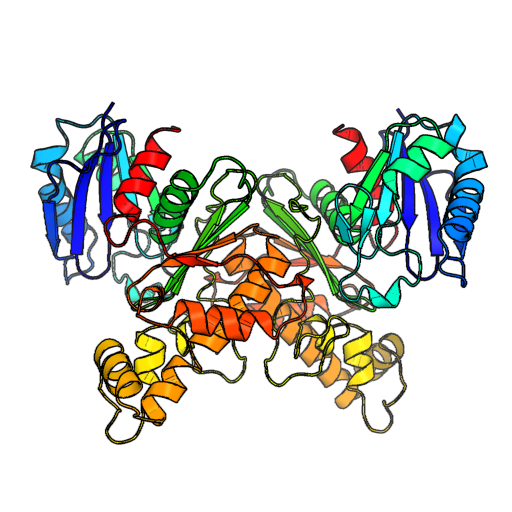05 O O . PRO B 1 99 ? 20.174 -6.883 49.923 1.00 38.37 99 PRO B O 1
ATOM 2809 N N . THR B 1 100 ? 18.724 -6.649 48.211 1.00 40.54 100 THR B N 1
ATOM 2810 C CA . THR B 1 100 ? 19.290 -7.759 47.449 1.00 37.98 100 THR B CA 1
ATOM 2811 C C . THR B 1 100 ? 19.655 -7.356 46.033 1.00 35.10 100 THR B C 1
ATOM 2812 O O . THR B 1 100 ? 18.902 -6.655 45.363 1.00 36.36 100 THR B O 1
ATOM 2816 N N . ILE B 1 101 ? 20.831 -7.794 45.593 1.00 37.56 101 ILE B N 1
ATOM 2817 C CA . ILE B 1 101 ? 21.210 -7.691 44.191 1.00 32.95 101 ILE B CA 1
ATOM 2818 C C . ILE B 1 101 ? 21.479 -9.080 43.612 1.00 30.42 101 ILE B C 1
ATOM 2819 O O . ILE B 1 101 ? 21.749 -10.037 44.343 1.00 30.40 101 ILE B O 1
ATOM 2824 N N . ALA B 1 102 ? 21.385 -9.184 42.293 1.00 30.96 102 ALA B N 1
ATOM 2825 C CA . ALA B 1 102 ? 21.700 -10.421 41.599 1.00 30.84 102 ALA B CA 1
ATOM 2826 C C . ALA B 1 102 ? 22.426 -10.098 40.311 1.00 28.53 102 ALA B C 1
ATOM 2827 O O . ALA B 1 102 ? 22.056 -9.170 39.588 1.00 22.90 102 ALA B O 1
ATOM 2829 N N . ILE B 1 103 ? 23.476 -10.865 40.048 1.00 25.86 103 ILE B N 1
ATOM 2830 C CA . ILE B 1 103 ? 24.273 -10.718 38.837 1.00 29.35 103 ILE B CA 1
ATOM 2831 C C . ILE B 1 103 ? 24.640 -12.095 38.316 1.00 25.94 103 ILE B C 1
ATOM 2832 O O . ILE B 1 103 ? 24.617 -13.071 39.062 1.00 24.98 103 ILE B O 1
ATOM 2837 N N . ASN B 1 104 ? 24.955 -12.167 37.027 1.00 26.82 104 ASN B N 1
ATOM 2838 C CA . ASN B 1 104 ? 25.510 -13.369 36.420 1.00 25.90 104 ASN B CA 1
ATOM 2839 C C . ASN B 1 104 ? 26.813 -13.758 37.132 1.00 24.50 104 ASN B C 1
ATOM 2840 O O . ASN B 1 104 ? 27.601 -12.885 37.499 1.00 25.98 104 ASN B O 1
ATOM 2845 N N . ASP B 1 105 ? 27.027 -15.059 37.322 1.00 21.69 105 ASP B N 1
ATOM 2846 C CA . ASP B 1 105 ? 28.209 -15.582 38.018 1.00 26.13 105 ASP B CA 1
ATOM 2847 C C . ASP B 1 105 ? 29.572 -15.265 37.370 1.00 28.24 105 ASP B C 1
ATOM 2848 O O . ASP B 1 105 ? 30.571 -15.103 38.079 1.00 30.06 105 ASP B O 1
ATOM 2853 N N . ALA B 1 106 ? 29.621 -15.184 36.040 1.00 24.64 106 ALA B N 1
ATOM 2854 C CA . ALA B 1 106 ? 30.866 -14.807 35.360 1.00 25.99 106 ALA B CA 1
ATOM 2855 C C . ALA B 1 106 ? 31.114 -13.296 35.445 1.00 24.86 106 ALA B C 1
ATOM 2856 O O . ALA B 1 106 ? 32.262 -12.845 35.412 1.00 26.82 106 ALA B O 1
ATOM 2858 N N . GLN B 1 107 ? 30.037 -12.521 35.550 1.00 18.92 107 GLN B N 1
ATOM 2859 C CA . GLN B 1 107 ? 30.152 -11.079 35.771 1.00 22.78 107 GLN B CA 1
ATOM 2860 C C . GLN B 1 107 ? 30.636 -10.810 37.197 1.00 27.83 107 GLN B C 1
ATOM 2861 O O . GLN B 1 107 ? 31.490 -9.950 37.413 1.00 24.66 107 GLN B O 1
ATOM 2867 N N . ALA B 1 108 ? 30.084 -11.556 38.156 1.00 22.61 108 ALA B N 1
ATOM 2868 C CA . ALA B 1 108 ? 30.509 -11.487 39.549 1.00 24.56 108 ALA B CA 1
ATOM 2869 C C . ALA B 1 108 ? 31.985 -11.850 39.687 1.00 26.87 108 ALA B C 1
ATOM 2870 O O . ALA B 1 108 ? 32.743 -11.127 40.324 1.00 24.02 108 ALA B O 1
ATOM 2872 N N . ALA B 1 109 ? 32.382 -12.970 39.083 1.00 24.14 109 ALA B N 1
ATOM 2873 C CA . ALA B 1 109 ? 33.766 -13.432 39.134 1.00 21.99 109 ALA B CA 1
ATOM 2874 C C . ALA B 1 109 ? 34.724 -12.418 38.504 1.00 23.58 109 ALA B C 1
ATOM 2875 O O . ALA B 1 109 ? 35.845 -12.239 38.984 1.00 25.69 109 ALA B O 1
ATOM 2877 N N . ALA B 1 110 ? 34.268 -11.757 37.440 1.00 26.48 110 ALA B N 1
ATOM 2878 C CA . ALA B 1 110 ? 35.041 -10.723 36.749 1.00 23.74 110 ALA B CA 1
ATOM 2879 C C . ALA B 1 110 ? 35.386 -9.555 37.660 1.00 27.15 110 ALA B C 1
ATOM 2880 O O . ALA B 1 110 ? 36.523 -9.067 37.662 1.00 27.62 110 ALA B O 1
ATOM 2882 N N . TRP B 1 111 ? 34.401 -9.106 38.428 1.00 25.67 111 TRP B N 1
ATOM 2883 C CA . TRP B 1 111 ? 34.609 -8.004 39.357 1.00 27.72 111 TRP B CA 1
ATOM 2884 C C . TRP B 1 111 ? 35.635 -8.351 40.431 1.00 24.98 111 TRP B C 1
ATOM 2885 O O . TRP B 1 111 ? 36.508 -7.545 40.737 1.00 29.81 111 TRP B O 1
ATOM 2896 N N . ALA B 1 112 ? 35.529 -9.560 40.975 1.00 22.32 112 ALA B N 1
ATOM 2897 C CA . ALA B 1 112 ? 36.485 -10.076 41.947 1.00 25.64 112 ALA B CA 1
ATOM 2898 C C . ALA B 1 112 ? 37.914 -10.128 41.398 1.00 29.83 112 ALA B C 1
ATOM 2899 O O . ALA B 1 112 ? 38.864 -9.765 42.092 1.00 25.46 112 ALA B O 1
ATOM 2901 N N . GLU B 1 113 ? 38.063 -10.582 40.156 1.00 28.61 113 GLU B N 1
ATOM 2902 C CA . GLU B 1 113 ? 39.385 -10.662 39.532 1.00 23.96 113 GLU B CA 1
ATOM 2903 C C . GLU B 1 113 ? 39.950 -9.282 39.252 1.00 22.82 113 GLU B C 1
ATOM 2904 O O . GLU B 1 113 ? 41.148 -9.066 39.395 1.00 27.57 113 GLU B O 1
ATOM 2910 N N . PHE B 1 114 ? 39.077 -8.350 38.873 1.00 22.55 114 PHE B N 1
ATOM 2911 C CA . PHE B 1 114 ? 39.483 -6.975 38.593 1.00 25.02 114 PHE B CA 1
ATOM 2912 C C . PHE B 1 114 ? 39.987 -6.280 39.862 1.00 31.01 114 PHE B C 1
ATOM 2913 O O . PHE B 1 114 ? 41.000 -5.570 39.830 1.00 26.95 114 PHE B O 1
ATOM 2921 N N . GLN B 1 115 ? 39.284 -6.495 40.975 1.00 24.12 115 GLN B N 1
ATOM 2922 C CA . GLN B 1 115 ? 39.660 -5.886 42.251 1.00 29.79 115 GLN B CA 1
ATOM 2923 C C . GLN B 1 115 ? 40.947 -6.497 42.805 1.00 28.39 115 GLN B C 1
ATOM 2924 O O . GLN B 1 115 ? 41.650 -5.863 43.588 1.00 35.91 115 GLN B O 1
ATOM 2930 N N . ALA B 1 116 ? 41.252 -7.720 42.374 1.00 27.57 116 ALA B N 1
ATOM 2931 C CA . ALA B 1 116 ? 42.499 -8.396 42.719 1.00 29.59 116 ALA B CA 1
ATOM 2932 C C . ALA B 1 116 ? 43.702 -7.912 41.893 1.00 34.71 116 ALA B C 1
ATOM 2933 O O . ALA B 1 116 ? 44.848 -8.207 42.235 1.00 37.33 116 ALA B O 1
ATOM 2935 N N . LEU B 1 117 ? 43.444 -7.181 40.810 1.00 33.44 117 LEU B N 1
ATOM 2936 C CA . LEU B 1 117 ? 44.517 -6.620 39.983 1.00 42.92 117 LEU B CA 1
ATOM 2937 C C . LEU B 1 117 ? 45.096 -5.348 40.582 1.00 50.18 117 LEU B C 1
ATOM 2938 O O . LEU B 1 117 ? 44.540 -4.777 41.522 1.00 55.52 117 LEU B O 1
ATOM 2943 N N . ASP B 1 118 ? 46.212 -4.902 40.013 1.00 61.86 118 ASP B N 1
ATOM 2944 C CA . ASP B 1 118 ? 46.832 -3.640 40.399 1.00 72.05 118 ASP B CA 1
ATOM 2945 C C . ASP B 1 118 ? 45.952 -2.449 40.002 1.00 71.34 118 ASP B C 1
ATOM 2946 O O . ASP B 1 118 ? 45.142 -2.543 39.075 1.00 67.18 118 ASP B O 1
ATOM 2951 N N . GLY B 1 119 ? 46.125 -1.334 40.707 1.00 70.92 119 GLY B N 1
ATOM 2952 C CA . GLY B 1 119 ? 45.235 -0.177 40.588 1.00 69.30 119 GLY B CA 1
ATOM 2953 C C . GLY B 1 119 ? 45.228 0.574 39.267 1.00 67.00 119 GLY B C 1
ATOM 2954 O O . GLY B 1 119 ? 44.302 1.343 39.002 1.00 70.57 119 GLY B O 1
ATOM 2955 N N . ASP B 1 120 ? 46.247 0.352 38.438 1.00 58.84 120 ASP B N 1
ATOM 2956 C CA . ASP B 1 120 ? 46.380 1.066 37.164 1.00 56.49 120 ASP B CA 1
ATOM 2957 C C . ASP B 1 120 ? 45.433 0.565 36.071 1.00 49.06 120 ASP B C 1
ATOM 2958 O O . ASP B 1 120 ? 45.007 1.346 35.218 1.00 44.48 120 ASP B O 1
ATOM 2963 N N . ILE B 1 121 ? 45.118 -0.730 36.095 1.00 40.56 121 ILE B N 1
ATOM 2964 C CA . ILE B 1 121 ? 44.196 -1.325 35.123 1.00 36.66 121 ILE B CA 1
ATOM 2965 C C . ILE B 1 121 ? 42.780 -0.765 35.300 1.00 31.78 121 ILE B C 1
ATOM 2966 O O . ILE B 1 121 ? 42.202 -0.833 36.383 1.00 29.40 121 ILE B O 1
ATOM 2971 N N . THR B 1 122 ? 42.248 -0.182 34.231 1.00 27.59 122 THR B N 1
ATOM 2972 C CA . THR B 1 122 ? 40.886 0.344 34.222 1.00 28.29 122 THR B CA 1
ATOM 2973 C C . THR B 1 122 ? 39.944 -0.573 33.424 1.00 28.76 122 THR B C 1
ATOM 2974 O O . THR B 1 122 ? 38.743 -0.640 33.689 1.00 24.70 122 THR B O 1
ATOM 2978 N N . ASP B 1 123 ? 40.505 -1.278 32.446 1.00 27.62 123 ASP B N 1
ATOM 2979 C CA . ASP B 1 123 ? 39.720 -2.058 31.504 1.00 24.17 123 ASP B CA 1
ATOM 2980 C C . ASP B 1 123 ? 40.223 -3.478 31.444 1.00 23.89 123 ASP B C 1
ATOM 2981 O O . ASP B 1 123 ? 41.361 -3.729 31.066 1.00 24.74 123 ASP B O 1
ATOM 2986 N N . MET B 1 124 ? 39.351 -4.407 31.810 1.00 23.93 124 MET B N 1
ATOM 2987 C CA . MET B 1 124 ? 39.702 -5.809 31.896 1.00 24.21 124 MET B CA 1
ATOM 2988 C C . MET B 1 124 ? 38.517 -6.627 31.403 1.00 26.44 124 MET B C 1
ATOM 2989 O O . MET B 1 124 ? 37.363 -6.257 31.619 1.00 22.10 124 MET B O 1
ATOM 2994 N N . VAL B 1 125 ? 38.813 -7.728 30.722 1.00 20.74 125 VAL B N 1
ATOM 2995 C CA . VAL B 1 125 ? 37.814 -8.738 30.413 1.00 20.39 125 VAL B CA 1
ATOM 2996 C C . VAL B 1 125 ? 38.201 -10.050 31.119 1.00 18.57 125 VAL B C 1
ATOM 2997 O O . VAL B 1 125 ? 39.369 -10.424 31.150 1.00 20.64 125 VAL B O 1
ATOM 3001 N N . PHE B 1 126 ? 37.225 -10.714 31.730 1.00 23.66 126 PHE B N 1
ATOM 3002 C CA . PHE B 1 126 ? 37.454 -12.006 32.371 1.00 21.34 126 PHE B CA 1
ATOM 3003 C C . PHE B 1 126 ? 36.784 -13.082 31.535 1.00 20.45 126 PHE B C 1
ATOM 3004 O O . PHE B 1 126 ? 35.660 -12.891 31.060 1.00 21.34 126 PHE B O 1
ATOM 3012 N N . ILE B 1 127 ? 37.489 -14.192 31.319 1.00 19.54 127 ILE B N 1
ATOM 3013 C CA . ILE B 1 127 ? 36.913 -15.355 30.636 1.00 20.00 127 ILE B CA 1
ATOM 3014 C C . ILE B 1 127 ? 37.071 -16.588 31.509 1.00 22.72 127 ILE B C 1
ATOM 3015 O O . ILE B 1 127 ? 38.176 -16.885 31.959 1.00 21.02 127 ILE B O 1
ATOM 3020 N N . THR B 1 128 ? 35.967 -17.287 31.771 1.00 16.13 128 THR B N 1
ATOM 3021 C CA . THR B 1 128 ? 36.040 -18.593 32.425 1.00 23.02 128 THR B CA 1
ATOM 3022 C C . THR B 1 128 ? 35.696 -19.726 31.453 1.00 24.48 128 THR B C 1
ATOM 3023 O O . THR B 1 128 ? 34.659 -19.710 30.790 1.00 25.88 128 THR B O 1
ATOM 3027 N N . VAL B 1 129 ? 36.597 -20.693 31.360 1.00 23.06 129 VAL B N 1
ATOM 3028 C CA . VAL B 1 129 ? 36.396 -21.850 30.518 1.00 21.88 129 VAL B CA 1
ATOM 3029 C C . VAL B 1 129 ? 36.342 -23.059 31.432 1.00 27.05 129 VAL B C 1
ATOM 3030 O O . VAL B 1 129 ? 37.338 -23.431 32.045 1.00 25.69 129 VAL B O 1
ATOM 3034 N N . SER B 1 130 ? 35.160 -23.649 31.528 1.00 25.58 130 SER B N 1
ATOM 3035 C CA . SER B 1 130 ? 34.937 -24.815 32.350 1.00 28.80 130 SER B CA 1
ATOM 3036 C C . SER B 1 130 ? 34.063 -25.765 31.531 1.00 26.01 130 SER B C 1
ATOM 3037 O O . SER B 1 130 ? 34.385 -26.082 30.383 1.00 23.21 130 SER B O 1
ATOM 3040 N N . THR B 1 131 ? 32.945 -26.192 32.104 1.00 26.92 131 THR B N 1
ATOM 3041 C CA . THR B 1 131 ? 31.961 -26.962 31.360 1.00 26.04 131 THR B CA 1
ATOM 3042 C C . THR B 1 131 ? 31.415 -26.104 30.221 1.00 22.05 131 THR B C 1
ATOM 3043 O O . THR B 1 131 ? 31.194 -26.599 29.121 1.00 26.59 131 THR B O 1
ATOM 3047 N N . GLY B 1 132 ? 31.234 -24.811 30.490 1.00 22.23 132 GLY B N 1
ATOM 3048 C CA . GLY B 1 132 ? 30.837 -23.840 29.477 1.00 19.36 132 GLY B CA 1
ATOM 3049 C C . GLY B 1 132 ? 31.876 -22.740 29.334 1.00 20.79 132 GLY B C 1
ATOM 3050 O O . GLY B 1 132 ? 32.963 -22.845 29.889 1.00 22.44 132 GLY B O 1
ATOM 3051 N N . VAL B 1 133 ? 31.556 -21.697 28.568 1.00 23.49 133 VAL B N 1
ATOM 3052 C CA . VAL B 1 133 ? 32.400 -20.495 28.497 1.00 20.11 133 VAL B CA 1
ATOM 3053 C C . VAL B 1 133 ? 31.595 -19.262 28.916 1.00 24.56 133 VAL B C 1
ATOM 3054 O O . VAL B 1 133 ? 30.576 -18.932 28.303 1.00 25.74 133 VAL B O 1
ATOM 3058 N N . GLY B 1 134 ? 32.054 -18.597 29.972 1.00 24.37 134 GLY B N 1
ATOM 3059 C CA . GLY B 1 134 ? 31.441 -17.355 30.432 1.00 24.34 134 GLY B CA 1
ATOM 3060 C C . GLY B 1 134 ? 32.423 -16.199 30.435 1.00 24.54 134 GLY B C 1
ATOM 3061 O O . GLY B 1 134 ? 33.641 -16.403 30.435 1.00 21.38 134 GLY B O 1
ATOM 3062 N N . GLY B 1 135 ? 31.896 -14.977 30.450 1.00 22.83 135 GLY B N 1
ATOM 3063 C CA . GLY B 1 135 ? 32.748 -13.801 30.503 1.00 22.85 135 GLY B CA 1
ATOM 3064 C C . GLY B 1 135 ? 32.205 -12.640 31.310 1.00 25.09 135 GLY B C 1
ATOM 3065 O O . GLY B 1 135 ? 31.052 -12.654 31.742 1.00 17.09 135 GLY B O 1
ATOM 3066 N N . GLY B 1 136 ? 33.052 -11.632 31.508 1.00 22.16 136 GLY B N 1
ATOM 3067 C CA . GLY B 1 136 ? 32.657 -10.392 32.166 1.00 22.82 136 GLY B CA 1
ATOM 3068 C C . GLY B 1 136 ? 33.514 -9.235 31.695 1.00 26.67 136 GLY B C 1
ATOM 3069 O O . GLY B 1 136 ? 34.727 -9.387 31.508 1.00 26.82 136 GLY B O 1
ATOM 3070 N N . VAL B 1 137 ? 32.884 -8.077 31.501 1.00 25.03 137 VAL B N 1
ATOM 3071 C CA . VAL B 1 137 ? 33.561 -6.897 30.962 1.00 18.52 137 VAL B CA 1
ATOM 3072 C C . VAL B 1 137 ? 33.589 -5.769 31.999 1.00 23.93 137 VAL B C 1
ATOM 3073 O O . VAL B 1 137 ? 32.544 -5.336 32.491 1.00 20.67 137 VAL B O 1
ATOM 3077 N N . VAL B 1 138 ? 34.794 -5.319 32.335 1.00 24.40 138 VAL B N 1
ATOM 3078 C CA . VAL B 1 138 ? 34.996 -4.115 33.133 1.00 21.99 138 VAL B CA 1
ATOM 3079 C C . VAL B 1 138 ? 35.565 -3.019 32.215 1.00 24.20 138 VAL B C 1
ATOM 3080 O O . VAL B 1 138 ? 36.583 -3.226 31.550 1.00 23.12 138 VAL B O 1
ATOM 3084 N N . SER B 1 139 ? 34.881 -1.878 32.150 1.00 25.50 139 SER B N 1
ATOM 3085 C CA . SER B 1 139 ? 35.341 -0.726 31.365 1.00 33.23 139 SER B CA 1
ATOM 3086 C C . SER B 1 139 ? 35.343 0.526 32.224 1.00 32.77 139 SER B C 1
ATOM 3087 O O . SER B 1 139 ? 34.323 0.869 32.829 1.00 29.93 139 SER B O 1
ATOM 3090 N N . GLY B 1 140 ? 36.487 1.205 32.272 1.00 32.88 140 GLY B N 1
ATOM 3091 C CA . GLY B 1 140 ? 36.629 2.420 33.079 1.00 35.25 140 GLY B CA 1
ATOM 3092 C C . GLY B 1 140 ? 36.267 2.151 34.529 1.00 37.03 140 GLY B C 1
ATOM 3093 O O . GLY B 1 140 ? 35.530 2.923 35.147 1.00 29.69 140 GLY B O 1
ATOM 3094 N N . CYS B 1 141 ? 36.768 1.024 35.040 1.00 32.97 141 CYS B N 1
ATOM 3095 C CA . CYS B 1 141 ? 36.539 0.555 36.413 1.00 32.72 141 CYS B CA 1
ATOM 3096 C C . CYS B 1 141 ? 35.079 0.274 36.761 1.00 30.20 141 CYS B C 1
ATOM 3097 O O . CYS B 1 141 ? 34.712 0.263 37.930 1.00 33.96 141 CYS B O 1
ATOM 3100 N N . LYS B 1 142 ? 34.256 0.030 35.748 1.00 30.97 142 LYS B N 1
ATOM 3101 C CA . LYS B 1 142 ? 32.851 -0.287 35.963 1.00 32.69 142 LYS B CA 1
ATOM 3102 C C . LYS B 1 142 ? 32.501 -1.601 35.292 1.00 30.50 142 LYS B C 1
ATOM 3103 O O . LYS B 1 142 ? 32.780 -1.788 34.107 1.00 24.91 142 LYS B O 1
ATOM 3109 N N . LEU B 1 143 ? 31.898 -2.510 36.054 1.00 25.85 143 LEU B N 1
ATOM 3110 C CA . LEU B 1 143 ? 31.399 -3.765 35.507 1.00 27.36 143 LEU B CA 1
ATOM 3111 C C . LEU B 1 143 ? 30.208 -3.504 34.591 1.00 29.57 143 LEU B C 1
ATOM 3112 O O . LEU B 1 143 ? 29.256 -2.817 34.978 1.00 29.66 143 LEU B O 1
ATOM 3117 N N . LEU B 1 144 ? 30.278 -4.046 33.377 1.00 25.10 144 LEU B N 1
ATOM 3118 C CA A LEU B 1 144 ? 29.190 -3.940 32.406 0.50 27.58 144 LEU B CA 1
ATOM 3119 C CA B LEU B 1 144 ? 29.176 -3.925 32.436 0.50 28.12 144 LEU B CA 1
ATOM 3120 C C . LEU B 1 144 ? 28.269 -5.149 32.551 1.00 28.14 144 LEU B C 1
ATOM 3121 O O . LEU B 1 144 ? 28.680 -6.287 32.304 1.00 24.99 144 LEU B O 1
ATOM 3130 N N . THR B 1 145 ? 27.035 -4.909 32.972 1.00 24.70 145 THR B N 1
ATOM 3131 C CA . THR B 1 145 ? 26.074 -5.987 33.126 1.00 26.80 145 THR B CA 1
ATOM 3132 C C . THR B 1 145 ? 25.118 -5.970 31.942 1.00 26.16 145 THR B C 1
ATOM 3133 O O . THR B 1 145 ? 24.629 -7.011 31.528 1.00 25.78 145 THR B O 1
ATOM 3137 N N . GLY B 1 146 ? 24.885 -4.781 31.384 1.00 26.27 146 GLY B N 1
ATOM 3138 C CA . GLY B 1 146 ? 23.914 -4.601 30.300 1.00 26.62 146 GLY B CA 1
ATOM 3139 C C . GLY B 1 146 ? 22.517 -4.381 30.863 1.00 30.70 146 GLY B C 1
ATOM 3140 O O . GLY B 1 146 ? 22.208 -4.862 31.960 1.00 30.93 146 GLY B O 1
ATOM 3141 N N . PRO B 1 147 ? 21.665 -3.642 30.127 1.00 29.88 147 PRO B N 1
ATOM 3142 C CA . PRO B 1 147 ? 20.281 -3.388 30.543 1.00 31.36 147 PRO B CA 1
ATOM 3143 C C . PRO B 1 147 ? 19.457 -4.668 30.736 1.00 33.27 147 PRO B C 1
ATOM 3144 O O . PRO B 1 147 ? 18.567 -4.697 31.584 1.00 32.88 147 PRO B O 1
ATOM 3148 N N . GLY B 1 148 ? 19.763 -5.713 29.968 1.00 29.15 148 GLY B N 1
ATOM 3149 C CA . GLY B 1 148 ? 19.074 -7.001 30.099 1.00 25.54 148 GLY B CA 1
ATOM 3150 C C . GLY B 1 148 ? 19.911 -8.065 30.798 1.00 27.41 148 GLY B C 1
ATOM 3151 O O . GLY B 1 148 ? 19.516 -9.229 30.860 1.00 30.15 148 GLY B O 1
ATOM 3152 N N . GLY B 1 149 ? 21.066 -7.667 31.326 1.00 25.36 149 GLY B N 1
ATOM 3153 C CA . GLY B 1 149 ? 21.951 -8.588 32.047 1.00 25.44 149 GLY B CA 1
ATOM 3154 C C . GLY B 1 149 ? 22.816 -9.499 31.182 1.00 27.74 149 GLY B C 1
ATOM 3155 O O . GLY B 1 149 ? 23.439 -10.435 31.686 1.00 26.25 149 GLY B O 1
ATOM 3156 N N . LEU B 1 150 ? 22.882 -9.214 29.883 1.00 22.62 150 LEU B N 1
ATOM 3157 C CA . LEU B 1 150 ? 23.533 -10.120 28.933 1.00 24.38 150 LEU B CA 1
ATOM 3158 C C . LEU B 1 150 ? 25.034 -9.849 28.686 1.00 24.76 150 LEU B C 1
ATOM 3159 O O . LEU B 1 150 ? 25.753 -10.722 28.192 1.00 24.27 150 LEU B O 1
ATOM 3164 N N . ALA B 1 151 ? 25.506 -8.654 29.030 1.00 18.59 151 ALA B N 1
ATOM 3165 C CA . ALA B 1 151 ? 26.852 -8.239 28.630 1.00 23.94 151 ALA B CA 1
ATOM 3166 C C . ALA B 1 151 ? 27.917 -9.231 29.077 1.00 24.19 151 ALA B C 1
ATOM 3167 O O . ALA B 1 151 ? 27.836 -9.803 30.171 1.00 23.21 151 ALA B O 1
ATOM 3169 N N . GLY B 1 152 ? 28.891 -9.455 28.203 1.00 22.16 152 GLY B N 1
ATOM 3170 C CA . GLY B 1 152 ? 29.989 -10.356 28.496 1.00 18.43 152 GLY B CA 1
ATOM 3171 C C . GLY B 1 152 ? 29.708 -11.813 28.176 1.00 22.78 152 GLY B C 1
ATOM 3172 O O . GLY B 1 152 ? 30.452 -12.686 28.593 1.00 21.46 152 GLY B O 1
ATOM 3173 N N . HIS B 1 153 ? 28.647 -12.096 27.424 1.00 22.96 153 HIS B N 1
ATOM 3174 C CA . HIS B 1 153 ? 28.350 -13.485 27.070 1.00 23.72 153 HIS B CA 1
ATOM 3175 C C . HIS B 1 153 ? 29.176 -13.924 25.864 1.00 24.59 153 HIS B C 1
ATOM 3176 O O . HIS B 1 153 ? 28.647 -14.389 24.854 1.00 22.54 153 HIS B O 1
ATOM 3183 N N . ILE B 1 154 ? 30.493 -13.803 26.022 1.00 25.49 154 ILE B N 1
ATOM 3184 C CA . ILE B 1 154 ? 31.457 -13.951 24.934 1.00 21.83 154 ILE B CA 1
ATOM 3185 C C . ILE B 1 154 ? 31.726 -15.404 24.525 1.00 22.19 154 ILE B C 1
ATOM 3186 O O . ILE B 1 154 ? 32.393 -15.661 23.523 1.00 23.61 154 ILE B O 1
ATOM 3191 N N . GLY B 1 155 ? 31.187 -16.346 25.295 1.00 20.45 155 GLY B N 1
ATOM 3192 C CA . GLY B 1 155 ? 31.212 -17.753 24.922 1.00 19.61 155 GLY B CA 1
ATOM 3193 C C . GLY B 1 155 ? 30.245 -18.023 23.789 1.00 22.11 155 GLY B C 1
ATOM 3194 O O . GLY B 1 155 ? 30.322 -19.053 23.107 1.00 24.16 155 GLY B O 1
ATOM 3195 N N . HIS B 1 156 ? 29.336 -17.080 23.585 1.00 18.70 156 HIS B N 1
ATOM 3196 C CA . HIS B 1 156 ? 28.323 -17.197 22.557 1.00 19.87 156 HIS B CA 1
ATOM 3197 C C . HIS B 1 156 ? 28.486 -16.164 21.476 1.00 19.02 156 HIS B C 1
ATOM 3198 O O . HIS B 1 156 ? 27.515 -15.658 20.920 1.00 21.92 156 HIS B O 1
ATOM 3205 N N . THR B 1 157 ? 29.751 -15.852 21.203 1.00 18.94 157 THR B N 1
ATOM 3206 C CA . THR B 1 157 ? 30.125 -15.157 19.988 1.00 19.07 157 THR B CA 1
ATOM 3207 C C . THR B 1 157 ? 30.673 -16.195 19.008 1.00 17.92 157 THR B C 1
ATOM 3208 O O . THR B 1 157 ? 31.089 -17.285 19.407 1.00 18.51 157 THR B O 1
ATOM 3212 N N . LEU B 1 158 ? 30.666 -15.846 17.728 1.00 20.12 158 LEU B N 1
ATOM 3213 C CA . LEU B 1 158 ? 30.985 -16.792 16.674 1.00 20.47 158 LEU B CA 1
ATOM 3214 C C . LEU B 1 158 ? 32.465 -17.179 16.644 1.00 17.88 158 LEU B C 1
ATOM 3215 O O . LEU B 1 158 ? 33.338 -16.309 16.673 1.00 16.17 158 LEU B O 1
ATOM 3220 N N . ALA B 1 159 ? 32.726 -18.488 16.593 1.00 18.64 159 ALA B N 1
ATOM 3221 C CA . ALA B 1 159 ? 34.076 -19.029 16.375 1.00 18.56 159 ALA B CA 1
ATOM 3222 C C . ALA B 1 159 ? 34.251 -19.564 14.949 1.00 19.22 159 ALA B C 1
ATOM 3223 O O . ALA B 1 159 ? 35.337 -19.461 14.362 1.00 20.57 159 ALA B O 1
ATOM 3225 N N . ASP B 1 160 ? 33.179 -20.140 14.410 1.00 22.79 160 ASP B N 1
ATOM 3226 C CA . ASP B 1 160 ? 33.207 -20.829 13.114 1.00 17.91 160 ASP B CA 1
ATOM 3227 C C . ASP B 1 160 ? 31.776 -21.040 12.612 1.00 21.26 160 ASP B C 1
ATOM 3228 O O . ASP B 1 160 ? 31.014 -21.777 13.231 1.00 22.13 160 ASP B O 1
ATOM 3233 N N . PRO B 1 161 ? 31.407 -20.390 11.488 1.00 22.24 161 PRO B N 1
ATOM 3234 C CA . PRO B 1 161 ? 30.073 -20.565 10.896 1.00 23.21 161 PRO B CA 1
ATOM 3235 C C . PRO B 1 161 ? 29.776 -21.994 10.398 1.00 26.02 161 PRO B C 1
ATOM 3236 O O . PRO B 1 161 ? 28.622 -22.322 10.132 1.00 23.15 161 PRO B O 1
ATOM 3240 N N . HIS B 1 162 ? 30.810 -22.824 10.279 1.00 24.35 162 HIS B N 1
ATOM 3241 C CA . HIS B 1 162 ? 30.642 -24.243 9.950 1.00 22.35 162 HIS B CA 1
ATOM 3242 C C . HIS B 1 162 ? 30.975 -25.139 11.133 1.00 22.53 162 HIS B C 1
ATOM 3243 O O . HIS B 1 162 ? 31.251 -26.323 10.955 1.00 27.54 162 HIS B O 1
ATOM 3250 N N . GLY B 1 163 ? 30.950 -24.581 12.340 1.00 18.34 163 GLY B N 1
ATOM 3251 C CA . GLY B 1 163 ? 31.256 -25.355 13.550 1.00 21.29 163 GLY B CA 1
ATOM 3252 C C . GLY B 1 163 ? 30.030 -26.042 14.132 1.00 26.10 163 GLY B C 1
ATOM 3253 O O . GLY B 1 163 ? 28.945 -25.958 13.559 1.00 24.78 163 GLY B O 1
ATOM 3254 N N . PRO B 1 164 ? 30.189 -26.721 15.284 1.00 22.07 164 PRO B N 1
ATOM 3255 C CA . PRO B 1 164 ? 29.077 -27.448 15.901 1.00 21.93 164 PRO B CA 1
ATOM 3256 C C . PRO B 1 164 ? 28.000 -26.503 16.397 1.00 24.61 164 PRO B C 1
ATOM 3257 O O . PRO B 1 164 ? 28.286 -25.340 16.680 1.00 24.55 164 PRO B O 1
ATOM 3261 N N . VAL B 1 165 ? 26.773 -27.007 16.485 1.00 26.33 165 VAL B N 1
ATOM 3262 C CA . VAL B 1 165 ? 25.659 -26.263 17.060 1.00 25.68 165 VAL B CA 1
ATOM 3263 C C . VAL B 1 165 ? 25.864 -26.159 18.565 1.00 29.67 165 VAL B C 1
ATOM 3264 O O . VAL B 1 165 ? 26.220 -27.138 19.224 1.00 30.41 165 VAL B O 1
ATOM 3268 N N . CYS B 1 166 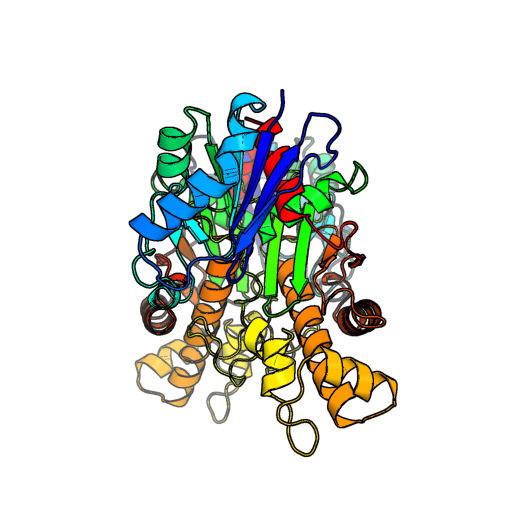? 25.658 -24.955 19.087 1.00 26.51 166 CYS B N 1
ATOM 3269 C CA . CYS B 1 166 ? 25.797 -24.664 20.503 1.00 28.81 166 CYS B CA 1
ATOM 3270 C C . CYS B 1 166 ? 24.464 -24.873 21.225 1.00 27.86 166 CYS B C 1
ATOM 3271 O O . CYS B 1 166 ? 23.401 -24.844 20.604 1.00 29.01 166 CYS B O 1
ATOM 3274 N N . GLY B 1 167 ? 24.537 -25.061 22.537 1.00 25.63 167 GLY B N 1
ATOM 3275 C CA . GLY B 1 167 ? 23.353 -25.212 23.385 1.00 31.95 167 GLY B CA 1
ATOM 3276 C C . GLY B 1 167 ? 22.400 -24.029 23.369 1.00 30.53 167 GLY B C 1
ATOM 3277 O O . GLY B 1 167 ? 21.208 -24.187 23.622 1.00 36.88 167 GLY B O 1
ATOM 3278 N N . CYS B 1 168 ? 22.926 -22.848 23.055 1.00 30.24 168 CYS B N 1
ATOM 3279 C CA . CYS B 1 168 ? 22.120 -21.629 22.953 1.00 25.30 168 CYS B CA 1
ATOM 3280 C C . CYS B 1 168 ? 21.272 -21.590 21.678 1.00 25.16 168 CYS B C 1
ATOM 3281 O O . CYS B 1 168 ? 20.326 -20.803 21.586 1.00 26.76 168 CYS B O 1
ATOM 3284 N N . GLY B 1 169 ? 21.627 -22.420 20.696 1.00 25.99 169 GLY B N 1
ATOM 3285 C CA . GLY B 1 169 ? 20.919 -22.464 19.414 1.00 23.77 169 GLY B CA 1
ATOM 3286 C C . GLY B 1 169 ? 21.694 -21.952 18.204 1.00 23.71 169 GLY B C 1
ATOM 3287 O O . GLY B 1 169 ? 21.355 -22.282 17.065 1.00 20.97 169 GLY B O 1
ATOM 3288 N N . ARG B 1 170 ? 22.726 -21.152 18.454 1.00 22.55 170 ARG B N 1
ATOM 3289 C CA . ARG B 1 170 ? 23.604 -20.679 17.391 1.00 21.44 170 ARG B CA 1
ATOM 3290 C C . ARG B 1 170 ? 24.494 -21.802 16.870 1.00 22.35 170 ARG B C 1
ATOM 3291 O O . ARG B 1 170 ? 24.829 -22.733 17.603 1.00 21.64 170 ARG B O 1
ATOM 3299 N N . THR B 1 171 ? 24.877 -21.693 15.603 1.00 18.25 171 THR B N 1
ATOM 3300 C CA . THR B 1 171 ? 25.953 -22.516 15.062 1.00 18.89 171 THR B CA 1
ATOM 3301 C C . THR B 1 171 ? 27.316 -21.889 15.335 1.00 22.98 171 THR B C 1
ATOM 3302 O O . THR B 1 171 ? 27.595 -20.773 14.898 1.00 22.84 171 THR B O 1
ATOM 3306 N N . GLY B 1 172 ? 28.159 -22.630 16.057 1.00 18.03 172 GLY B N 1
ATOM 3307 C CA . GLY B 1 172 ? 29.594 -22.427 15.985 1.00 16.45 172 GLY B CA 1
ATOM 3308 C C . GLY B 1 172 ? 30.082 -21.389 16.976 1.00 19.74 172 GLY B C 1
ATOM 3309 O O . GLY B 1 172 ? 31.090 -20.721 16.744 1.00 19.91 172 GLY B O 1
ATOM 3310 N N . CYS B 1 173 ? 29.364 -21.253 18.086 1.00 20.82 173 CYS B N 1
ATOM 3311 C CA . CYS B 1 173 ? 29.812 -20.413 19.191 1.00 20.30 173 CYS B CA 1
ATOM 3312 C C . CYS B 1 173 ? 31.192 -20.838 19.682 1.00 21.23 173 CYS B C 1
ATOM 3313 O O . CYS B 1 173 ? 31.600 -21.985 19.502 1.00 17.34 173 CYS B O 1
ATOM 3316 N N . VAL B 1 174 ? 31.906 -19.905 20.303 1.00 19.93 174 VAL B N 1
ATOM 3317 C CA . VAL B 1 174 ? 33.142 -20.232 21.022 1.00 20.27 174 VAL B CA 1
ATOM 3318 C C . VAL B 1 174 ? 32.920 -21.424 21.977 1.00 20.89 174 VAL B C 1
ATOM 3319 O O . VAL B 1 174 ? 33.701 -22.379 21.977 1.00 17.69 174 VAL B O 1
ATOM 3323 N N . GLU B 1 175 ? 31.835 -21.372 22.752 1.00 17.38 175 GLU B N 1
ATOM 3324 C CA . GLU B 1 175 ? 31.506 -22.423 23.721 1.00 21.30 175 GLU B CA 1
ATOM 3325 C C . GLU B 1 175 ? 31.383 -23.831 23.131 1.00 20.39 175 GLU B C 1
ATOM 3326 O O . GLU B 1 175 ? 31.879 -24.798 23.713 1.00 20.72 175 GLU B O 1
ATOM 3332 N N . ALA B 1 176 ? 30.735 -23.942 21.978 1.00 18.41 176 ALA B N 1
ATOM 3333 C CA . ALA B 1 176 ? 30.550 -25.240 21.315 1.00 19.88 176 ALA B CA 1
ATOM 3334 C C . ALA B 1 176 ? 31.860 -25.939 20.920 1.00 22.18 176 ALA B C 1
ATOM 3335 O O . ALA B 1 176 ? 31.882 -27.158 20.752 1.00 22.54 176 ALA B O 1
ATOM 3337 N N . ILE B 1 177 ? 32.942 -25.172 20.785 1.00 23.73 177 ILE B N 1
ATOM 3338 C CA . ILE B 1 177 ? 34.255 -25.721 20.417 1.00 17.11 177 ILE B CA 1
ATOM 3339 C C . ILE B 1 177 ? 35.258 -25.751 21.574 1.00 24.60 177 ILE B C 1
ATOM 3340 O O . ILE B 1 177 ? 35.962 -26.756 21.770 1.00 25.36 177 ILE B O 1
ATOM 3345 N N . ALA B 1 178 ? 35.313 -24.665 22.346 1.00 18.33 178 ALA B N 1
ATOM 3346 C CA . ALA B 1 178 ? 36.411 -24.454 23.298 1.00 22.77 178 ALA B CA 1
ATOM 3347 C C . ALA B 1 178 ? 36.171 -24.927 24.734 1.00 24.13 178 ALA B C 1
ATOM 3348 O O . ALA B 1 178 ? 37.128 -25.144 25.489 1.00 23.76 178 ALA B O 1
ATOM 3350 N N . SER B 1 179 ? 34.909 -25.078 25.118 1.00 21.06 179 SER B N 1
ATOM 3351 C CA . SER B 1 179 ? 34.579 -25.440 26.491 1.00 21.52 179 SER B CA 1
ATOM 3352 C C . SER B 1 179 ? 34.913 -26.906 26.742 1.00 19.66 179 SER B C 1
ATOM 3353 O O . SER B 1 179 ? 35.112 -27.667 25.797 1.00 23.77 179 SER B O 1
ATOM 3356 N N . GLY B 1 180 ? 34.974 -27.294 28.014 1.00 20.66 180 GLY B N 1
ATOM 3357 C CA . GLY B 1 180 ? 35.213 -28.690 28.383 1.00 20.16 180 GLY B CA 1
ATOM 3358 C C . GLY B 1 180 ? 34.205 -29.650 27.766 1.00 26.37 180 GLY B C 1
ATOM 3359 O O . GLY B 1 180 ? 34.548 -30.780 27.413 1.00 30.11 180 GLY B O 1
ATOM 3360 N N . ARG B 1 181 ? 32.965 -29.181 27.633 1.00 22.93 181 ARG B N 1
ATOM 3361 C CA . ARG B 1 181 ? 31.877 -29.926 27.000 1.00 27.62 181 ARG B CA 1
ATOM 3362 C C . ARG B 1 181 ? 32.058 -30.053 25.482 1.00 26.29 181 ARG B C 1
ATOM 3363 O O . ARG B 1 181 ? 31.806 -31.109 24.910 1.00 26.46 181 ARG B O 1
ATOM 3371 N N . GLY B 1 182 ? 32.490 -28.971 24.839 1.00 19.25 182 GLY B N 1
ATOM 3372 C CA . GLY B 1 182 ? 32.794 -28.987 23.411 1.00 19.68 182 GLY B CA 1
ATOM 3373 C C . GLY B 1 182 ? 34.020 -29.824 23.077 1.00 22.27 182 GLY B C 1
ATOM 3374 O O . GLY B 1 182 ? 34.069 -30.470 22.029 1.00 21.13 182 GLY B O 1
ATOM 3375 N N . ILE B 1 183 ? 35.017 -29.795 23.960 1.00 21.57 183 ILE B N 1
ATOM 3376 C CA . ILE B 1 183 ? 36.200 -30.645 23.832 1.00 20.00 183 ILE B CA 1
ATOM 3377 C C . ILE B 1 183 ? 35.762 -32.109 23.884 1.00 23.67 183 ILE B C 1
ATOM 3378 O O . ILE B 1 183 ? 36.136 -32.903 23.022 1.00 21.26 183 ILE B O 1
ATOM 3383 N N . ALA B 1 184 ? 34.939 -32.447 24.876 1.00 23.76 184 ALA B N 1
ATOM 3384 C CA . ALA B 1 184 ? 34.441 -33.814 25.041 1.00 26.81 184 ALA B CA 1
ATOM 3385 C C . ALA B 1 184 ? 33.529 -34.288 23.897 1.00 27.40 184 ALA B C 1
ATOM 3386 O O . ALA B 1 184 ? 33.556 -35.461 23.530 1.00 32.20 184 ALA B O 1
ATOM 3388 N N . ALA B 1 185 ? 32.739 -33.379 23.328 1.00 26.40 185 ALA B N 1
ATOM 3389 C CA . ALA B 1 185 ? 31.806 -33.739 22.254 1.00 26.23 185 ALA B CA 1
ATOM 3390 C C . ALA B 1 185 ? 32.497 -33.982 20.913 1.00 27.43 185 ALA B C 1
ATOM 3391 O O . ALA B 1 185 ? 31.952 -34.655 20.042 1.00 27.78 185 ALA B O 1
ATOM 3393 N N . ALA B 1 186 ? 33.698 -33.432 20.752 1.00 26.39 186 ALA B N 1
ATOM 3394 C CA . ALA B 1 186 ? 34.455 -33.579 19.514 1.00 26.62 186 ALA B CA 1
ATOM 3395 C C . ALA B 1 186 ? 35.314 -34.842 19.515 1.00 27.21 186 ALA B C 1
ATOM 3396 O O . ALA B 1 186 ? 35.888 -35.214 18.482 1.00 31.10 186 ALA B O 1
ATOM 3398 N N . ALA B 1 187 ? 35.400 -35.487 20.675 1.00 24.92 187 ALA B N 1
ATOM 3399 C CA . ALA B 1 187 ? 36.240 -36.666 20.864 1.00 25.89 187 ALA B CA 1
ATOM 3400 C C . ALA B 1 187 ? 35.718 -37.867 20.084 1.00 30.09 187 ALA B C 1
ATOM 3401 O O . ALA B 1 187 ? 34.542 -38.222 20.180 1.00 31.03 187 ALA B O 1
ATOM 3403 N N . GLN B 1 188 ? 36.606 -38.475 19.304 1.00 30.96 188 GLN B N 1
ATOM 3404 C CA . GLN B 1 188 ? 36.288 -39.667 18.528 1.00 34.91 188 GLN B CA 1
ATOM 3405 C C . GLN B 1 188 ? 37.180 -40.817 18.980 1.00 37.27 188 GLN B C 1
ATOM 3406 O O . GLN B 1 188 ? 38.087 -40.623 19.794 1.00 32.27 188 GLN B O 1
ATOM 3412 N N . GLY B 1 189 ? 36.922 -42.009 18.447 1.00 37.48 189 GLY B N 1
ATOM 3413 C CA . GLY B 1 189 ? 37.778 -43.165 18.696 1.00 39.75 189 GLY B CA 1
ATOM 3414 C C . GLY B 1 189 ? 37.810 -43.570 20.153 1.00 37.54 189 GLY B C 1
ATOM 3415 O O . GLY B 1 189 ? 36.778 -43.597 20.815 1.00 37.74 189 GLY B O 1
ATOM 3416 N N . GLU B 1 190 ? 39.005 -43.855 20.660 1.00 37.37 190 GLU B N 1
ATOM 3417 C CA . GLU B 1 190 ? 39.171 -44.299 22.043 1.00 45.56 190 GLU B CA 1
ATOM 3418 C C . GLU B 1 190 ? 38.899 -43.186 23.046 1.00 43.29 190 GLU B C 1
ATOM 3419 O O . GLU B 1 190 ? 38.753 -43.437 24.243 1.00 47.02 190 GLU B O 1
ATOM 3425 N N . LEU B 1 191 ? 38.827 -41.957 22.545 1.00 43.62 191 LEU B N 1
ATOM 3426 C CA . LEU B 1 191 ? 38.541 -40.792 23.371 1.00 36.60 191 LEU B CA 1
ATOM 3427 C C . LEU B 1 191 ? 37.052 -40.496 23.494 1.00 32.26 191 LEU B C 1
ATOM 3428 O O . LEU B 1 191 ? 36.652 -39.706 24.347 1.00 36.49 191 LEU B O 1
ATOM 3433 N N . ALA B 1 192 ? 36.238 -41.108 22.637 1.00 31.28 192 ALA B N 1
ATOM 3434 C CA . ALA B 1 192 ? 34.794 -40.886 22.666 1.00 33.45 192 ALA B CA 1
ATOM 3435 C C . ALA B 1 192 ? 34.220 -41.247 24.032 1.00 32.30 192 ALA B C 1
ATOM 3436 O O . ALA B 1 192 ? 34.454 -42.338 24.539 1.00 32.98 192 ALA B O 1
ATOM 3438 N N . GLY B 1 193 ? 33.500 -40.309 24.636 1.00 29.62 193 GLY B N 1
ATOM 3439 C CA . GLY B 1 193 ? 32.896 -40.534 25.941 1.00 29.57 193 GLY B CA 1
ATOM 3440 C C . GLY B 1 193 ? 33.745 -40.110 27.126 1.00 30.93 193 GLY B C 1
ATOM 3441 O O . GLY B 1 193 ? 33.269 -40.116 28.260 1.00 32.06 193 GLY B O 1
ATOM 3442 N N . ALA B 1 194 ? 35.004 -39.756 26.874 1.00 33.13 194 ALA B N 1
ATOM 3443 C CA . ALA B 1 194 ? 35.883 -39.249 27.931 1.00 32.39 194 ALA B CA 1
ATOM 3444 C C . ALA B 1 194 ? 35.560 -37.785 28.217 1.00 39.56 194 ALA B C 1
ATOM 3445 O O . ALA B 1 194 ? 35.205 -37.037 27.301 1.00 41.60 194 ALA B O 1
ATOM 3447 N N . ASP B 1 195 ? 35.661 -37.377 29.480 1.00 35.09 195 ASP B N 1
ATOM 3448 C CA . ASP B 1 195 ? 35.437 -35.972 29.823 1.00 33.86 195 ASP B CA 1
ATOM 3449 C C . ASP B 1 195 ? 36.704 -35.136 29.622 1.00 35.09 195 ASP B C 1
ATOM 3450 O O . ASP B 1 195 ? 37.794 -35.688 29.390 1.00 28.63 195 ASP B O 1
ATOM 3455 N N . ALA B 1 196 ? 36.548 -33.815 29.709 1.00 26.00 196 ALA B N 1
ATOM 3456 C CA . ALA B 1 196 ? 37.648 -32.861 29.507 1.00 32.41 196 ALA B CA 1
ATOM 3457 C C . ALA B 1 196 ? 38.863 -33.166 30.378 1.00 31.10 196 ALA B C 1
ATOM 3458 O O . ALA B 1 196 ? 39.998 -33.072 29.919 1.00 28.06 196 ALA B O 1
ATOM 3460 N N . LYS B 1 197 ? 38.596 -33.520 31.634 1.00 34.08 197 LYS B N 1
ATOM 3461 C CA . LYS B 1 197 ? 39.611 -33.931 32.599 1.00 38.15 197 LYS B CA 1
ATOM 3462 C C . LYS B 1 197 ? 40.459 -35.083 32.052 1.00 34.83 197 LYS B C 1
ATOM 3463 O O . LYS B 1 197 ? 41.688 -34.988 31.997 1.00 33.29 197 LYS B O 1
ATOM 3469 N N . THR B 1 198 ? 39.794 -36.162 31.646 1.00 30.77 198 THR B N 1
ATOM 3470 C CA . THR B 1 198 ? 40.473 -37.318 31.063 1.00 30.21 198 THR B CA 1
ATOM 3471 C C . THR B 1 198 ? 41.264 -36.921 29.815 1.00 31.51 198 THR B C 1
ATOM 3472 O O . THR B 1 198 ? 42.422 -37.309 29.661 1.00 33.39 198 THR B O 1
ATOM 3476 N N . ILE B 1 199 ? 40.636 -36.131 28.946 1.00 28.55 199 ILE B N 1
ATOM 3477 C CA . ILE B 1 199 ? 41.256 -35.676 27.701 1.00 24.11 199 ILE B CA 1
ATOM 3478 C C . ILE B 1 199 ? 42.539 -34.864 27.950 1.00 25.00 199 ILE B C 1
ATOM 3479 O O . ILE B 1 199 ? 43.549 -35.078 27.277 1.00 29.92 199 ILE B O 1
ATOM 3484 N N . PHE B 1 200 ? 42.515 -33.976 28.942 1.00 23.58 200 PHE B N 1
ATOM 3485 C CA . PHE B 1 200 ? 43.725 -33.248 29.335 1.00 29.84 200 PHE B CA 1
ATOM 3486 C C . PHE B 1 200 ? 44.832 -34.172 29.845 1.00 31.49 200 PHE B C 1
ATOM 3487 O O . PHE B 1 200 ? 46.010 -33.964 29.547 1.00 33.94 200 PHE B O 1
ATOM 3495 N N . THR B 1 201 ? 44.441 -35.195 30.598 1.00 29.53 201 THR B N 1
ATOM 3496 C CA . THR B 1 201 ? 45.376 -36.206 31.082 1.00 36.79 201 THR B CA 1
ATOM 3497 C C . THR B 1 201 ? 46.003 -36.962 29.911 1.00 34.09 201 THR B C 1
ATOM 3498 O O . THR B 1 201 ? 47.222 -37.100 29.855 1.00 31.77 201 THR B O 1
ATOM 3502 N N . ARG B 1 202 ? 45.172 -37.430 28.976 1.00 29.37 202 ARG B N 1
ATOM 3503 C CA . ARG B 1 202 ? 45.662 -38.154 27.794 1.00 28.57 202 ARG B CA 1
ATOM 3504 C C . ARG B 1 202 ? 46.614 -37.309 26.939 1.00 30.42 202 ARG B C 1
ATOM 3505 O O . ARG B 1 202 ? 47.650 -37.801 26.479 1.00 31.03 202 ARG B O 1
ATOM 3513 N N . ALA B 1 203 ? 46.260 -36.039 26.742 1.00 27.58 203 ALA B N 1
ATOM 3514 C CA . ALA B 1 203 ? 47.124 -35.077 26.054 1.00 31.27 203 ALA B CA 1
ATOM 3515 C C . ALA B 1 203 ? 48.471 -34.923 26.765 1.00 33.18 203 ALA B C 1
ATOM 3516 O O . ALA B 1 203 ? 49.515 -34.824 26.117 1.00 31.11 203 ALA B O 1
ATOM 3518 N N . GLY B 1 204 ? 48.438 -34.919 28.098 1.00 34.24 204 GLY B N 1
ATOM 3519 C CA . GLY B 1 204 ? 49.655 -34.928 28.911 1.00 35.62 204 GLY B CA 1
ATOM 3520 C C . GLY B 1 204 ? 50.591 -36.086 28.589 1.00 37.20 204 GLY B C 1
ATOM 3521 O O . GLY B 1 204 ? 51.807 -35.941 28.680 1.00 39.89 204 GLY B O 1
ATOM 3522 N N . GLN B 1 205 ? 50.026 -37.229 28.195 1.00 38.92 205 GLN B N 1
ATOM 3523 C CA . GLN B 1 205 ? 50.817 -38.404 27.814 1.00 38.03 205 GLN B CA 1
ATOM 3524 C C . GLN B 1 205 ? 51.109 -38.484 26.321 1.00 39.67 205 GLN B C 1
ATOM 3525 O O . GLN B 1 205 ? 51.497 -39.541 25.823 1.00 42.79 205 GLN B O 1
ATOM 3531 N N . GLY B 1 206 ? 50.912 -37.385 25.602 1.00 35.51 206 GLY B N 1
ATOM 3532 C CA . GLY B 1 206 ? 51.250 -37.359 24.184 1.00 33.31 206 GLY B CA 1
ATOM 3533 C C . GLY B 1 206 ? 50.233 -37.990 23.249 1.00 33.07 206 GLY B C 1
ATOM 3534 O O . GLY B 1 206 ? 50.570 -38.322 22.113 1.00 34.43 206 GLY B O 1
ATOM 3535 N N . ASP B 1 207 ? 48.997 -38.165 23.718 1.00 28.39 207 ASP B N 1
ATOM 3536 C CA . ASP B 1 207 ? 47.894 -38.590 22.852 1.00 31.43 207 ASP B CA 1
ATOM 3537 C C . ASP B 1 207 ? 47.604 -37.451 21.866 1.00 27.35 207 ASP B C 1
ATOM 3538 O O . ASP B 1 207 ? 47.149 -36.378 22.264 1.00 26.41 207 ASP B O 1
ATOM 3543 N N . GLU B 1 208 ? 47.884 -37.716 20.592 1.00 28.82 208 GLU B N 1
ATOM 3544 C CA . GLU B 1 208 ? 47.763 -36.757 19.484 1.00 33.37 208 GLU B CA 1
ATOM 3545 C C . GLU B 1 208 ? 46.365 -36.133 19.343 1.00 31.56 208 GLU B C 1
ATOM 3546 O O . GLU B 1 208 ? 46.244 -34.906 19.234 1.00 24.12 208 GLU B O 1
ATOM 3552 N N . GLN B 1 209 ? 45.327 -36.973 19.360 1.00 23.94 209 GLN B N 1
ATOM 3553 C CA . GLN B 1 209 ? 43.945 -36.507 19.223 1.00 31.03 209 GLN B CA 1
ATOM 3554 C C . GLN B 1 209 ? 43.541 -35.608 20.386 1.00 26.20 209 GLN B C 1
ATOM 3555 O O . GLN B 1 209 ? 42.944 -34.557 20.182 1.00 26.68 209 GLN B O 1
ATOM 3561 N N . ALA B 1 210 ? 43.871 -36.044 21.600 1.00 26.72 210 ALA B N 1
ATOM 3562 C CA . ALA B 1 210 ? 43.594 -35.284 22.813 1.00 26.58 210 ALA B CA 1
ATOM 3563 C C . ALA B 1 210 ? 44.262 -33.916 22.748 1.00 24.14 210 ALA B C 1
ATOM 3564 O O . ALA B 1 210 ? 43.645 -32.899 23.064 1.00 22.24 210 ALA B O 1
ATOM 3566 N N . GLN B 1 211 ? 45.520 -33.907 22.321 1.00 24.27 211 GLN B N 1
ATOM 3567 C CA . GLN B 1 211 ? 46.273 -32.673 22.160 1.00 27.47 211 GLN B CA 1
ATOM 3568 C C . GLN B 1 211 ? 45.584 -31.730 21.180 1.00 28.44 211 GLN B C 1
ATOM 3569 O O . GLN B 1 211 ? 45.435 -30.544 21.474 1.00 25.31 211 GLN B O 1
ATOM 3575 N N . GLN B 1 212 ? 45.136 -32.269 20.043 1.00 25.75 212 GLN B N 1
ATOM 3576 C CA . GLN B 1 212 ? 44.503 -31.462 19.002 1.00 27.42 212 GLN B CA 1
ATOM 3577 C C . GLN B 1 212 ? 43.161 -30.871 19.431 1.00 24.61 212 GLN B C 1
ATOM 3578 O O . GLN B 1 212 ? 42.848 -29.739 19.075 1.00 22.00 212 GLN B O 1
ATOM 3584 N N . LEU B 1 213 ? 42.390 -31.630 20.208 1.00 21.18 213 LEU B N 1
ATOM 3585 C CA . LEU B 1 213 ? 41.141 -31.138 20.777 1.00 21.19 213 LEU B CA 1
ATOM 3586 C C . LEU B 1 213 ? 41.384 -29.936 21.691 1.00 22.86 213 LEU B C 1
ATOM 3587 O O . LEU B 1 213 ? 40.572 -29.013 21.752 1.00 17.49 213 LEU B O 1
ATOM 3592 N N . ILE B 1 214 ? 42.510 -29.949 22.393 1.00 21.18 214 ILE B N 1
ATOM 3593 C CA . ILE B 1 214 ? 42.851 -28.876 23.330 1.00 24.17 214 ILE B CA 1
ATOM 3594 C C . ILE B 1 214 ? 43.449 -27.664 22.608 1.00 25.01 214 ILE B C 1
ATOM 3595 O O . ILE B 1 214 ? 43.124 -26.517 22.937 1.00 21.46 214 ILE B O 1
ATOM 3600 N N . HIS B 1 215 ? 44.301 -27.928 21.616 1.00 22.76 215 HIS B N 1
ATOM 3601 C CA . HIS B 1 215 ? 44.813 -26.895 20.708 1.00 18.90 215 HIS B CA 1
ATOM 3602 C C . HIS B 1 215 ? 43.665 -26.173 19.999 1.00 21.28 215 HIS B C 1
ATOM 3603 O O . HIS B 1 215 ? 43.666 -24.949 19.904 1.00 20.82 215 HIS B O 1
ATOM 3610 N N . ARG B 1 216 ? 42.658 -26.924 19.549 0.50 17.13 216 ARG B N 1
ATOM 3611 C CA . ARG B 1 216 ? 41.489 -26.329 18.899 0.50 12.13 216 ARG B CA 1
ATOM 3612 C C . ARG B 1 216 ? 40.720 -25.394 19.850 0.50 16.75 216 ARG B C 1
ATOM 3613 O O . ARG B 1 216 ? 40.312 -24.302 19.452 0.50 16.44 216 ARG B O 1
ATOM 3621 N N . SER B 1 217 ? 40.542 -25.824 21.099 1.00 17.42 217 SER B N 1
ATOM 3622 C CA . SER B 1 217 ? 39.960 -25.004 22.159 1.00 19.09 217 SER B CA 1
ATOM 3623 C C . SER B 1 217 ? 40.752 -23.718 22.408 1.00 21.73 217 SER B C 1
ATOM 3624 O O . SER B 1 217 ? 40.176 -22.630 22.448 1.00 19.25 217 SER B O 1
ATOM 3627 N N . ALA B 1 218 ? 42.070 -23.856 22.558 1.00 20.99 218 ALA B N 1
ATOM 3628 C CA . ALA B 1 218 ? 42.952 -22.728 22.852 1.00 20.04 218 ALA B CA 1
ATOM 3629 C C . ALA B 1 218 ? 43.056 -21.766 21.669 1.00 20.46 218 ALA B C 1
ATOM 3630 O O . ALA B 1 218 ? 43.094 -20.549 21.852 1.00 19.75 218 ALA B O 1
ATOM 3632 N N . ARG B 1 219 ? 43.104 -22.313 20.458 1.00 15.42 219 ARG B N 1
ATOM 3633 C CA . ARG B 1 219 ? 43.069 -21.485 19.245 1.00 20.04 219 ARG B CA 1
ATOM 3634 C C . ARG B 1 219 ? 41.762 -20.690 19.138 1.00 17.21 219 ARG B C 1
ATOM 3635 O O . ARG B 1 219 ? 41.763 -19.509 18.792 1.00 20.19 219 ARG B O 1
ATOM 3643 N N . THR B 1 220 ? 40.649 -21.347 19.448 1.00 20.38 220 THR B N 1
ATOM 3644 C CA . THR B 1 220 ? 39.341 -20.703 19.471 1.00 17.41 220 THR B CA 1
ATOM 3645 C C . THR B 1 220 ? 39.326 -19.552 20.474 1.00 19.90 220 THR B C 1
ATOM 3646 O O . THR B 1 220 ? 38.818 -18.468 20.185 1.00 21.85 220 THR B O 1
ATOM 3650 N N . LEU B 1 221 ? 39.909 -19.788 21.646 1.00 20.53 221 LEU B N 1
ATOM 3651 C CA . LEU B 1 221 ? 39.926 -18.785 22.702 1.00 15.98 221 LEU B CA 1
ATOM 3652 C C . LEU B 1 221 ? 40.813 -17.599 22.338 1.00 18.44 221 LEU B C 1
ATOM 3653 O O . LEU B 1 221 ? 40.463 -16.460 22.625 1.00 20.14 221 LEU B O 1
ATOM 3658 N N . ALA B 1 222 ? 41.942 -17.869 21.683 1.00 17.50 222 ALA B N 1
ATOM 3659 C CA . ALA B 1 222 ? 42.843 -16.811 21.214 1.00 20.54 222 ALA B CA 1
ATOM 3660 C C . ALA B 1 222 ? 42.183 -15.883 20.198 1.00 18.21 222 ALA B C 1
ATOM 3661 O O . ALA B 1 222 ? 42.391 -14.667 20.233 1.00 17.28 222 ALA B O 1
ATOM 3663 N N . ARG B 1 223 ? 41.400 -16.453 19.286 1.00 16.11 223 ARG B N 1
ATOM 3664 C CA . ARG B 1 223 ? 40.712 -15.642 18.287 1.00 17.08 223 ARG B CA 1
ATOM 3665 C C . ARG B 1 223 ? 39.615 -14.802 18.946 1.00 18.13 223 ARG B C 1
ATOM 3666 O O . ARG B 1 223 ? 39.404 -13.651 18.558 1.00 22.15 223 ARG B O 1
ATOM 3674 N N . LEU B 1 224 ? 38.935 -15.384 19.941 1.00 14.29 224 LEU B N 1
ATOM 3675 C CA . LEU B 1 224 ? 37.942 -14.668 20.747 1.00 17.46 224 LEU B CA 1
ATOM 3676 C C . LEU B 1 224 ? 38.590 -13.481 21.432 1.00 17.62 224 LEU B C 1
ATOM 3677 O O . LEU B 1 224 ? 38.045 -12.391 21.435 1.00 16.76 224 LEU B O 1
ATOM 3682 N N . ILE B 1 225 ? 39.765 -13.708 22.004 1.00 22.29 225 ILE B N 1
ATOM 3683 C CA . ILE B 1 225 ? 40.488 -12.670 22.721 1.00 18.03 225 ILE B CA 1
ATOM 3684 C C . ILE B 1 225 ? 40.871 -11.526 21.781 1.00 19.11 225 ILE B C 1
ATOM 3685 O O . ILE B 1 225 ? 40.744 -10.353 22.153 1.00 23.40 225 ILE B O 1
ATOM 3690 N N . ALA B 1 226 ? 41.280 -11.863 20.555 1.00 15.23 226 ALA B N 1
ATOM 3691 C CA . ALA B 1 226 ? 41.519 -10.846 19.532 1.00 17.33 226 ALA B CA 1
ATOM 3692 C C . ALA B 1 226 ? 40.242 -10.049 19.212 1.00 18.24 226 ALA B C 1
ATOM 3693 O O . ALA B 1 226 ? 40.278 -8.819 19.164 1.00 14.86 226 ALA B O 1
ATOM 3695 N N . ASP B 1 227 ? 39.122 -10.752 19.019 1.00 13.48 227 ASP B N 1
ATOM 3696 C CA . ASP B 1 227 ? 37.812 -10.113 18.855 1.00 17.83 227 ASP B CA 1
ATOM 3697 C C . ASP B 1 227 ? 37.476 -9.129 19.975 1.00 18.08 227 ASP B C 1
ATOM 3698 O O . ASP B 1 227 ? 37.054 -8.007 19.715 1.00 19.13 227 ASP B O 1
ATOM 3703 N N . ILE B 1 228 ? 37.650 -9.577 21.214 1.00 17.99 228 ILE B N 1
ATOM 3704 C CA . ILE B 1 228 ? 37.333 -8.794 22.404 1.00 20.45 228 ILE B CA 1
ATOM 3705 C C . ILE B 1 228 ? 38.260 -7.584 22.537 1.00 17.91 228 ILE B C 1
ATOM 3706 O O . ILE B 1 228 ? 37.832 -6.511 22.955 1.00 20.27 228 ILE B O 1
ATOM 3711 N N . LYS B 1 229 ? 39.530 -7.770 22.184 1.00 20.52 229 LYS B N 1
ATOM 3712 C CA . LYS B 1 229 ? 40.487 -6.670 22.132 1.00 18.62 229 LYS B CA 1
ATOM 3713 C C . LYS B 1 229 ? 40.043 -5.603 21.130 1.00 17.80 229 LYS B C 1
ATOM 3714 O O . LYS B 1 229 ? 40.036 -4.415 21.440 1.00 19.81 229 LYS B O 1
ATOM 3720 N N . ALA B 1 230 ? 39.647 -6.039 19.940 1.00 18.48 230 ALA B N 1
ATOM 3721 C CA . ALA B 1 230 ? 39.145 -5.143 18.902 1.00 16.31 230 ALA B CA 1
ATOM 3722 C C . ALA B 1 230 ? 37.860 -4.414 19.318 1.00 22.24 230 ALA B C 1
ATOM 3723 O O . ALA B 1 230 ? 37.651 -3.253 18.954 1.00 24.54 230 ALA B O 1
ATOM 3725 N N . THR B 1 231 ? 37.023 -5.092 20.099 1.00 19.01 231 THR B N 1
ATOM 3726 C CA . THR B 1 231 ? 35.735 -4.551 20.524 1.00 25.66 231 THR B CA 1
ATOM 3727 C C . THR B 1 231 ? 35.844 -3.622 21.729 1.00 23.47 231 THR B C 1
ATOM 3728 O O . THR B 1 231 ? 35.243 -2.548 21.738 1.00 22.06 231 THR B O 1
ATOM 3732 N N . THR B 1 232 ? 36.601 -4.041 22.741 1.00 20.97 232 THR B N 1
ATOM 3733 C CA . THR B 1 232 ? 36.595 -3.365 24.043 1.00 21.12 232 THR B CA 1
ATOM 3734 C C . THR B 1 232 ? 37.866 -2.575 24.335 1.00 22.73 232 THR B C 1
ATOM 3735 O O . THR B 1 232 ? 37.867 -1.694 25.211 1.00 22.10 232 THR B O 1
ATOM 3739 N N . ASP B 1 233 ? 38.948 -2.911 23.629 1.00 21.18 233 ASP B N 1
ATOM 3740 C CA . ASP B 1 233 ? 40.273 -2.345 23.900 1.00 21.08 233 ASP B CA 1
ATOM 3741 C C . ASP B 1 233 ? 40.693 -2.577 25.363 1.00 20.85 233 ASP B C 1
ATOM 3742 O O . ASP B 1 233 ? 41.344 -1.737 25.968 1.00 25.45 233 ASP B O 1
ATOM 3747 N N . CYS B 1 234 ? 40.301 -3.720 25.926 1.00 21.66 234 CYS B N 1
ATOM 3748 C CA . CYS B 1 234 ? 40.707 -4.097 27.284 1.00 26.71 234 CYS B CA 1
ATOM 3749 C C . CYS B 1 234 ? 42.225 -4.110 27.418 1.00 24.22 234 CYS B C 1
ATOM 3750 O O . CYS B 1 234 ? 42.939 -4.360 26.445 1.00 26.07 234 CYS B O 1
ATOM 3753 N N . GLN B 1 235 ? 42.709 -3.823 28.623 1.00 28.11 235 GLN B N 1
ATOM 3754 C CA . GLN B 1 235 ? 44.147 -3.747 28.885 1.00 29.93 235 GLN B CA 1
ATOM 3755 C C . GLN B 1 235 ? 44.732 -5.095 29.261 1.00 26.26 235 GLN B C 1
ATOM 3756 O O . GLN B 1 235 ? 45.926 -5.336 29.066 1.00 29.32 235 GLN B O 1
ATOM 3762 N N . CYS B 1 236 ? 43.908 -5.960 29.826 1.00 25.72 236 CYS B N 1
ATOM 3763 C CA . CYS B 1 236 ? 44.292 -7.339 30.062 1.00 19.49 236 CYS B CA 1
ATOM 3764 C C . CYS B 1 236 ? 43.089 -8.264 30.083 1.00 23.12 236 CYS B C 1
ATOM 3765 O O . CYS B 1 236 ? 41.953 -7.827 30.254 1.00 20.89 236 CYS B O 1
ATOM 3768 N N . VAL B 1 237 ? 43.342 -9.551 29.868 1.00 21.48 237 VAL B N 1
ATOM 3769 C CA . VAL B 1 237 ? 42.323 -10.578 29.935 1.00 23.36 237 VAL B CA 1
ATOM 3770 C C . VAL B 1 237 ? 42.735 -11.580 31.004 1.00 22.58 237 VAL B C 1
ATOM 3771 O O . VAL B 1 237 ? 43.865 -12.074 31.003 1.00 20.49 237 VAL B O 1
ATOM 3775 N N . VAL B 1 238 ? 41.829 -11.831 31.944 1.00 20.65 238 VAL B N 1
ATOM 3776 C CA . VAL B 1 238 ? 42.055 -12.832 32.981 1.00 20.38 238 VAL B CA 1
ATOM 3777 C C . VAL B 1 238 ? 41.318 -14.114 32.604 1.00 20.25 238 VAL B C 1
ATOM 3778 O O . VAL B 1 238 ? 40.117 -14.080 32.333 1.00 20.28 238 VAL B O 1
ATOM 3782 N N . VAL B 1 239 ? 42.039 -15.236 32.579 1.00 20.12 239 VAL B N 1
ATOM 3783 C CA . VAL B 1 239 ? 41.461 -16.518 32.161 1.00 19.53 239 VAL B CA 1
ATOM 3784 C C . VAL B 1 239 ? 41.336 -17.489 33.338 1.00 24.20 239 VAL B C 1
ATOM 3785 O O . VAL B 1 239 ? 42.327 -17.781 34.009 1.00 20.41 239 VAL B O 1
ATOM 3789 N N . GLY B 1 240 ? 40.118 -17.984 33.576 1.00 21.06 240 GLY B N 1
ATOM 3790 C CA . GLY B 1 240 ? 39.852 -18.924 34.667 1.00 17.97 240 GLY B CA 1
ATOM 3791 C C . GLY B 1 240 ? 38.995 -20.124 34.307 1.00 21.78 240 GLY B C 1
ATOM 3792 O O . GLY B 1 240 ? 38.821 -20.450 33.136 1.00 22.94 240 GLY B O 1
ATOM 3793 N N . GLY B 1 241 ? 38.461 -20.792 35.325 1.00 23.13 241 GLY B N 1
ATOM 3794 C CA . GLY B 1 241 ? 37.722 -22.030 35.119 1.00 24.53 241 GLY B CA 1
ATOM 3795 C C . GLY B 1 241 ? 38.641 -23.237 35.096 1.00 21.54 241 GLY B C 1
ATOM 3796 O O . GLY B 1 241 ? 39.855 -23.096 34.974 1.00 24.76 241 GLY B O 1
ATOM 3797 N N . SER B 1 242 ? 38.055 -24.425 35.209 1.00 22.60 242 SER B N 1
ATOM 3798 C CA . SER B 1 242 ? 38.811 -25.681 35.284 1.00 25.74 242 SER B CA 1
ATOM 3799 C C . SER B 1 242 ? 39.596 -26.022 34.011 1.00 24.75 242 SER B C 1
ATOM 3800 O O . SER B 1 242 ? 40.622 -26.696 34.081 1.00 30.59 242 SER B O 1
ATOM 3803 N N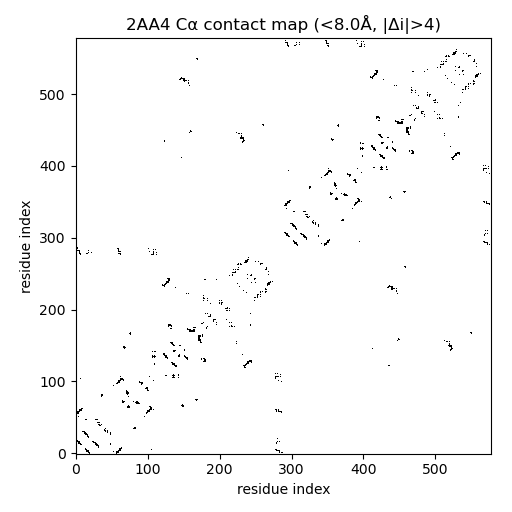 . VAL B 1 243 ? 39.108 -25.575 32.855 1.00 25.09 243 VAL B N 1
ATOM 3804 C CA . VAL B 1 243 ? 39.837 -25.758 31.597 1.00 22.84 243 VAL B CA 1
ATOM 3805 C C . VAL B 1 243 ? 40.853 -24.630 31.432 1.00 24.63 243 VAL B C 1
ATOM 3806 O O . VAL B 1 243 ? 42.006 -24.862 31.058 1.00 27.83 243 VAL B O 1
ATOM 3810 N N . GLY B 1 244 ? 40.417 -23.409 31.733 1.00 21.57 244 GLY B N 1
ATOM 3811 C CA . GLY B 1 244 ? 41.241 -22.225 31.561 1.00 20.29 244 GLY B CA 1
ATOM 3812 C C . GLY B 1 244 ? 42.484 -22.236 32.424 1.00 22.31 244 GLY B C 1
ATOM 3813 O O . GLY B 1 244 ? 43.527 -21.711 32.015 1.00 24.26 244 GLY B O 1
ATOM 3814 N N . LEU B 1 245 ? 42.365 -22.850 33.606 1.00 15.95 245 LEU B N 1
ATOM 3815 C CA . LEU B 1 245 ? 43.456 -22.967 34.577 1.00 24.09 245 LEU B CA 1
ATOM 3816 C C . LEU B 1 245 ? 44.220 -24.283 34.475 1.00 23.73 245 LEU B C 1
ATOM 3817 O O . LEU B 1 245 ? 45.201 -24.481 35.188 1.00 26.17 245 LEU B O 1
ATOM 3822 N N . ALA B 1 246 ? 43.772 -25.181 33.601 1.00 24.79 246 ALA B N 1
ATOM 3823 C CA . ALA B 1 246 ? 44.472 -26.442 33.373 1.00 22.57 246 ALA B CA 1
ATOM 3824 C C . ALA B 1 246 ? 45.911 -26.194 32.898 1.00 26.83 246 ALA B C 1
ATOM 3825 O O . ALA B 1 246 ? 46.149 -25.345 32.037 1.00 27.79 246 ALA B O 1
ATOM 3827 N N . GLU B 1 247 ? 46.863 -26.925 33.475 1.00 26.03 247 GLU B N 1
ATOM 3828 C CA . GLU B 1 247 ? 48.286 -26.704 33.201 1.00 35.07 247 GLU B CA 1
ATOM 3829 C C . GLU B 1 247 ? 48.610 -26.666 31.710 1.00 29.48 247 GLU B C 1
ATOM 3830 O O . GLU B 1 247 ? 48.217 -27.559 30.965 1.00 28.79 247 GLU B O 1
ATOM 3836 N N . GLY B 1 248 ? 49.302 -25.614 31.279 1.00 26.25 248 GLY B N 1
ATOM 3837 C CA . GLY B 1 248 ? 49.713 -25.490 29.877 1.00 23.19 248 GLY B CA 1
ATOM 3838 C C . GLY B 1 248 ? 48.685 -24.862 28.948 1.00 24.10 248 GLY B C 1
ATOM 3839 O O . GLY B 1 248 ? 48.996 -24.553 27.794 1.00 21.21 248 GLY B O 1
ATOM 3840 N N . TYR B 1 249 ? 47.463 -24.665 29.438 1.00 19.29 249 TYR B N 1
ATOM 3841 C CA . TYR B 1 249 ? 46.385 -24.141 28.594 1.00 24.96 249 TYR B CA 1
ATOM 3842 C C . TYR B 1 249 ? 46.543 -22.664 28.273 1.00 22.52 249 TYR B C 1
ATOM 3843 O O . TYR B 1 249 ? 46.408 -22.266 27.111 1.00 19.83 249 TYR B O 1
ATOM 3852 N N . LEU B 1 250 ? 46.832 -21.856 29.294 1.00 22.04 250 LEU B N 1
ATOM 3853 C CA . LEU B 1 250 ? 47.018 -20.424 29.089 1.00 21.46 250 LEU B CA 1
ATOM 3854 C C . LEU B 1 250 ? 48.200 -20.141 28.154 1.00 22.67 250 LEU B C 1
ATOM 3855 O O . LEU B 1 250 ? 48.105 -19.291 27.261 1.00 24.43 250 LEU B O 1
ATOM 3860 N N . ALA B 1 251 ? 49.298 -20.868 28.356 1.00 20.91 251 ALA B N 1
ATOM 3861 C CA . ALA B 1 251 ? 50.486 -20.766 27.503 1.00 24.03 251 ALA B CA 1
ATOM 3862 C C . ALA B 1 251 ? 50.145 -21.006 26.026 1.00 24.02 251 ALA B C 1
ATOM 3863 O O . ALA B 1 251 ? 50.610 -20.286 25.152 1.00 22.52 251 ALA B O 1
ATOM 3865 N N . LEU B 1 252 ? 49.313 -22.013 25.775 1.00 21.12 252 LEU B N 1
ATOM 3866 C CA . LEU B 1 252 ? 48.805 -22.316 24.442 1.00 23.87 252 LEU B CA 1
ATOM 3867 C C . LEU B 1 252 ? 48.012 -21.142 23.855 1.00 21.66 252 LEU B C 1
ATOM 3868 O O . LEU B 1 252 ? 48.225 -20.748 22.706 1.00 23.49 252 LEU B O 1
ATOM 3873 N N . VAL B 1 253 ? 47.100 -20.586 24.651 1.00 22.33 253 VAL B N 1
ATOM 3874 C CA . VAL B 1 253 ? 46.280 -19.447 24.230 1.00 20.15 253 VAL B CA 1
ATOM 3875 C C . VAL B 1 253 ? 47.164 -18.251 23.877 1.00 20.70 253 VAL B C 1
ATOM 3876 O O . VAL B 1 253 ? 46.988 -17.622 22.826 1.00 17.24 253 VAL B O 1
ATOM 3880 N N . GLU B 1 254 ? 48.125 -17.965 24.754 1.00 21.76 254 GLU B N 1
ATOM 3881 C CA . GLU B 1 254 ? 49.054 -16.846 24.581 1.00 23.53 254 GLU B CA 1
ATOM 3882 C C . GLU B 1 254 ? 49.852 -16.986 23.299 1.00 20.60 254 GLU B C 1
ATOM 3883 O O . GLU B 1 254 ? 50.000 -16.021 22.549 1.00 26.84 254 GLU B O 1
ATOM 3889 N N . THR B 1 255 ? 50.346 -18.203 23.065 1.00 22.08 255 THR B N 1
ATOM 3890 C CA . THR B 1 255 ? 51.087 -18.568 21.856 1.00 22.35 255 THR B CA 1
ATOM 3891 C C . THR B 1 255 ? 50.269 -18.343 20.582 1.00 22.05 255 THR B C 1
ATOM 3892 O O . THR B 1 255 ? 50.785 -17.805 19.605 1.00 21.74 255 THR B O 1
ATOM 3896 N N . TYR B 1 256 ? 48.993 -18.725 20.603 1.00 20.84 256 TYR B N 1
ATOM 3897 C CA . TYR B 1 256 ? 48.137 -18.522 19.436 1.00 21.94 256 TYR B CA 1
ATOM 3898 C C . TYR B 1 256 ? 47.761 -17.053 19.229 1.00 19.06 256 TYR B C 1
ATOM 3899 O O . TYR B 1 256 ? 47.697 -16.584 18.100 1.00 18.88 256 TYR B O 1
ATOM 3908 N N . LEU B 1 257 ? 47.523 -16.335 20.323 1.00 22.48 257 LEU B N 1
ATOM 3909 C CA . LEU B 1 257 ? 47.221 -14.908 20.250 1.00 20.93 257 LEU B CA 1
ATOM 3910 C C . LEU B 1 257 ? 48.406 -14.124 19.672 1.00 23.27 257 LEU B C 1
ATOM 3911 O O . LEU B 1 257 ? 48.212 -13.148 18.953 1.00 20.13 257 LEU B O 1
ATOM 3916 N N . ALA B 1 258 ? 49.623 -14.579 19.977 1.00 21.39 258 ALA B N 1
ATOM 3917 C CA . ALA B 1 258 ? 50.856 -13.954 19.490 1.00 21.57 258 ALA B CA 1
ATOM 3918 C C . ALA B 1 258 ? 51.004 -14.046 17.969 1.00 23.24 258 ALA B C 1
ATOM 3919 O O . ALA B 1 258 ? 51.717 -13.252 17.365 1.00 23.35 258 ALA B O 1
ATOM 3921 N N . GLN B 1 259 ? 50.314 -15.012 17.364 1.00 23.92 259 GLN B N 1
ATOM 3922 C CA . GLN B 1 259 ? 50.310 -15.203 15.914 1.00 23.70 259 GLN B CA 1
ATOM 3923 C C . GLN B 1 259 ? 49.407 -14.197 15.201 1.00 21.51 259 GLN B C 1
ATOM 3924 O O . GLN B 1 259 ? 49.566 -13.957 14.007 1.00 22.20 259 GLN B O 1
ATOM 3930 N N . GLU B 1 260 ? 48.458 -13.612 15.931 1.00 22.05 260 GLU B N 1
ATOM 3931 C CA . GLU B 1 260 ? 47.640 -12.517 15.393 1.00 23.51 260 GLU B CA 1
ATOM 3932 C C . GLU B 1 260 ? 48.478 -11.231 15.298 1.00 20.96 260 GLU B C 1
ATOM 3933 O O . GLU B 1 260 ? 49.532 -11.129 15.932 1.00 26.63 260 GLU B O 1
ATOM 3939 N N . PRO B 1 261 ? 48.038 -10.263 14.476 1.00 20.96 261 PRO B N 1
ATOM 3940 C CA . PRO B 1 261 ? 48.701 -8.967 14.401 1.00 21.90 261 PRO B CA 1
ATOM 3941 C C . PRO B 1 261 ? 48.841 -8.288 15.763 1.00 26.49 261 PRO B C 1
ATOM 3942 O O . PRO B 1 261 ? 47.983 -8.465 16.638 1.00 27.40 261 PRO B O 1
ATOM 3946 N N . ALA B 1 262 ? 49.908 -7.503 15.911 1.00 26.36 262 ALA B N 1
ATOM 3947 C CA . ALA B 1 262 ? 50.322 -6.917 17.193 1.00 24.93 262 ALA B CA 1
ATOM 3948 C C . ALA B 1 262 ? 49.245 -6.087 17.871 1.00 21.34 262 ALA B C 1
ATOM 3949 O O . ALA B 1 262 ? 49.197 -6.020 19.095 1.00 25.41 262 ALA B O 1
ATOM 3951 N N . ALA B 1 263 ? 48.379 -5.460 17.078 1.00 22.19 263 ALA B N 1
ATOM 3952 C CA . ALA B 1 263 ? 47.298 -4.629 17.617 1.00 25.71 263 ALA B CA 1
ATOM 3953 C C . ALA B 1 263 ? 46.230 -5.413 18.400 1.00 25.65 263 ALA B C 1
ATOM 3954 O O . ALA B 1 263 ? 45.505 -4.842 19.225 1.00 24.00 263 ALA B O 1
ATOM 3956 N N . PHE B 1 264 ? 46.143 -6.715 18.147 1.00 23.21 264 PHE B N 1
ATOM 3957 C CA . PHE B 1 264 ? 45.137 -7.562 18.793 1.00 21.96 264 PHE B CA 1
ATOM 3958 C C . PHE B 1 264 ? 45.687 -8.242 20.042 1.00 24.41 264 PHE B C 1
ATOM 3959 O O . PHE B 1 264 ? 44.966 -8.962 20.742 1.00 22.52 264 PHE B O 1
ATOM 3967 N N . HIS B 1 265 ? 46.969 -8.004 20.316 1.00 21.48 265 HIS B N 1
ATOM 3968 C CA . HIS B 1 265 ? 47.629 -8.582 21.473 1.00 22.10 265 HIS B CA 1
ATOM 3969 C C . HIS B 1 265 ? 47.153 -7.862 22.722 1.00 22.00 265 HIS B C 1
ATOM 3970 O O . HIS B 1 265 ? 46.910 -6.656 22.711 1.00 22.26 265 HIS B O 1
ATOM 3977 N N . VAL B 1 266 ? 46.999 -8.622 23.793 1.00 24.12 266 VAL B N 1
ATOM 3978 C CA . VAL B 1 266 ? 46.634 -8.074 25.077 1.00 23.19 266 VAL B CA 1
ATOM 3979 C C . VAL B 1 266 ? 47.249 -8.997 26.118 1.00 23.34 266 VAL B C 1
ATOM 3980 O O . VAL B 1 266 ? 47.395 -10.193 25.868 1.00 25.12 266 VAL B O 1
ATOM 3984 N N . ASP B 1 267 ? 47.657 -8.432 27.254 1.00 23.82 267 ASP B N 1
ATOM 3985 C CA . ASP B 1 267 ? 48.286 -9.202 28.321 1.00 21.56 267 ASP B CA 1
ATOM 3986 C C . ASP B 1 267 ? 47.302 -10.186 28.927 1.00 21.78 267 ASP B C 1
ATOM 3987 O O . ASP B 1 267 ? 46.169 -9.832 29.235 1.00 21.06 267 ASP B O 1
ATOM 3992 N N . LEU B 1 268 ? 47.742 -11.428 29.069 1.00 18.33 268 LEU B N 1
ATOM 3993 C CA . LEU B 1 268 ? 46.912 -12.491 29.603 1.00 23.44 268 LEU B CA 1
ATOM 3994 C C . LEU B 1 268 ? 47.387 -12.832 31.004 1.00 25.12 268 LEU B C 1
ATOM 3995 O O . LEU B 1 268 ? 48.578 -12.745 31.300 1.00 23.21 268 LEU B O 1
ATOM 4000 N N . LEU B 1 269 ? 46.444 -13.192 31.867 1.00 26.99 269 LEU B N 1
ATOM 4001 C CA . LEU B 1 269 ? 46.744 -13.509 33.259 1.00 26.67 269 LEU B CA 1
ATOM 4002 C C . LEU B 1 269 ? 45.923 -14.712 33.713 1.00 25.24 269 LEU B C 1
ATOM 4003 O O . LEU B 1 269 ? 44.783 -14.888 33.291 1.00 23.84 269 LEU B O 1
ATOM 4008 N N . ALA B 1 270 ? 46.511 -15.540 34.566 1.00 23.70 270 ALA B N 1
ATOM 4009 C CA . ALA B 1 270 ? 45.779 -16.622 35.203 1.00 22.00 270 ALA B CA 1
ATOM 4010 C C . ALA B 1 270 ? 44.861 -16.007 36.254 1.00 27.89 270 ALA B C 1
ATOM 4011 O O . ALA B 1 270 ? 45.223 -15.025 36.894 1.00 23.59 270 ALA B O 1
ATOM 4013 N N . ALA B 1 271 ? 43.667 -16.578 36.400 1.00 25.72 271 ALA B N 1
ATOM 4014 C CA . ALA B 1 271 ? 42.717 -16.171 37.424 1.00 28.92 271 ALA B CA 1
ATOM 4015 C C . ALA B 1 271 ? 43.327 -16.303 38.808 1.00 28.48 271 ALA B C 1
ATOM 4016 O O . ALA B 1 271 ? 43.989 -17.296 39.103 1.00 33.37 271 ALA B O 1
ATOM 4018 N N . HIS B 1 272 ? 43.108 -15.290 39.641 1.00 31.35 272 HIS B N 1
ATOM 4019 C CA . HIS B 1 272 ? 43.605 -15.288 41.014 1.00 36.61 272 HIS B CA 1
ATOM 4020 C C . HIS B 1 272 ? 42.803 -16.232 41.910 1.00 37.63 272 HIS B C 1
ATOM 4021 O O . HIS B 1 272 ? 43.370 -16.906 42.765 1.00 35.16 272 HIS B O 1
ATOM 4028 N N . TYR B 1 273 ? 41.488 -16.281 41.706 1.00 36.54 273 TYR B N 1
ATOM 4029 C CA . TYR B 1 273 ? 40.619 -17.159 42.489 1.00 36.68 273 TYR B CA 1
ATOM 4030 C C . TYR B 1 273 ? 40.261 -18.415 41.709 1.00 41.92 273 TYR B C 1
ATOM 4031 O O . TYR B 1 273 ? 39.669 -18.339 40.631 1.00 44.00 273 TYR B O 1
ATOM 4040 N N . ARG B 1 274 ? 40.629 -19.569 42.255 1.00 47.46 274 ARG B N 1
ATOM 4041 C CA . ARG B 1 274 ? 40.285 -20.845 41.641 1.00 47.86 274 ARG B CA 1
ATOM 4042 C C . ARG B 1 274 ? 38.841 -21.211 41.978 1.00 47.90 274 ARG B C 1
ATOM 4043 O O . ARG B 1 274 ? 38.106 -21.707 41.128 1.00 50.77 274 ARG B O 1
ATOM 4051 N N . HIS B 1 275 ? 38.440 -20.951 43.217 1.00 47.63 275 HIS B N 1
ATOM 4052 C CA . HIS B 1 275 ? 37.080 -21.226 43.660 1.00 50.70 275 HIS B CA 1
ATOM 4053 C C . HIS B 1 275 ? 36.459 -19.986 44.290 1.00 47.32 275 HIS B C 1
ATOM 4054 O O . HIS B 1 275 ? 37.176 -19.081 44.729 1.00 43.85 275 HIS B O 1
ATOM 4061 N N . ASP B 1 276 ? 35.125 -19.952 44.298 1.00 42.74 276 ASP B N 1
ATOM 4062 C CA . ASP B 1 276 ? 34.327 -18.965 45.044 1.00 42.57 276 ASP B CA 1
ATOM 4063 C C . ASP B 1 276 ? 34.406 -17.508 44.563 1.00 39.77 276 ASP B C 1
ATOM 4064 O O . ASP B 1 276 ? 34.041 -16.596 45.305 1.00 38.93 276 ASP B O 1
ATOM 4069 N N . ALA B 1 277 ? 34.858 -17.293 43.329 1.00 32.83 277 ALA B N 1
ATOM 4070 C CA . ALA B 1 277 ? 34.984 -15.941 42.784 1.00 31.79 277 ALA B CA 1
ATOM 4071 C C . ALA B 1 277 ? 33.633 -15.242 42.599 1.00 27.44 277 ALA B C 1
ATOM 4072 O O . ALA B 1 277 ? 33.536 -14.028 42.746 1.00 27.25 277 ALA B O 1
ATOM 4074 N N . GLY B 1 278 ? 32.598 -16.012 42.281 1.00 27.31 278 GLY B N 1
ATOM 4075 C CA . GLY B 1 278 ? 31.245 -15.468 42.159 1.00 28.94 278 GLY B CA 1
ATOM 4076 C C . GLY B 1 278 ? 30.724 -14.981 43.500 1.00 26.66 278 GLY B C 1
ATOM 4077 O O . GLY B 1 278 ? 30.192 -13.871 43.605 1.00 27.95 278 GLY B O 1
ATOM 4078 N N . LEU B 1 279 ? 30.899 -15.812 44.525 1.00 24.84 279 LEU B N 1
ATOM 4079 C CA . LEU B 1 279 ? 30.539 -15.458 45.898 1.00 32.51 279 LEU B CA 1
ATOM 4080 C C . LEU B 1 279 ? 31.219 -14.169 46.332 1.00 30.26 279 LEU B C 1
ATOM 4081 O O . LEU B 1 279 ? 30.570 -13.268 46.870 1.00 32.47 279 LEU B O 1
ATOM 4086 N N . LEU B 1 280 ? 32.531 -14.110 46.097 1.00 30.33 280 LEU B N 1
ATOM 4087 C CA . LEU B 1 280 ? 33.362 -12.957 46.453 1.00 33.18 280 LEU B CA 1
ATOM 4088 C C . LEU B 1 280 ? 32.979 -11.720 45.668 1.00 32.52 280 LEU B C 1
ATOM 4089 O O . LEU B 1 280 ? 32.770 -10.658 46.252 1.00 26.34 280 LEU B O 1
ATOM 4094 N N . GLY B 1 281 ? 32.883 -11.873 44.346 1.00 27.14 281 GLY B N 1
ATOM 4095 C CA . GLY B 1 281 ? 32.524 -10.781 43.449 1.00 21.89 281 GLY B CA 1
ATOM 4096 C C . GLY B 1 281 ? 31.157 -10.180 43.703 1.00 24.46 281 GLY B C 1
ATOM 4097 O O . GLY B 1 281 ? 30.970 -8.970 43.549 1.00 21.41 281 GLY B O 1
ATOM 4098 N N . ALA B 1 282 ? 30.206 -11.025 44.104 1.00 24.66 282 ALA B N 1
ATOM 4099 C CA . ALA B 1 282 ? 28.860 -10.569 44.445 1.00 26.01 282 ALA B CA 1
ATOM 4100 C C . ALA B 1 282 ? 28.867 -9.699 45.707 1.00 27.27 282 ALA B C 1
ATOM 4101 O O . ALA B 1 282 ? 28.216 -8.651 45.753 1.00 26.98 282 ALA B O 1
ATOM 4103 N N . ALA B 1 283 ? 29.619 -10.131 46.715 1.00 26.54 283 ALA B N 1
ATOM 4104 C CA . ALA B 1 283 ? 29.751 -9.383 47.962 1.00 32.46 283 ALA B CA 1
ATOM 4105 C C . ALA B 1 283 ? 30.435 -8.045 47.739 1.00 32.60 283 ALA B C 1
ATOM 4106 O O . ALA B 1 283 ? 30.035 -7.048 48.328 1.00 28.10 283 ALA B O 1
ATOM 4108 N N . LEU B 1 284 ? 31.454 -8.032 46.880 1.00 31.38 284 LEU B N 1
ATOM 4109 C CA . LEU B 1 284 ? 32.178 -6.803 46.537 1.00 33.33 284 LEU B CA 1
ATOM 4110 C C . LEU B 1 284 ? 31.293 -5.790 45.817 1.00 33.52 284 LEU B C 1
ATOM 4111 O O . LEU B 1 284 ? 31.383 -4.591 46.073 1.00 35.07 284 LEU B O 1
ATOM 4116 N N . LEU B 1 285 ? 30.439 -6.279 44.921 1.00 31.89 285 LEU B N 1
ATOM 4117 C CA . LEU B 1 285 ? 29.470 -5.429 44.241 1.00 30.45 285 LEU B CA 1
ATOM 4118 C C . LEU B 1 285 ? 28.431 -4.859 45.196 1.00 33.96 285 LEU B C 1
ATOM 4119 O O . LEU B 1 285 ? 28.028 -3.703 45.055 1.00 38.32 285 LEU B O 1
ATOM 4124 N N . ALA B 1 286 ? 28.007 -5.667 46.168 1.00 35.64 286 ALA B N 1
ATOM 4125 C CA . ALA B 1 286 ? 27.036 -5.231 47.175 1.00 39.42 286 ALA B CA 1
ATOM 4126 C C . ALA B 1 286 ? 27.589 -4.133 48.088 1.00 46.05 286 ALA B C 1
ATOM 4127 O O . ALA B 1 286 ? 26.824 -3.370 48.676 1.00 43.41 286 ALA B O 1
ATOM 4129 N N . GLN B 1 287 ? 28.916 -4.056 48.189 1.00 51.04 287 GLN B N 1
ATOM 4130 C CA . GLN B 1 287 ? 29.591 -3.022 48.981 1.00 59.13 287 GLN B CA 1
ATOM 4131 C C . GLN B 1 287 ? 29.482 -1.629 48.360 1.00 63.94 287 GLN B C 1
ATOM 4132 O O . GLN B 1 287 ? 29.567 -0.623 49.065 1.00 66.30 287 GLN B O 1
ATOM 4138 N N . GLY B 1 288 ? 29.286 -1.575 47.044 1.00 67.12 288 GLY B N 1
ATOM 4139 C CA . GLY B 1 288 ? 29.069 -0.312 46.351 1.00 69.51 288 GLY B CA 1
ATOM 4140 C C . GLY B 1 288 ? 27.600 0.000 46.131 1.00 75.25 288 GLY B C 1
ATOM 4141 O O . GLY B 1 288 ? 27.234 0.569 45.103 1.00 78.67 288 GLY B O 1
ATOM 4142 N N . GLU B 1 289 ? 26.759 -0.371 47.097 1.00 80.31 289 GLU B N 1
ATOM 4143 C CA . GLU B 1 289 ? 25.315 -0.121 47.019 1.00 83.68 289 GLU B CA 1
ATOM 4144 C C . GLU B 1 289 ? 24.833 0.819 48.124 1.00 83.93 289 GLU B C 1
ATOM 4145 O O . GLU B 1 289 ? 24.173 1.827 47.860 1.00 82.09 289 GLU B O 1
#

CATH classification: 3.30.420.40 (+1 more: 3.30.420.40)

Radius of gyration: 25.11 Å; Cα contacts (8 Å, |Δi|>4): 1387; chains: 2; bounding box: 47×77×77 Å

Secondary structure (DSSP, 8-state):
--EEEEEE-SSEEEEEEE-TT--EEEEEEEEPPSS--HHHHHHHHHHHHTTTGGG-SEEEEEESSEEETTEEE-SSGGGGGGGTT--HHHHHHHHH-S-EEEEEHHHHHHHHHHHTS-TT---EEEEEESSSEEEEEEETTEEE--TTS----GGGSBS-TTSPBPTTS-BSBHHHHHSHHHHHHT--GGGTT--HHHHHHHHHTT-HHHHHHHHHHHHHHHHHHHHHHHHH--SEEEEEHHHHTSTTHHHHHHHHHTTS-GGG--EEEE-S-SS-HHHHHHHHHHH--/--EEEEEE-SSEEEEEEE-TT--EEEEEEEEPPSS--HHHHHHHHHHHHHHHHTT-SEEEEEESSEEETTEEE-SSGGGGTT-TT--HHHHHHHHH-S-EEEEEHHHHHHHHHHHTS-TT---EEEEEESSSEEEEEEETTEEE--TTS-TT-GGGSBS-TTSPBPTTS-BSBHHHHHSHHHHHHT--GGGTT--HHHHHHHHHTT-HHHHHHHHHHHHHHHHHHHHHHHHH--SEEEEEHHHHTSTTHHHHHHHHHTTS-GGG--EEEE-S-SS-HHHHHHHHHHTT-

InterPro domains:
  IPR000600 ROK family [PF00480] (4-288)
  IPR000600 ROK family [PTHR18964] (3-286)
  IPR023945 N-acetylmannosamine kinase, bacterial [MF_01234] (1-290)
  IPR043129 ATPase, nucleotide binding domain [SSF53067] (1-287)
  IPR049874 ROK, conserved site [PS01125] (129-156)

Nearest PDB structures (foldseek):
  2aa4-assembly1_B  TM=1.002E+00  e=2.488E-61  Escherichia coli
  6jdo-assembly1_A  TM=9.334E-01  e=1.303E-37  Pasteurella multocida
  6jdb-assembly1_A-2  TM=9.252E-01  e=1.211E-34  Haemophilus influenzae 86-028NP
  3vgl-assembly1_A  TM=8.044E-01  e=5.276E-28  Streptomyces griseus subsp. griseus NBRC 13350
  3vov-assembly1_C  TM=8.182E-01  e=7.921E-25  Thermus thermophilus HB8